Protein AF-A0A9D1SQT2-F1 (afdb_monomer)

Secondary structure (DSSP, 8-state):
------------------SS-------PPPP---SHHHHHHH-HHHHHHHHHHHH-HHHHHHHHHHHIIIIIHHHHHHHSPP-SHHHHHHHHHHHHHHHHHHHHHHHHHHHHHHHHHHHHHHHHHSGGGT-SS--HHHHHTHHHHHHHHHHTTHHHHHHHHHHHHHHHHHHHHHHTTTTTT------HHHHHHHHTTS-------HHHHHHHHHHHHHTTSS--S---THHHHHHHHHHHHHHHHHHHTSHHHHHHHHHHHTSTTHHHHHHHHHHHHHHHHHHHHHHH-SSS-HHHHHHHHHHHHHHHHHHHHHHHHHHHHHHHHHHHHHHHHHHH-TTS-HHHHHHHHHHHHHHHHHHHHHHIIIIIHHHHHHHHHHHHHHHHS-------

Organism: NCBI:txid2840847

Mean predicted aligned error: 13.87 Å

Radius of gyration: 27.88 Å; Cα contacts (8 Å, |Δi|>4): 348; chains: 1; bounding box: 62×75×118 Å

pLDDT: mean 70.18, std 19.58, range [29.12, 94.06]

Nearest PDB structures (foldseek):
  8hqm-assembly1_R  TM=2.296E-01  e=1.657E+00  Escherichia coli
  6ada-assembly2_B  TM=1.272E-01  e=4.805E+00  Escherichia coli K-12
  4lou-assembly1_A  TM=1.145E-01  e=8.722E+00  Escherichia coli K-12

Solvent-accessible surface area (backbone atoms only — not comparable to full-atom values): 22038 Å² total; per-residue (Å²): 139,88,89,82,89,84,91,79,85,89,78,90,80,84,85,84,76,71,92,59,93,66,80,81,74,81,64,77,77,78,64,83,60,80,50,71,69,44,46,47,54,68,29,69,67,54,48,52,47,24,45,42,30,52,74,37,53,66,54,38,46,27,51,54,45,24,51,43,24,58,44,56,46,36,53,56,53,69,71,54,83,61,91,46,74,65,50,46,52,52,47,48,52,52,35,25,42,31,32,25,47,14,56,48,43,34,52,52,40,52,70,49,46,52,50,40,48,51,3,52,50,51,25,72,75,44,34,73,82,33,29,89,56,90,49,64,63,50,70,79,34,44,70,60,46,52,56,54,64,56,52,67,54,56,74,74,47,43,66,57,54,40,49,54,26,65,67,44,21,59,61,43,25,52,75,69,65,64,40,87,75,75,80,71,90,71,48,76,66,60,48,50,71,63,46,58,47,47,105,64,78,75,59,76,66,60,67,64,58,48,51,51,51,49,49,61,50,47,70,69,55,80,61,95,59,97,67,68,70,68,59,67,50,48,54,52,21,48,51,41,16,41,53,53,19,56,50,57,50,32,72,66,48,42,51,46,52,61,58,43,66,73,37,82,66,37,65,52,52,46,56,45,51,50,50,46,50,49,39,51,51,52,35,52,48,42,69,69,25,87,75,55,57,76,85,54,35,58,40,52,34,46,30,43,52,51,26,43,51,53,30,47,56,51,36,60,66,46,44,63,60,44,47,57,52,43,54,57,44,46,55,50,36,46,68,58,45,76,85,52,55,66,70,60,45,55,41,36,51,47,10,52,65,52,43,46,47,47,53,42,48,50,44,31,59,75,52,51,23,27,66,68,31,36,68,55,24,51,55,53,35,49,69,75,52,65,70,78,92,77,79,132

Sequence (392 aa):
MTKNNNNRNANQTTAGVNPSGRLSFKANPMPIAKTFGEKMAVNKYFNKFLDILADNSLIADALIALGLTTIARPASIYVIPAKDEQEKKKNNYQVAHSIATGVLGLATTIAVAEPIKRGVKKLMKNPEKYMKNDASYIKNNERVFKETAGRLHQPIFLPLRAALTIMIVKPILESLGLSKDGHATISAQDKAKMDFSFMSFKGLNEKKTFNRFTNINSSAQKNNKNVAFKGAGSAVTEGIAKGVGKIADTKGFRKFIEWFKEKNQWFPHLIAAESLWLSGFYMQQTAKSKKIEKDQKLPMILNQGITAVLCTIGAYKLDGVINKKLDKYKDVYKRMNPQLEEKVMNRRLTGIRLLGPIVIFTTIYRFVGPVLVTPIANKISEMIEPHNKKAA

Structure (mmCIF, N/CA/C/O backbone):
data_AF-A0A9D1SQT2-F1
#
_entry.id   AF-A0A9D1SQT2-F1
#
loop_
_atom_site.group_PDB
_atom_site.id
_atom_site.type_symbol
_atom_site.label_atom_id
_atom_site.label_alt_id
_atom_site.label_comp_id
_atom_site.label_asym_id
_atom_site.label_entity_id
_atom_site.label_seq_id
_atom_site.pdbx_PDB_ins_code
_atom_site.Cartn_x
_atom_site.Cartn_y
_atom_site.Cartn_z
_atom_site.occupancy
_atom_site.B_iso_or_equiv
_atom_site.auth_seq_id
_atom_site.auth_comp_id
_atom_site.auth_asym_id
_atom_site.auth_atom_id
_atom_site.pdbx_PDB_model_num
ATOM 1 N N . MET A 1 1 ? 9.260 -40.947 -79.589 1.00 34.09 1 MET A N 1
ATOM 2 C CA . MET A 1 1 ? 10.348 -40.958 -78.586 1.00 34.09 1 MET A CA 1
ATOM 3 C C . MET A 1 1 ? 10.305 -39.657 -77.795 1.00 34.09 1 MET A C 1
ATOM 5 O O . MET A 1 1 ? 9.955 -38.628 -78.349 1.00 34.09 1 MET A O 1
ATOM 9 N N . THR A 1 2 ? 10.556 -39.762 -76.497 1.00 36.03 2 THR A N 1
ATOM 10 C CA . THR A 1 2 ? 10.296 -38.815 -75.398 1.00 36.03 2 THR A CA 1
ATOM 11 C C . THR A 1 2 ? 11.282 -37.632 -75.306 1.00 36.03 2 THR A C 1
ATOM 13 O O . THR A 1 2 ? 12.397 -37.750 -75.808 1.00 36.03 2 THR A O 1
ATOM 16 N N . LYS A 1 3 ? 10.898 -36.615 -74.495 1.00 32.19 3 LYS A N 1
ATOM 17 C CA . LYS A 1 3 ? 11.638 -35.452 -73.903 1.00 32.19 3 LYS A CA 1
ATOM 18 C C . LYS A 1 3 ? 11.310 -34.101 -74.584 1.00 32.19 3 LYS A C 1
ATOM 20 O O . LYS A 1 3 ? 11.238 -34.056 -75.796 1.00 32.19 3 LYS A O 1
ATOM 25 N N . ASN A 1 4 ? 11.112 -32.960 -73.907 1.00 30.66 4 ASN A N 1
ATOM 26 C CA . ASN A 1 4 ? 11.540 -32.522 -72.573 1.00 30.66 4 ASN A CA 1
ATOM 27 C C . ASN A 1 4 ? 10.753 -31.269 -72.081 1.00 30.66 4 ASN A C 1
ATOM 29 O O . ASN A 1 4 ? 10.160 -30.554 -72.880 1.00 30.66 4 ASN A O 1
ATOM 33 N N . ASN A 1 5 ? 10.833 -31.017 -70.767 1.00 39.19 5 ASN A N 1
ATOM 34 C CA . ASN A 1 5 ? 10.341 -29.887 -69.947 1.00 39.19 5 ASN A CA 1
ATOM 35 C C . ASN A 1 5 ? 10.488 -28.453 -70.509 1.00 39.19 5 ASN A C 1
ATOM 37 O O . ASN A 1 5 ? 11.503 -28.156 -71.132 1.00 39.19 5 ASN A O 1
ATOM 41 N N . ASN A 1 6 ? 9.603 -27.527 -70.076 1.00 34.88 6 ASN A N 1
ATOM 42 C CA . ASN A 1 6 ? 10.007 -26.322 -69.313 1.00 34.88 6 ASN A CA 1
ATOM 43 C C . ASN A 1 6 ? 8.846 -25.455 -68.766 1.00 34.88 6 ASN A C 1
ATOM 45 O O . ASN A 1 6 ? 7.962 -25.013 -69.491 1.00 34.88 6 ASN A O 1
ATOM 49 N N . ASN A 1 7 ? 8.953 -25.150 -67.467 1.00 38.16 7 ASN A N 1
ATOM 50 C CA . ASN A 1 7 ? 8.352 -24.027 -66.733 1.00 38.16 7 ASN A CA 1
ATOM 51 C C . ASN A 1 7 ? 8.722 -22.659 -67.348 1.00 38.16 7 ASN A C 1
ATOM 53 O O . ASN A 1 7 ? 9.878 -22.498 -67.740 1.00 38.16 7 ASN A O 1
ATOM 57 N N . ARG A 1 8 ? 7.812 -21.665 -67.273 1.00 35.09 8 ARG A N 1
ATOM 58 C CA . ARG A 1 8 ? 8.037 -20.218 -66.964 1.00 35.09 8 ARG A CA 1
ATOM 59 C C . ARG A 1 8 ? 6.774 -19.402 -67.299 1.00 35.09 8 ARG A C 1
ATOM 61 O O . ARG A 1 8 ? 6.302 -19.420 -68.424 1.00 35.09 8 ARG A O 1
ATOM 68 N N . ASN A 1 9 ? 6.121 -18.816 -66.294 1.00 34.44 9 ASN A N 1
ATOM 69 C CA . ASN A 1 9 ? 6.279 -17.411 -65.880 1.00 34.44 9 ASN A CA 1
ATOM 70 C C . ASN A 1 9 ? 5.961 -16.402 -66.994 1.00 34.44 9 ASN A C 1
ATOM 72 O O . ASN A 1 9 ? 6.855 -15.982 -67.727 1.00 34.44 9 ASN A O 1
ATOM 76 N N . ALA A 1 10 ? 4.704 -15.948 -67.035 1.00 33.97 10 ALA A N 1
ATOM 77 C CA . ALA A 1 10 ? 4.378 -14.644 -67.593 1.00 33.97 10 ALA A CA 1
ATOM 78 C C . ALA A 1 10 ? 4.720 -13.574 -66.546 1.00 33.97 10 ALA A C 1
ATOM 80 O O . ALA A 1 10 ? 4.290 -13.622 -65.394 1.00 33.97 10 ALA A O 1
ATOM 81 N N . ASN A 1 11 ? 5.586 -12.675 -66.979 1.00 33.03 11 ASN A N 1
ATOM 82 C CA . ASN A 1 11 ? 6.228 -11.595 -66.254 1.00 33.03 11 ASN A CA 1
ATOM 83 C C . ASN A 1 11 ? 5.443 -10.287 -66.501 1.00 33.03 11 ASN A C 1
ATOM 85 O O . ASN A 1 11 ? 4.679 -10.232 -67.459 1.00 33.03 11 ASN A O 1
ATOM 89 N N . GLN A 1 12 ? 5.763 -9.238 -65.726 1.00 34.06 12 GLN A N 1
ATOM 90 C CA . GLN A 1 12 ? 5.391 -7.810 -65.886 1.00 34.06 12 GLN A CA 1
ATOM 91 C C . GLN A 1 12 ? 4.057 -7.357 -65.250 1.00 34.06 12 GLN A C 1
ATOM 93 O O . GLN A 1 12 ? 3.039 -8.008 -65.412 1.00 34.06 12 GLN A O 1
ATOM 98 N N . THR A 1 13 ? 3.920 -6.232 -64.535 1.00 32.09 13 THR A N 1
ATOM 99 C CA . THR A 1 13 ? 4.807 -5.152 -64.049 1.00 32.09 13 THR A CA 1
ATOM 100 C C . THR A 1 13 ? 3.941 -4.219 -63.171 1.00 32.09 13 THR A C 1
ATOM 102 O O . THR A 1 13 ? 2.749 -4.087 -63.414 1.00 32.09 13 THR A O 1
ATOM 105 N N . THR A 1 14 ? 4.561 -3.588 -62.169 1.00 36.59 14 THR A N 1
ATOM 106 C CA . THR A 1 14 ? 4.275 -2.273 -61.539 1.00 36.59 14 THR A CA 1
ATOM 107 C C . THR A 1 14 ? 2.866 -1.633 -61.542 1.00 36.59 14 THR A C 1
ATOM 109 O O . THR A 1 14 ? 2.313 -1.299 -62.578 1.00 36.59 14 THR A O 1
ATOM 112 N N . ALA A 1 15 ? 2.440 -1.249 -60.327 1.00 40.41 15 ALA A N 1
ATOM 113 C CA . ALA A 1 15 ? 1.623 -0.074 -59.983 1.00 40.41 15 ALA A CA 1
ATOM 114 C C . ALA A 1 15 ? 0.219 0.061 -60.616 1.00 40.41 15 ALA A C 1
ATOM 116 O O . ALA A 1 15 ? 0.024 0.712 -61.635 1.00 40.41 15 ALA A O 1
ATOM 117 N N . GLY A 1 16 ? -0.791 -0.432 -59.891 1.00 32.84 16 GLY A N 1
ATOM 118 C CA . GLY A 1 16 ? -2.210 -0.155 -60.134 1.00 32.84 16 GLY A CA 1
ATOM 119 C C . GLY A 1 16 ? -2.819 0.642 -58.988 1.00 32.84 16 GLY A C 1
ATOM 120 O O . GLY A 1 16 ? -3.411 0.091 -58.067 1.00 32.84 16 GLY A O 1
ATOM 121 N N . VAL A 1 17 ? -2.585 1.945 -59.054 1.00 37.41 17 VAL A N 1
ATOM 122 C CA . VAL A 1 17 ? -3.322 3.055 -58.443 1.00 37.41 17 VAL A CA 1
ATOM 123 C C . VAL A 1 17 ? -4.770 2.686 -58.074 1.00 37.41 17 VAL A C 1
ATOM 125 O O . VAL A 1 17 ? -5.545 2.255 -58.923 1.00 37.41 17 VAL A O 1
ATOM 128 N N . ASN A 1 18 ? -5.155 2.904 -56.813 1.00 38.94 18 ASN A N 1
ATOM 129 C CA . ASN A 1 18 ? -6.562 2.927 -56.404 1.00 38.94 18 ASN A CA 1
ATOM 130 C C . ASN A 1 18 ? -7.262 4.089 -57.149 1.00 38.94 18 ASN A C 1
ATOM 132 O O . ASN A 1 18 ? -6.904 5.239 -56.889 1.00 38.94 18 ASN A O 1
ATOM 136 N N . PRO A 1 19 ? -8.241 3.848 -58.045 1.00 42.94 19 PRO A N 1
ATOM 137 C CA . PRO A 1 19 ? -8.846 4.901 -58.876 1.00 42.94 19 PRO A CA 1
ATOM 138 C C . PRO A 1 19 ? -9.731 5.874 -58.092 1.00 42.94 19 PRO A C 1
ATOM 140 O O . PRO A 1 19 ? -10.235 6.853 -58.632 1.00 42.94 19 PRO A O 1
ATOM 143 N N . SER A 1 20 ? -9.945 5.608 -56.807 1.00 49.06 20 SER A N 1
ATOM 144 C CA . SER A 1 20 ? -10.662 6.495 -55.911 1.00 49.06 20 SER A CA 1
ATOM 145 C C . SER A 1 20 ? -9.673 6.997 -54.870 1.00 49.06 20 SER A C 1
ATOM 147 O O . SER A 1 20 ? -9.204 6.225 -54.039 1.00 49.06 20 SER A O 1
ATOM 149 N N . GLY A 1 21 ? -9.339 8.289 -54.897 1.00 39.03 21 GLY A N 1
ATOM 150 C CA . GLY A 1 21 ? -8.445 8.963 -53.940 1.00 39.03 21 GLY A CA 1
ATOM 151 C C . GLY A 1 21 ? -8.939 8.973 -52.483 1.00 39.03 21 GLY A C 1
ATOM 152 O O . GLY A 1 21 ? -8.665 9.905 -51.733 1.00 39.03 21 GLY A O 1
ATOM 153 N N . ARG A 1 22 ? -9.688 7.957 -52.051 1.00 42.00 22 ARG A N 1
ATOM 154 C CA . ARG A 1 22 ? -10.016 7.706 -50.658 1.00 42.00 22 ARG A CA 1
ATOM 155 C C . ARG A 1 22 ? -8.834 6.997 -50.016 1.00 42.00 22 ARG A C 1
ATOM 157 O O . ARG A 1 22 ? -8.562 5.830 -50.289 1.00 42.00 22 ARG A O 1
ATOM 164 N N . LEU A 1 23 ? -8.148 7.731 -49.144 1.00 42.50 23 LEU A N 1
ATOM 165 C CA . LEU A 1 23 ? -7.239 7.200 -48.135 1.00 42.50 23 LEU A CA 1
ATOM 166 C C . LEU A 1 23 ? -7.848 5.926 -47.529 1.00 42.50 23 LEU A C 1
ATOM 168 O O . LEU A 1 23 ? -8.828 5.985 -46.786 1.00 42.50 23 LEU A O 1
ATOM 172 N N . SER A 1 24 ? -7.279 4.766 -47.859 1.00 42.69 24 SER A N 1
ATOM 173 C CA . SER A 1 24 ? -7.578 3.519 -47.161 1.00 42.69 24 SER A CA 1
ATOM 174 C C . SER A 1 24 ? -6.970 3.623 -45.765 1.00 42.69 24 SER A C 1
ATOM 176 O O . SER A 1 24 ? -5.855 3.159 -45.520 1.00 42.69 24 SER A O 1
ATOM 178 N N . PHE A 1 25 ? -7.704 4.224 -44.831 1.00 43.50 25 PHE A N 1
ATOM 179 C CA . PHE A 1 25 ? -7.442 4.046 -43.413 1.00 43.50 25 PHE A CA 1
ATOM 180 C C . PHE A 1 25 ? -7.734 2.582 -43.075 1.00 43.50 25 PHE A C 1
ATOM 182 O O . PHE A 1 25 ? -8.840 2.229 -42.674 1.00 43.50 25 PHE A O 1
ATOM 189 N N . LYS A 1 26 ? -6.727 1.711 -43.203 1.00 42.50 26 LYS A N 1
ATOM 190 C CA . LYS A 1 26 ? -6.687 0.436 -42.475 1.00 42.50 26 LYS A CA 1
ATOM 191 C C . LYS A 1 26 ? -6.470 0.748 -40.987 1.00 42.50 26 LYS A C 1
ATOM 193 O O . LYS A 1 26 ? -5.452 0.411 -40.395 1.00 42.50 26 LYS A O 1
ATOM 198 N N . ALA A 1 27 ? -7.428 1.437 -40.373 1.00 47.94 27 ALA A N 1
ATOM 199 C CA . ALA A 1 27 ? -7.622 1.313 -38.945 1.00 47.94 27 ALA A CA 1
ATOM 200 C C . ALA A 1 27 ? -8.193 -0.093 -38.754 1.00 47.94 27 ALA A C 1
ATOM 202 O O . ALA A 1 27 ? -9.289 -0.379 -39.235 1.00 47.94 27 ALA A O 1
ATOM 203 N N . ASN A 1 28 ? -7.433 -0.994 -38.126 1.00 50.25 28 ASN A N 1
ATOM 204 C CA . ASN A 1 28 ? -7.999 -2.264 -37.679 1.00 50.25 28 ASN A CA 1
ATOM 205 C C . ASN A 1 28 ? -9.301 -1.945 -36.925 1.00 50.25 28 ASN A C 1
ATOM 207 O O . ASN A 1 28 ? -9.256 -1.103 -36.020 1.00 50.25 28 ASN A O 1
ATOM 211 N N . PRO A 1 29 ? -10.450 -2.534 -37.305 1.00 54.84 29 PRO A N 1
ATOM 212 C CA . PRO A 1 29 ? -11.715 -2.217 -36.664 1.00 54.84 29 PRO A CA 1
ATOM 213 C C . PRO A 1 29 ? -11.562 -2.463 -35.165 1.00 54.84 29 PRO A C 1
ATOM 215 O O . PRO A 1 29 ? -11.158 -3.552 -34.751 1.00 54.84 29 PRO A O 1
ATOM 218 N N . MET A 1 30 ? -11.820 -1.433 -34.353 1.00 58.38 30 MET A N 1
ATOM 219 C CA . MET A 1 30 ? -11.756 -1.593 -32.905 1.00 58.38 30 MET A CA 1
ATOM 220 C C . MET A 1 30 ? -12.744 -2.694 -32.504 1.00 58.38 30 MET A C 1
ATOM 222 O O . MET A 1 30 ? -13.922 -2.608 -32.865 1.00 58.38 30 MET A O 1
ATOM 226 N N . PRO A 1 31 ? -12.292 -3.733 -31.785 1.00 67.88 31 PRO A N 1
ATOM 227 C CA . PRO A 1 31 ? -13.164 -4.831 -31.409 1.00 67.88 31 PRO A CA 1
ATOM 228 C C . PRO A 1 31 ? -14.316 -4.311 -30.541 1.00 67.88 31 PRO A C 1
ATOM 230 O O . PRO A 1 31 ? -14.115 -3.567 -29.580 1.00 67.88 31 PRO A O 1
ATOM 233 N N . ILE A 1 32 ? -15.542 -4.697 -30.897 1.00 76.44 32 ILE A N 1
ATOM 234 C CA . ILE A 1 32 ? -16.753 -4.297 -30.177 1.00 76.44 32 ILE A CA 1
ATOM 235 C C . ILE A 1 32 ? -16.772 -5.024 -28.829 1.00 76.44 32 ILE A C 1
ATOM 237 O O . ILE A 1 32 ? -16.873 -6.249 -28.777 1.00 76.44 32 ILE A O 1
ATOM 241 N N . ALA A 1 33 ? -16.684 -4.269 -27.734 1.00 81.69 33 ALA A N 1
ATOM 242 C CA . ALA A 1 33 ? -16.664 -4.815 -26.382 1.00 81.69 33 ALA A CA 1
ATOM 243 C C . ALA A 1 33 ? -18.050 -5.335 -25.958 1.00 81.69 33 ALA A C 1
ATOM 245 O O . ALA A 1 33 ? -18.971 -4.544 -25.738 1.00 81.69 33 ALA A O 1
ATOM 246 N N . LYS A 1 34 ? -18.201 -6.656 -25.794 1.00 84.12 34 LYS A N 1
ATOM 247 C CA . LYS A 1 34 ? -19.487 -7.284 -25.433 1.00 84.12 34 LYS A CA 1
ATOM 248 C C . LYS A 1 34 ? -19.519 -7.724 -23.974 1.00 84.12 34 LYS A C 1
ATOM 250 O O . LYS A 1 34 ? -20.492 -7.468 -23.265 1.00 84.12 34 LYS A O 1
ATOM 255 N N . THR A 1 35 ? -18.438 -8.334 -23.502 1.00 90.75 35 THR A N 1
ATOM 256 C CA . THR A 1 35 ? -18.327 -8.824 -22.120 1.00 90.75 35 THR A CA 1
ATOM 257 C C . THR A 1 35 ? -17.866 -7.731 -21.154 1.00 90.75 35 THR A C 1
ATOM 259 O O . THR A 1 35 ? -17.268 -6.734 -21.558 1.00 90.75 35 THR A O 1
ATOM 262 N N . PHE A 1 36 ? -18.095 -7.921 -19.849 1.00 87.44 36 PHE A N 1
ATOM 263 C CA . PHE A 1 36 ? -17.585 -7.001 -18.823 1.00 87.44 36 PHE A CA 1
ATOM 264 C C . PHE A 1 36 ? -16.061 -6.823 -18.914 1.00 87.44 36 PHE A C 1
ATOM 266 O O . PHE A 1 36 ? -15.575 -5.697 -18.876 1.00 87.44 36 PHE A O 1
ATOM 273 N N . GLY A 1 37 ? -15.307 -7.914 -19.102 1.00 86.50 37 GLY A N 1
ATOM 274 C CA . GLY A 1 37 ? -13.851 -7.854 -19.251 1.00 86.50 37 GLY A CA 1
ATOM 275 C C . GLY A 1 37 ? -13.420 -7.021 -20.460 1.00 86.50 37 GLY A C 1
ATOM 276 O O . GLY A 1 37 ? -12.551 -6.164 -20.348 1.00 86.50 37 GLY A O 1
ATOM 277 N N . GLU A 1 38 ? -14.074 -7.192 -21.603 1.00 90.81 38 GLU A N 1
ATOM 278 C CA . GLU A 1 38 ? -13.773 -6.390 -22.792 1.00 90.81 38 GLU A CA 1
ATOM 279 C C . GLU A 1 38 ? -14.127 -4.914 -22.595 1.00 90.81 38 GLU A C 1
ATOM 281 O O . GLU A 1 38 ? -13.336 -4.045 -22.958 1.00 90.81 38 GLU A O 1
ATOM 286 N N . LYS A 1 39 ? -15.270 -4.620 -21.956 1.00 91.00 39 LYS A N 1
ATOM 287 C CA . LYS A 1 39 ? -15.680 -3.247 -21.617 1.00 91.00 39 LYS A CA 1
ATOM 288 C C . LYS A 1 39 ? -14.673 -2.580 -20.684 1.00 91.00 39 LYS A C 1
ATOM 290 O O . LYS A 1 39 ? -14.337 -1.416 -20.877 1.00 91.00 39 LYS A O 1
ATOM 295 N N . MET A 1 40 ? -14.159 -3.319 -19.703 1.00 90.00 40 MET A N 1
ATOM 296 C CA . MET A 1 40 ? -13.106 -2.843 -18.806 1.00 90.00 40 MET A CA 1
ATOM 297 C C . MET A 1 40 ? -11.784 -2.615 -19.545 1.00 90.00 40 MET A C 1
ATOM 299 O O . MET A 1 40 ? -11.130 -1.603 -19.307 1.00 90.00 40 MET A O 1
ATOM 303 N N . ALA A 1 41 ? -11.410 -3.494 -20.478 1.00 90.25 41 ALA A N 1
ATOM 304 C CA . ALA A 1 41 ? -10.154 -3.395 -21.223 1.00 90.25 41 ALA A CA 1
ATOM 305 C C . ALA A 1 41 ? -10.061 -2.134 -22.100 1.00 90.25 41 ALA A C 1
ATOM 307 O O . ALA A 1 41 ? -8.973 -1.582 -22.274 1.00 90.25 41 ALA A O 1
ATOM 308 N N . VAL A 1 42 ? -11.192 -1.656 -22.624 1.00 90.88 42 VAL A N 1
ATOM 309 C CA . VAL A 1 42 ? -11.261 -0.415 -23.416 1.00 90.88 42 VAL A CA 1
ATOM 310 C C . VAL A 1 42 ? -11.594 0.822 -22.570 1.00 90.88 42 VAL A C 1
ATOM 312 O O . VAL A 1 42 ? -11.540 1.949 -23.060 1.00 90.88 42 VAL A O 1
ATOM 315 N N . ASN A 1 43 ? -11.914 0.653 -21.282 1.00 92.56 43 ASN A N 1
ATOM 316 C CA . ASN A 1 43 ? -12.335 1.753 -20.421 1.00 92.56 43 ASN A CA 1
ATOM 317 C C . ASN A 1 43 ? -11.168 2.707 -20.105 1.00 92.56 43 ASN A C 1
ATOM 319 O O . ASN A 1 43 ? -10.146 2.322 -19.534 1.00 92.56 43 ASN A O 1
ATOM 323 N N . LYS A 1 44 ? -11.349 3.996 -20.417 1.00 92.31 44 LYS A N 1
ATOM 324 C CA . LYS A 1 44 ? -10.333 5.045 -20.222 1.00 92.31 44 LYS A CA 1
ATOM 325 C C . LYS A 1 44 ? -9.905 5.216 -18.760 1.00 92.31 44 LYS A C 1
ATOM 327 O O . LYS A 1 44 ? -8.715 5.382 -18.493 1.00 92.31 44 LYS A O 1
ATOM 332 N N . TYR A 1 45 ? -10.844 5.176 -17.817 1.00 89.94 45 TYR A N 1
ATOM 333 C CA . TYR A 1 45 ? -10.549 5.333 -16.390 1.00 89.94 45 TYR A CA 1
ATOM 334 C C . TYR A 1 45 ? -9.836 4.110 -15.829 1.00 89.94 45 TYR A C 1
ATOM 336 O O . TYR A 1 45 ? -8.850 4.262 -15.111 1.00 89.94 45 TYR A O 1
ATOM 344 N N . PHE A 1 46 ? -10.270 2.908 -16.215 1.00 90.38 46 PHE A N 1
ATOM 345 C CA . PHE A 1 46 ? -9.582 1.676 -15.839 1.00 90.38 46 PHE A CA 1
ATOM 346 C C . PHE A 1 46 ? -8.156 1.640 -16.395 1.00 90.38 46 PHE A C 1
ATOM 348 O O . PHE A 1 46 ? -7.213 1.338 -15.674 1.00 90.38 46 PHE A O 1
ATOM 355 N N . ASN A 1 47 ? -7.969 2.050 -17.647 1.00 92.25 47 ASN A N 1
ATOM 356 C CA . ASN A 1 47 ? -6.652 2.151 -18.267 1.00 92.25 47 ASN A CA 1
ATOM 357 C C . ASN A 1 47 ? -5.740 3.160 -17.552 1.00 92.25 47 ASN A C 1
ATOM 359 O O . ASN A 1 47 ? -4.577 2.855 -17.292 1.00 92.25 47 ASN A O 1
ATOM 363 N N . LYS A 1 48 ? -6.277 4.320 -17.152 1.00 90.75 48 LYS A N 1
ATOM 364 C CA . LYS A 1 48 ? -5.550 5.289 -16.317 1.00 90.75 48 LYS A CA 1
ATOM 365 C C . LYS A 1 48 ? -5.205 4.708 -14.943 1.00 90.75 48 LYS A C 1
ATOM 367 O O . LYS A 1 48 ? -4.121 4.962 -14.427 1.00 90.75 48 LYS A O 1
ATOM 372 N N . PHE A 1 49 ? -6.097 3.913 -14.361 1.00 89.62 49 PHE A N 1
ATOM 373 C CA . PHE A 1 49 ? -5.841 3.218 -13.106 1.00 89.62 49 PHE A CA 1
ATOM 374 C C . PHE A 1 49 ? -4.737 2.157 -13.243 1.00 89.62 49 PHE A C 1
ATOM 376 O O . PHE A 1 49 ? -3.846 2.117 -12.401 1.00 89.62 49 PHE A O 1
ATOM 383 N N . LEU A 1 50 ? -4.720 1.369 -14.324 1.00 91.56 50 LEU A N 1
ATOM 384 C CA . LEU A 1 50 ? -3.626 0.435 -14.622 1.00 91.56 50 LEU A CA 1
ATOM 385 C C . LEU A 1 50 ? -2.283 1.154 -14.785 1.00 91.56 50 LEU A C 1
ATOM 387 O O . LEU A 1 50 ? -1.265 0.657 -14.303 1.00 91.56 50 LEU A O 1
ATOM 391 N N . ASP A 1 51 ? -2.283 2.325 -15.428 1.00 89.94 51 ASP A N 1
ATOM 392 C CA . ASP A 1 51 ? -1.093 3.167 -15.559 1.00 89.94 51 ASP A CA 1
ATOM 393 C C . ASP A 1 51 ? -0.601 3.642 -14.174 1.00 89.94 51 ASP A C 1
ATOM 395 O O . ASP A 1 51 ? 0.577 3.478 -13.854 1.00 89.94 51 ASP A O 1
ATOM 399 N N . ILE A 1 52 ? -1.501 4.132 -13.307 1.00 87.88 52 ILE A N 1
ATOM 400 C CA . ILE A 1 52 ? -1.174 4.501 -11.914 1.00 87.88 52 ILE A CA 1
ATOM 401 C C . ILE A 1 52 ? -0.614 3.303 -11.150 1.00 87.88 52 ILE A C 1
ATOM 403 O O . ILE A 1 52 ? 0.375 3.443 -10.438 1.00 87.88 52 ILE A O 1
ATOM 407 N N . LEU A 1 53 ? -1.226 2.132 -11.295 1.00 88.06 53 LEU A N 1
ATOM 408 C CA . LEU A 1 53 ? -0.869 0.932 -10.551 1.00 88.06 53 LEU A CA 1
ATOM 409 C C . LEU A 1 53 ? 0.498 0.376 -10.978 1.00 88.06 53 LEU A C 1
ATOM 411 O O . LEU A 1 53 ? 1.279 -0.040 -10.123 1.00 88.06 53 LEU A O 1
ATOM 415 N N . ALA A 1 54 ? 0.838 0.459 -12.266 1.00 86.69 54 ALA A N 1
ATOM 416 C CA . ALA A 1 54 ? 2.178 0.151 -12.764 1.00 86.69 54 ALA A CA 1
ATOM 417 C C . ALA A 1 54 ? 3.234 1.180 -12.311 1.00 86.69 54 ALA A C 1
ATOM 419 O O . ALA A 1 54 ? 4.387 0.834 -12.038 1.00 86.69 54 ALA A O 1
ATOM 420 N N . ASP A 1 55 ? 2.853 2.455 -12.217 1.00 83.56 55 ASP A N 1
ATOM 421 C CA . ASP A 1 55 ? 3.775 3.538 -11.892 1.00 83.56 55 ASP A CA 1
ATOM 422 C C . ASP A 1 55 ? 4.002 3.724 -10.388 1.00 83.56 55 ASP A C 1
ATOM 424 O O . ASP A 1 55 ? 5.104 4.119 -9.977 1.00 83.56 55 ASP A O 1
ATOM 428 N N . ASN A 1 56 ? 2.964 3.530 -9.580 1.00 83.31 56 ASN A N 1
ATOM 429 C CA . ASN A 1 56 ? 2.938 3.729 -8.138 1.00 83.31 56 ASN A CA 1
ATOM 430 C C . ASN A 1 56 ? 1.884 2.819 -7.481 1.00 83.31 56 ASN A C 1
ATOM 432 O O . ASN A 1 56 ? 0.745 3.223 -7.225 1.00 83.31 56 ASN A O 1
ATOM 436 N N . SER A 1 57 ? 2.306 1.597 -7.160 1.00 85.62 57 SER A N 1
ATOM 437 C CA . SER A 1 57 ? 1.468 0.583 -6.516 1.00 85.62 57 SER A CA 1
ATOM 438 C C . SER A 1 57 ? 0.875 1.045 -5.173 1.00 85.62 57 SER A C 1
ATOM 440 O O . SER A 1 57 ? -0.203 0.594 -4.805 1.00 85.62 57 SER A O 1
ATOM 442 N N . LEU A 1 58 ? 1.530 1.974 -4.462 1.00 83.38 58 LEU A N 1
ATOM 443 C CA . LEU A 1 58 ? 1.052 2.553 -3.198 1.00 83.38 58 LEU A CA 1
ATOM 444 C C . LEU A 1 58 ? -0.151 3.475 -3.389 1.00 83.38 58 LEU A C 1
ATOM 446 O O . LEU A 1 58 ? -1.117 3.394 -2.639 1.00 83.38 58 LEU A O 1
ATOM 450 N N . ILE A 1 59 ? -0.110 4.346 -4.401 1.00 85.06 59 ILE A N 1
ATOM 451 C CA . ILE A 1 59 ? -1.253 5.217 -4.715 1.00 85.06 59 ILE A CA 1
ATOM 452 C C . ILE A 1 59 ? -2.428 4.365 -5.195 1.00 85.06 59 ILE A C 1
ATOM 454 O O . ILE A 1 59 ? -3.563 4.612 -4.799 1.00 85.06 59 ILE A O 1
ATOM 458 N N . ALA A 1 60 ? -2.164 3.340 -6.007 1.00 87.00 60 ALA A N 1
ATOM 459 C CA . ALA A 1 60 ? -3.205 2.420 -6.441 1.00 87.00 60 ALA A CA 1
ATOM 460 C C . ALA A 1 60 ? -3.816 1.626 -5.278 1.00 87.00 60 ALA A C 1
ATOM 462 O O . ALA A 1 60 ? -5.038 1.517 -5.202 1.00 87.00 60 ALA A O 1
ATOM 463 N N . ASP A 1 61 ? -2.990 1.142 -4.346 1.00 84.50 61 ASP A N 1
ATOM 464 C CA . ASP A 1 61 ? -3.461 0.540 -3.098 1.00 84.50 61 ASP A CA 1
ATOM 465 C C . ASP A 1 61 ? -4.360 1.509 -2.312 1.00 84.50 61 ASP A C 1
ATOM 467 O O . ASP A 1 61 ? -5.464 1.150 -1.907 1.00 84.50 61 ASP A O 1
ATOM 471 N N . ALA A 1 62 ? -3.944 2.769 -2.162 1.00 83.81 62 ALA A N 1
ATOM 472 C CA . ALA A 1 62 ? -4.736 3.781 -1.470 1.00 83.81 62 ALA A CA 1
ATOM 473 C C . ALA A 1 62 ? -6.057 4.121 -2.187 1.00 83.81 62 ALA A C 1
ATOM 475 O O . ALA A 1 62 ? -7.052 4.395 -1.520 1.00 83.81 62 ALA A O 1
ATOM 476 N N . LEU A 1 63 ? -6.102 4.070 -3.523 1.00 86.31 63 LEU A N 1
ATOM 477 C CA . LEU A 1 63 ? -7.335 4.239 -4.304 1.00 86.31 63 LEU A CA 1
ATOM 478 C C . LEU A 1 63 ? -8.301 3.062 -4.115 1.00 86.31 63 LEU A C 1
ATOM 480 O O . LEU A 1 63 ? -9.498 3.279 -3.934 1.00 86.31 63 LEU A O 1
ATOM 484 N N . ILE A 1 64 ? -7.794 1.825 -4.113 1.00 86.50 64 ILE A N 1
ATOM 485 C CA . ILE A 1 64 ? -8.603 0.636 -3.797 1.00 86.50 64 ILE A CA 1
ATOM 486 C C . ILE A 1 64 ? -9.134 0.747 -2.364 1.00 86.50 64 ILE A C 1
ATOM 488 O O . ILE A 1 64 ? -10.323 0.546 -2.121 1.00 86.50 64 ILE A O 1
ATOM 492 N N . ALA A 1 65 ? -8.270 1.132 -1.422 1.00 82.69 65 ALA A N 1
ATOM 493 C CA . ALA A 1 65 ? -8.645 1.358 -0.033 1.00 82.69 65 ALA A CA 1
ATOM 494 C C . ALA A 1 65 ? -9.736 2.420 0.100 1.00 82.69 65 ALA A C 1
ATOM 496 O O . ALA A 1 65 ? -10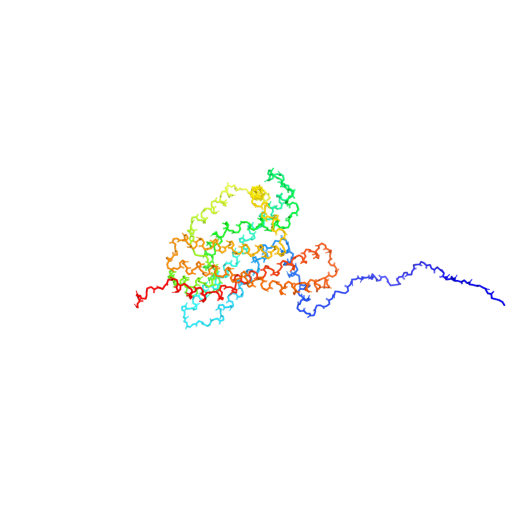.670 2.224 0.874 1.00 82.69 65 ALA A O 1
ATOM 497 N N . LEU A 1 66 ? -9.644 3.519 -0.658 1.00 85.44 66 LEU A N 1
ATOM 498 C CA . LEU A 1 66 ? -10.667 4.557 -0.686 1.00 85.44 66 LEU A CA 1
ATOM 499 C C . LEU A 1 66 ? -12.016 3.954 -1.080 1.00 85.44 66 LEU A C 1
ATOM 501 O O . LEU A 1 66 ? -12.951 4.059 -0.302 1.00 85.44 66 LEU A O 1
ATOM 505 N N . GLY A 1 67 ? -12.102 3.247 -2.211 1.00 81.06 67 GLY A N 1
ATOM 506 C CA . GLY A 1 67 ? -13.355 2.611 -2.639 1.00 81.06 67 GLY A CA 1
ATOM 507 C C . GLY A 1 67 ? -13.927 1.639 -1.598 1.00 81.06 67 GLY A C 1
ATOM 508 O O . GLY A 1 67 ? -15.121 1.665 -1.305 1.00 81.06 67 GLY A O 1
ATOM 509 N N . LEU A 1 68 ? -13.076 0.821 -0.973 1.00 81.25 68 LEU A N 1
ATOM 510 C CA . LEU A 1 68 ? -13.509 -0.102 0.081 1.00 81.25 68 LEU A CA 1
ATOM 511 C C . LEU A 1 68 ? -14.024 0.626 1.33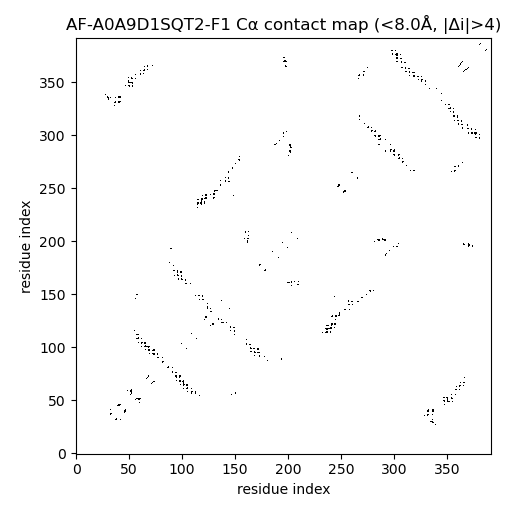1 1.00 81.25 68 LEU A C 1
ATOM 513 O O . LEU A 1 68 ? -15.000 0.198 1.938 1.00 81.25 68 LEU A O 1
ATOM 517 N N . THR A 1 69 ? -13.381 1.722 1.723 1.00 78.62 69 THR A N 1
ATOM 518 C CA . THR A 1 69 ? -13.693 2.451 2.964 1.00 78.62 69 THR A CA 1
ATOM 519 C C . THR A 1 69 ? -14.795 3.493 2.804 1.00 78.62 69 THR A C 1
ATOM 521 O O . THR A 1 69 ? -15.454 3.813 3.792 1.00 78.62 69 THR A O 1
ATOM 524 N N . THR A 1 70 ? -15.039 4.008 1.600 1.00 79.56 70 THR A N 1
ATOM 525 C CA . THR A 1 70 ? -16.111 4.980 1.344 1.00 79.56 70 THR A CA 1
ATOM 526 C C . THR A 1 70 ? -17.384 4.345 0.804 1.00 79.56 70 THR A C 1
ATOM 528 O O . THR A 1 70 ? -18.449 4.924 0.980 1.00 79.56 70 THR A O 1
ATOM 531 N N . ILE A 1 71 ? -17.297 3.164 0.180 1.00 81.00 71 ILE A N 1
ATOM 532 C CA . ILE A 1 71 ? -18.453 2.489 -0.425 1.00 81.00 71 ILE A CA 1
ATOM 533 C C . ILE A 1 71 ? -18.733 1.166 0.284 1.00 81.00 71 ILE A C 1
ATOM 535 O O . ILE A 1 71 ? -19.743 1.043 0.970 1.00 81.00 71 ILE A O 1
ATOM 539 N N . ALA A 1 72 ? -17.839 0.180 0.151 1.00 74.88 72 ALA A N 1
ATOM 540 C CA . ALA A 1 72 ? -18.128 -1.192 0.579 1.00 74.88 72 ALA A CA 1
ATOM 541 C C . ALA A 1 72 ? -18.378 -1.298 2.091 1.00 74.88 72 ALA A C 1
ATOM 543 O O . ALA A 1 72 ? -19.335 -1.936 2.532 1.00 74.88 72 ALA A O 1
ATOM 544 N N . ARG A 1 73 ? -17.540 -0.639 2.895 1.00 70.50 73 ARG A N 1
ATOM 545 C CA . ARG A 1 73 ? -17.651 -0.655 4.354 1.00 70.50 73 ARG A CA 1
ATOM 546 C C . ARG A 1 73 ? -18.877 0.104 4.865 1.00 70.50 73 ARG A C 1
ATOM 548 O O . ARG A 1 73 ? -19.629 -0.508 5.617 1.00 70.50 73 ARG A O 1
ATOM 555 N N . PRO A 1 74 ? -19.154 1.350 4.442 1.00 73.75 74 PRO A N 1
ATOM 556 C CA . PRO A 1 74 ? -20.408 2.010 4.784 1.00 73.75 74 PRO A CA 1
ATOM 557 C C . PRO A 1 74 ? -21.646 1.216 4.372 1.00 73.75 74 PRO A C 1
ATOM 559 O O . PRO A 1 74 ? -22.543 1.044 5.190 1.00 73.75 74 PRO A O 1
ATOM 562 N N . ALA A 1 75 ? -21.666 0.656 3.157 1.00 71.19 75 ALA A N 1
ATOM 563 C CA . ALA A 1 75 ? -22.770 -0.187 2.705 1.00 71.19 75 ALA A CA 1
ATOM 564 C C . ALA A 1 75 ? -22.976 -1.396 3.630 1.00 71.19 75 ALA A C 1
ATOM 566 O O . ALA A 1 75 ? -24.099 -1.684 4.024 1.00 71.19 75 ALA A O 1
ATOM 567 N N . SER A 1 76 ? -21.892 -2.056 4.044 1.00 65.44 76 SER A N 1
ATOM 568 C CA . SER A 1 76 ? -21.966 -3.208 4.955 1.00 65.44 76 SER A CA 1
ATOM 569 C C . SER A 1 76 ? -22.485 -2.834 6.342 1.00 65.44 76 SER A C 1
ATOM 571 O O . SER A 1 76 ? -23.235 -3.600 6.935 1.00 65.44 76 SER A O 1
ATOM 573 N N . ILE A 1 77 ? -22.121 -1.652 6.849 1.00 65.38 77 ILE A N 1
ATOM 574 C CA . ILE A 1 77 ? -22.613 -1.146 8.137 1.00 65.38 77 ILE A CA 1
ATOM 575 C C . ILE A 1 77 ? -24.119 -0.857 8.061 1.00 65.38 77 ILE A C 1
ATOM 577 O O . ILE A 1 77 ? -24.847 -1.206 8.984 1.00 65.38 77 ILE A O 1
ATOM 581 N N . TYR A 1 78 ? -24.601 -0.268 6.962 1.00 63.84 78 TYR A N 1
ATOM 582 C CA . TYR A 1 78 ? -26.025 0.048 6.794 1.00 63.84 78 TYR A CA 1
ATOM 583 C C . TYR A 1 78 ? -26.920 -1.172 6.542 1.00 63.84 78 TYR A C 1
ATOM 585 O O . TYR A 1 78 ? -28.123 -1.088 6.769 1.00 63.84 78 TYR A O 1
ATOM 593 N N . VAL A 1 79 ? -26.358 -2.300 6.099 1.00 62.75 79 VAL A N 1
ATOM 594 C CA . VAL A 1 79 ? -27.104 -3.563 5.947 1.00 62.75 79 VAL A CA 1
ATOM 595 C C . VAL A 1 79 ? -27.441 -4.194 7.305 1.00 62.75 79 VAL A C 1
ATOM 597 O O . VAL A 1 79 ? -28.396 -4.963 7.396 1.00 62.75 79 VAL A O 1
ATOM 600 N N . ILE A 1 80 ? -26.701 -3.869 8.371 1.00 58.81 80 ILE A N 1
ATOM 601 C CA . ILE A 1 80 ? -26.983 -4.376 9.718 1.00 58.81 80 ILE A CA 1
ATOM 602 C C . ILE A 1 80 ? -28.114 -3.530 10.337 1.00 58.81 80 ILE A C 1
ATOM 604 O O . ILE A 1 80 ? -27.924 -2.325 10.533 1.00 58.81 80 ILE A O 1
ATOM 608 N N . PRO A 1 81 ? -29.284 -4.118 10.659 1.00 51.16 81 PRO A N 1
ATOM 609 C CA . PRO A 1 81 ? -30.405 -3.372 11.221 1.00 51.16 81 PRO A CA 1
ATOM 610 C C . PRO A 1 81 ? -30.053 -2.847 12.618 1.00 51.16 81 PRO A C 1
ATOM 612 O O . PRO A 1 81 ? -29.694 -3.624 13.501 1.00 51.16 81 PRO A O 1
ATOM 615 N N . ALA A 1 82 ? -30.165 -1.530 12.813 1.00 62.81 82 ALA A N 1
ATOM 616 C CA . ALA A 1 82 ? -30.001 -0.897 14.120 1.00 62.81 82 ALA A CA 1
ATOM 617 C C . ALA A 1 82 ? -31.283 -1.075 14.942 1.00 62.81 82 ALA A C 1
ATOM 619 O O . ALA A 1 82 ? -32.366 -0.714 14.475 1.00 62.81 82 ALA A O 1
ATOM 620 N N . LYS A 1 83 ? -31.162 -1.638 16.146 1.00 62.72 83 LYS A N 1
ATOM 621 C CA . LYS A 1 83 ? -32.299 -1.928 17.032 1.00 62.72 83 LYS A CA 1
ATOM 622 C C . LYS A 1 83 ? -32.713 -0.722 17.870 1.00 62.72 83 LYS A C 1
ATOM 624 O O . LYS A 1 83 ? -33.869 -0.633 18.271 1.00 62.72 83 LYS A O 1
ATOM 629 N N . ASP A 1 84 ? -31.790 0.202 18.114 1.00 71.00 84 ASP A N 1
ATOM 630 C CA . ASP A 1 84 ? -32.008 1.394 18.923 1.00 71.00 84 ASP A CA 1
ATOM 631 C C . ASP A 1 84 ? -31.317 2.642 18.337 1.00 71.00 84 ASP A C 1
ATOM 633 O O . ASP A 1 84 ? -30.486 2.603 17.419 1.00 71.00 84 ASP A O 1
ATOM 637 N N . GLU A 1 85 ? -31.686 3.805 18.873 1.00 69.44 85 GLU A N 1
ATOM 638 C CA . GLU A 1 85 ? -31.126 5.089 18.448 1.00 69.44 85 GLU A CA 1
ATOM 639 C C . GLU A 1 85 ? -29.625 5.195 18.770 1.00 69.44 85 GLU A C 1
ATOM 641 O O . GLU A 1 85 ? -28.878 5.887 18.074 1.00 69.44 85 GLU A O 1
ATOM 646 N N . GLN A 1 86 ? -29.153 4.472 19.792 1.00 64.38 86 GLN A N 1
ATOM 647 C CA . GLN A 1 86 ? -27.737 4.423 20.142 1.00 64.38 86 GLN A CA 1
ATOM 648 C C . GLN A 1 86 ? -26.919 3.619 19.122 1.00 64.38 86 GLN A C 1
ATOM 650 O O . GLN A 1 86 ? -25.876 4.107 18.685 1.00 64.38 86 GLN A O 1
ATOM 655 N N . GLU A 1 87 ? -27.367 2.443 18.675 1.00 63.09 87 GLU A N 1
ATOM 656 C CA . GLU A 1 87 ? -26.731 1.684 17.587 1.00 63.09 87 GLU A CA 1
ATOM 657 C C . GLU A 1 87 ? -26.729 2.478 16.287 1.00 63.09 87 GLU A C 1
ATOM 659 O O . GLU A 1 87 ? -25.715 2.508 15.588 1.00 63.09 87 GLU A O 1
ATOM 664 N N . LYS A 1 88 ? -27.804 3.215 15.993 1.00 67.25 88 LYS A N 1
ATOM 665 C CA . LYS A 1 88 ? -27.850 4.097 14.820 1.00 67.25 88 LYS A CA 1
ATOM 666 C C . LYS A 1 88 ? -26.757 5.174 14.874 1.00 67.25 88 LYS A C 1
ATOM 668 O O . LYS A 1 88 ? -26.050 5.391 13.886 1.00 67.25 88 LYS A O 1
ATOM 673 N N . LYS A 1 89 ? -26.542 5.795 16.041 1.00 70.25 89 LYS A N 1
ATOM 674 C CA . LYS A 1 89 ? -25.451 6.767 16.271 1.00 70.25 89 LYS A CA 1
ATOM 675 C C . LYS A 1 89 ? -24.073 6.116 16.127 1.00 70.25 89 LYS A C 1
ATOM 677 O O . LYS A 1 89 ? -23.182 6.681 15.486 1.00 70.25 89 LYS A O 1
ATOM 682 N N . LYS A 1 90 ? -23.902 4.906 16.664 1.00 64.00 90 LYS A N 1
ATOM 683 C CA . LYS A 1 90 ? -22.660 4.122 16.552 1.00 64.00 90 LYS A CA 1
ATOM 684 C C . LYS A 1 90 ? -22.346 3.767 15.097 1.00 64.00 90 LYS A C 1
ATOM 686 O O . LYS A 1 90 ? -21.200 3.921 14.675 1.00 64.00 90 LYS A O 1
ATOM 691 N N . ASN A 1 91 ? -23.344 3.358 14.320 1.00 65.31 91 ASN A N 1
ATOM 692 C CA . ASN A 1 91 ? -23.200 3.034 12.901 1.00 65.31 91 ASN A CA 1
ATOM 693 C C . ASN A 1 91 ? -22.802 4.273 12.088 1.00 65.31 91 ASN A C 1
ATOM 695 O O . ASN A 1 91 ? -21.845 4.219 11.316 1.00 65.31 91 ASN A O 1
ATOM 699 N N . ASN A 1 92 ? -23.440 5.420 12.337 1.00 69.56 92 ASN A N 1
ATOM 700 C CA . ASN A 1 92 ? -23.094 6.684 11.680 1.00 69.56 92 ASN A CA 1
ATOM 701 C C . ASN A 1 92 ? -21.653 7.135 11.985 1.00 69.56 92 ASN A C 1
ATOM 703 O O . ASN A 1 92 ? -20.926 7.543 11.075 1.00 69.56 92 ASN A O 1
ATOM 707 N N . TYR A 1 93 ? -21.199 7.002 13.238 1.00 69.06 93 TYR A N 1
ATOM 708 C CA . TYR A 1 93 ? -19.802 7.269 13.599 1.00 69.06 93 TYR A CA 1
ATOM 709 C C . TYR A 1 93 ? -18.832 6.346 12.851 1.00 69.06 93 TYR A C 1
ATOM 711 O O . TYR A 1 93 ? -17.817 6.810 12.331 1.00 69.06 93 TYR A O 1
ATOM 719 N N . GLN A 1 94 ? -19.144 5.051 12.754 1.00 67.06 94 GLN A N 1
ATOM 720 C CA . GLN A 1 94 ? -18.308 4.081 12.044 1.00 67.06 94 GLN A CA 1
ATOM 721 C C . GLN A 1 94 ? -18.232 4.357 10.539 1.00 67.06 94 GLN A C 1
ATOM 723 O O . GLN A 1 94 ? -17.158 4.224 9.950 1.00 67.06 94 GLN A O 1
ATOM 728 N N . VAL A 1 95 ? -19.335 4.788 9.924 1.00 70.00 95 VAL A N 1
ATOM 729 C CA . VAL A 1 95 ? -19.376 5.217 8.519 1.00 70.00 95 VAL A CA 1
ATOM 730 C C . VAL A 1 95 ? -18.464 6.422 8.300 1.00 70.00 95 VAL A C 1
ATOM 732 O O . VAL A 1 95 ? -17.583 6.377 7.439 1.00 70.00 95 VAL A O 1
ATOM 735 N N . ALA A 1 96 ? -18.605 7.470 9.114 1.00 68.19 96 ALA A N 1
ATOM 736 C CA . ALA A 1 96 ? -17.775 8.664 8.986 1.00 68.19 96 ALA A CA 1
ATOM 737 C C . ALA A 1 96 ? -16.297 8.387 9.279 1.00 68.19 96 ALA A C 1
ATOM 739 O O . ALA A 1 96 ? -15.424 8.873 8.561 1.00 68.19 96 ALA A O 1
ATOM 740 N N . HIS A 1 97 ? -16.001 7.562 10.287 1.00 70.75 97 HIS A N 1
ATOM 741 C CA . HIS A 1 97 ? -14.642 7.116 10.571 1.00 70.75 97 HIS A CA 1
ATOM 742 C C . HIS A 1 97 ? -14.061 6.327 9.390 1.00 70.75 97 HIS A C 1
ATOM 744 O O . HIS A 1 97 ? -12.926 6.568 8.983 1.00 70.75 97 HIS A O 1
ATOM 750 N N . SER A 1 98 ? -14.842 5.431 8.783 1.00 74.12 98 SER A N 1
ATOM 751 C CA . SER A 1 98 ? -14.424 4.683 7.597 1.00 74.12 98 SER A CA 1
ATOM 752 C C . SER A 1 98 ? -14.088 5.625 6.436 1.00 74.12 98 SER A C 1
ATOM 754 O O . SER A 1 98 ? -12.974 5.579 5.913 1.00 74.12 98 SER A O 1
ATOM 756 N N . ILE A 1 99 ? -14.981 6.558 6.100 1.00 77.88 99 ILE A N 1
ATOM 757 C CA . ILE A 1 99 ? -14.752 7.550 5.039 1.00 77.88 99 ILE A CA 1
ATOM 758 C C . ILE A 1 99 ? -13.505 8.398 5.339 1.00 77.88 99 ILE A C 1
ATOM 760 O O . ILE A 1 99 ? -12.650 8.565 4.466 1.00 77.88 99 ILE A O 1
ATOM 764 N N . ALA A 1 100 ? -13.343 8.857 6.584 1.00 70.69 100 ALA A N 1
ATOM 765 C CA . ALA A 1 100 ? -12.174 9.611 7.035 1.00 70.69 100 ALA A CA 1
ATOM 766 C C . ALA A 1 100 ? -10.864 8.845 6.800 1.00 70.69 100 ALA A C 1
ATOM 768 O O . ALA A 1 100 ? -9.917 9.396 6.233 1.00 70.69 100 ALA A O 1
ATOM 769 N N . THR A 1 101 ? -10.815 7.563 7.190 1.00 70.81 101 THR A N 1
ATOM 770 C CA . THR A 1 101 ? -9.618 6.719 7.020 1.00 70.81 101 THR A CA 1
ATOM 771 C C . THR A 1 101 ? -9.237 6.535 5.550 1.00 70.81 101 THR A C 1
ATOM 773 O O . THR A 1 101 ? -8.044 6.485 5.227 1.00 70.81 101 THR A O 1
ATOM 776 N N . GLY A 1 102 ? -10.235 6.459 4.664 1.00 73.38 102 GLY A N 1
ATOM 777 C CA . GLY A 1 102 ? -10.062 6.349 3.220 1.00 73.38 102 GLY A CA 1
ATOM 778 C C . GLY A 1 102 ? -9.511 7.623 2.602 1.00 73.38 102 GLY A C 1
ATOM 779 O O . GLY A 1 102 ? -8.456 7.601 1.963 1.00 73.38 102 GLY A O 1
ATOM 780 N N . VAL A 1 103 ? -10.196 8.745 2.835 1.00 78.12 103 VAL A N 1
ATOM 781 C CA . VAL A 1 103 ? -9.848 10.052 2.258 1.00 78.12 103 VAL A CA 1
ATOM 782 C C . VAL A 1 103 ? -8.467 10.504 2.723 1.00 78.12 103 VAL A C 1
ATOM 784 O O . VAL A 1 103 ? -7.608 10.814 1.893 1.00 78.12 103 VAL A O 1
ATOM 787 N N . LEU A 1 104 ? -8.194 10.473 4.032 1.00 77.31 104 LEU A N 1
ATOM 788 C CA . LEU A 1 104 ? -6.855 10.803 4.528 1.00 77.31 104 LEU A CA 1
ATOM 789 C C . LEU A 1 104 ? -5.822 9.776 4.131 1.00 77.31 104 LEU A C 1
ATOM 791 O O . LEU A 1 104 ? -4.666 10.134 3.918 1.00 77.31 104 LEU A O 1
ATOM 795 N N . GLY A 1 105 ? -6.213 8.511 4.027 1.00 74.00 105 GLY A N 1
ATOM 796 C CA . GLY A 1 105 ? -5.328 7.475 3.540 1.00 74.00 105 GLY A CA 1
ATOM 797 C C . GLY A 1 105 ? -4.787 7.786 2.160 1.00 74.00 105 GLY A C 1
ATOM 798 O O . GLY A 1 105 ? -3.574 7.747 1.957 1.00 74.00 105 GLY A O 1
ATOM 799 N N . LEU A 1 106 ? -5.668 8.174 1.244 1.00 80.50 106 LEU A N 1
ATOM 800 C CA . LEU A 1 106 ? -5.275 8.604 -0.087 1.00 80.50 106 LEU A CA 1
ATOM 801 C C . LEU A 1 106 ? -4.462 9.902 -0.049 1.00 80.50 106 LEU A C 1
ATOM 803 O O . LEU A 1 106 ? -3.378 9.941 -0.626 1.00 80.50 106 LEU A O 1
ATOM 807 N N . ALA A 1 107 ? -4.931 10.932 0.660 1.00 77.62 107 ALA A N 1
ATOM 808 C CA . ALA A 1 107 ? -4.258 12.232 0.711 1.00 77.62 107 ALA A CA 1
ATOM 809 C C . ALA A 1 107 ? -2.831 12.132 1.277 1.00 77.62 107 ALA A C 1
ATOM 811 O O . ALA A 1 107 ? -1.879 12.628 0.674 1.00 77.62 107 ALA A O 1
ATOM 812 N N . THR A 1 108 ? -2.663 11.430 2.402 1.00 75.00 108 THR A N 1
ATOM 813 C CA . THR A 1 108 ? -1.347 11.195 3.015 1.00 75.00 108 THR A CA 1
ATOM 814 C C . THR A 1 108 ? -0.456 10.346 2.113 1.00 75.00 108 THR A C 1
ATOM 816 O O . THR A 1 108 ? 0.718 10.669 1.947 1.00 75.00 108 THR A O 1
ATOM 819 N N . THR A 1 109 ? -1.005 9.314 1.464 1.00 80.12 109 THR A N 1
ATOM 820 C CA . THR A 1 109 ? -0.236 8.481 0.530 1.00 80.12 109 THR A CA 1
ATOM 821 C C . THR A 1 109 ? 0.221 9.282 -0.684 1.00 80.12 109 THR A C 1
ATOM 823 O O . THR A 1 109 ? 1.378 9.166 -1.061 1.00 80.12 109 THR A O 1
ATOM 826 N N . ILE A 1 110 ? -0.618 10.134 -1.278 1.00 80.44 110 ILE A N 1
ATOM 827 C CA . ILE A 1 110 ? -0.211 10.995 -2.402 1.00 80.44 110 ILE A CA 1
ATOM 828 C C . ILE A 1 110 ? 0.891 11.964 -1.957 1.00 80.44 110 ILE A C 1
ATOM 830 O O . ILE A 1 110 ? 1.939 12.038 -2.602 1.00 80.44 110 ILE A O 1
ATOM 834 N N . ALA A 1 111 ? 0.692 12.651 -0.827 1.00 78.81 111 ALA A N 1
ATOM 835 C CA . ALA A 1 111 ? 1.637 13.639 -0.311 1.00 78.81 111 ALA A CA 1
ATOM 836 C C . ALA A 1 111 ? 3.016 13.040 0.018 1.00 78.81 111 ALA A C 1
ATOM 838 O O . ALA A 1 111 ? 4.036 13.704 -0.156 1.00 78.81 111 ALA A O 1
ATOM 839 N N . VAL A 1 112 ? 3.057 11.785 0.476 1.00 80.62 112 VAL A N 1
ATOM 840 C CA . VAL A 1 112 ? 4.288 11.132 0.943 1.00 80.62 112 VAL A CA 1
ATOM 841 C C . VAL A 1 112 ? 4.912 10.222 -0.122 1.00 80.62 112 VAL A C 1
ATOM 843 O O . VAL A 1 112 ? 6.124 10.268 -0.346 1.00 80.62 112 VAL A O 1
ATOM 846 N N . ALA A 1 113 ? 4.117 9.419 -0.833 1.00 81.38 113 ALA A N 1
ATOM 847 C CA . ALA A 1 113 ? 4.628 8.434 -1.786 1.00 81.38 113 ALA A CA 1
ATOM 848 C C . ALA A 1 113 ? 5.256 9.083 -3.025 1.00 81.38 113 ALA A C 1
ATOM 850 O O . ALA A 1 113 ? 6.191 8.520 -3.594 1.00 81.38 113 ALA A O 1
ATOM 851 N N . GLU A 1 114 ? 4.786 10.257 -3.460 1.00 82.06 114 GLU A N 1
ATOM 852 C CA . GLU A 1 114 ? 5.363 10.943 -4.620 1.00 82.06 114 GLU A CA 1
ATOM 853 C C . GLU A 1 114 ? 6.802 11.435 -4.386 1.00 82.06 114 GLU A C 1
ATOM 855 O O . GLU A 1 114 ? 7.685 11.048 -5.166 1.00 82.06 114 GLU A O 1
ATOM 860 N N . PRO A 1 115 ? 7.094 12.235 -3.339 1.00 83.56 115 PRO A N 1
ATOM 861 C CA . PRO A 1 115 ? 8.467 12.601 -2.997 1.00 83.56 115 PRO A CA 1
ATOM 862 C C . PRO A 1 115 ? 9.356 11.379 -2.766 1.00 83.56 115 PRO A C 1
ATOM 864 O O . PRO A 1 115 ? 10.497 11.357 -3.227 1.00 83.56 115 PRO A O 1
ATOM 867 N N . ILE A 1 116 ? 8.828 10.329 -2.131 1.00 85.12 116 ILE A N 1
ATOM 868 C CA . ILE A 1 116 ? 9.594 9.106 -1.878 1.00 85.12 116 ILE A CA 1
ATOM 869 C C . ILE A 1 116 ? 9.946 8.385 -3.165 1.00 85.12 116 ILE A C 1
ATOM 871 O O . ILE A 1 116 ? 11.116 8.091 -3.396 1.00 85.12 116 ILE A O 1
ATOM 875 N N . LYS A 1 117 ? 8.975 8.175 -4.054 1.00 85.62 117 LYS A N 1
ATOM 876 C CA . LYS A 1 117 ? 9.211 7.591 -5.377 1.00 85.62 117 LYS A CA 1
ATOM 877 C C . LYS A 1 117 ? 10.278 8.371 -6.141 1.00 85.62 117 LYS A C 1
ATOM 879 O O . LYS A 1 117 ? 11.136 7.764 -6.780 1.00 85.62 117 LYS A O 1
ATOM 884 N N . ARG A 1 118 ? 10.234 9.707 -6.098 1.00 86.94 118 ARG A N 1
ATOM 885 C CA . ARG A 1 118 ? 11.241 10.560 -6.748 1.00 86.94 118 ARG A CA 1
ATOM 886 C C . ARG A 1 118 ? 12.620 10.394 -6.101 1.00 86.94 118 ARG A C 1
ATOM 888 O O . ARG A 1 118 ? 13.589 10.247 -6.837 1.00 86.94 118 ARG A O 1
ATOM 895 N N . GLY A 1 119 ? 12.707 10.350 -4.770 1.00 87.62 119 GLY A N 1
ATOM 896 C CA . GLY A 1 119 ? 13.955 10.109 -4.034 1.00 87.62 119 GLY A CA 1
ATOM 897 C C . GLY A 1 119 ? 14.562 8.728 -4.306 1.00 87.62 119 GLY A C 1
ATOM 898 O O . GLY A 1 119 ? 15.738 8.633 -4.642 1.00 87.62 119 GLY A O 1
ATOM 899 N N . VAL A 1 120 ? 13.751 7.667 -4.277 1.00 89.75 120 VAL A N 1
ATOM 900 C CA . VAL A 1 120 ? 14.168 6.295 -4.623 1.00 89.75 120 VAL A CA 1
ATOM 901 C C . VAL A 1 120 ? 14.664 6.229 -6.069 1.00 89.75 120 VAL A C 1
ATOM 903 O O . VAL A 1 120 ? 15.744 5.706 -6.322 1.00 89.75 120 VAL A O 1
ATOM 906 N N . LYS A 1 121 ? 13.945 6.838 -7.024 1.00 90.19 121 LYS A N 1
ATOM 907 C CA . LYS A 1 121 ? 14.413 6.936 -8.418 1.00 90.19 121 LYS A CA 1
ATOM 908 C C . LYS A 1 121 ? 15.720 7.720 -8.544 1.00 90.19 121 LYS A C 1
ATOM 910 O O . LYS A 1 121 ? 16.545 7.376 -9.383 1.00 90.19 121 LYS A O 1
ATOM 915 N N . LYS A 1 122 ? 15.903 8.784 -7.755 1.00 90.81 122 LYS A N 1
ATOM 916 C CA . LYS A 1 122 ? 17.136 9.584 -7.748 1.00 90.81 122 LYS A CA 1
ATOM 917 C C . LYS A 1 122 ? 18.328 8.741 -7.299 1.00 90.81 122 LYS A C 1
ATOM 919 O O . LYS A 1 122 ? 19.362 8.777 -7.956 1.00 90.81 122 LYS A O 1
ATOM 924 N N . LEU A 1 123 ? 18.137 7.934 -6.255 1.00 91.25 123 LEU A N 1
ATOM 925 C CA . LEU A 1 123 ? 19.115 6.952 -5.804 1.00 91.25 123 LEU A CA 1
ATOM 926 C C . LEU A 1 123 ? 19.408 5.913 -6.885 1.00 91.25 123 LEU A C 1
ATOM 928 O O . LEU A 1 123 ? 20.562 5.721 -7.228 1.00 91.25 123 LEU A O 1
ATOM 932 N N . MET A 1 124 ? 18.390 5.290 -7.480 1.00 91.75 124 MET A N 1
ATOM 933 C CA . MET A 1 124 ? 18.599 4.248 -8.498 1.00 91.75 124 MET A CA 1
ATOM 934 C C . MET A 1 124 ? 19.343 4.757 -9.740 1.00 91.75 124 MET A C 1
ATOM 936 O O . MET A 1 124 ? 20.090 4.006 -10.358 1.00 91.75 124 MET A O 1
ATOM 940 N N . LYS A 1 125 ? 19.153 6.031 -10.106 1.00 91.31 125 LYS A N 1
ATOM 941 C CA . LYS A 1 125 ? 19.860 6.662 -11.229 1.00 91.31 125 LYS A CA 1
ATOM 942 C C . LYS A 1 125 ? 21.337 6.922 -10.945 1.00 91.31 125 LYS A C 1
ATOM 944 O O . LYS A 1 125 ? 22.130 6.887 -11.876 1.00 91.31 125 LYS A O 1
ATOM 949 N N . ASN A 1 126 ? 21.693 7.228 -9.700 1.00 90.69 126 ASN A N 1
ATOM 950 C CA . ASN A 1 126 ? 23.072 7.504 -9.309 1.00 90.69 126 ASN A CA 1
ATOM 951 C C . ASN A 1 126 ? 23.365 6.913 -7.920 1.00 90.69 126 ASN A C 1
ATOM 953 O O . ASN A 1 126 ? 23.470 7.660 -6.946 1.00 90.69 126 ASN A O 1
ATOM 957 N N . PRO A 1 127 ? 23.429 5.577 -7.798 1.00 89.19 127 PRO A N 1
ATOM 958 C CA . PRO A 1 127 ? 23.481 4.924 -6.495 1.00 89.19 127 PRO A CA 1
ATOM 959 C C . PRO A 1 127 ? 24.818 5.155 -5.783 1.00 89.19 127 PRO A C 1
ATOM 961 O O . PRO A 1 127 ? 24.825 5.317 -4.567 1.00 89.19 127 PRO A O 1
ATOM 964 N N . GLU A 1 128 ? 25.912 5.301 -6.533 1.00 89.12 128 GLU A N 1
ATOM 965 C CA . GLU A 1 128 ? 27.262 5.610 -6.028 1.00 89.12 128 GLU A CA 1
ATOM 966 C C . GLU A 1 128 ? 27.320 6.936 -5.257 1.00 89.12 128 GLU A C 1
ATOM 968 O O . GLU A 1 128 ? 28.112 7.104 -4.336 1.00 89.12 128 GLU A O 1
ATOM 973 N N . LYS A 1 129 ? 26.425 7.881 -5.568 1.00 91.25 129 LYS A N 1
ATOM 974 C CA . LYS A 1 129 ? 26.307 9.133 -4.812 1.00 91.25 129 LYS A CA 1
ATOM 975 C C . LYS A 1 129 ? 25.701 8.939 -3.413 1.00 91.25 129 LYS A C 1
ATOM 977 O O . LYS A 1 129 ? 25.920 9.766 -2.526 1.00 91.25 129 LYS A O 1
ATOM 982 N N . TYR A 1 130 ? 24.877 7.911 -3.220 1.00 90.00 130 TYR A N 1
ATOM 983 C CA . TYR A 1 130 ? 24.057 7.732 -2.013 1.00 90.00 130 TYR A CA 1
ATOM 984 C C . TYR A 1 130 ? 24.437 6.501 -1.184 1.00 90.00 130 TYR A C 1
ATOM 986 O O . TYR A 1 130 ? 23.929 6.349 -0.072 1.00 90.00 130 TYR A O 1
ATOM 994 N N . MET A 1 131 ? 25.315 5.646 -1.703 1.00 90.31 131 MET A N 1
ATOM 995 C CA . MET A 1 131 ? 25.787 4.412 -1.080 1.00 90.31 131 MET A CA 1
ATOM 996 C C . MET A 1 131 ? 27.306 4.343 -1.151 1.00 90.31 131 MET A C 1
ATOM 998 O O . MET A 1 131 ? 27.897 4.830 -2.109 1.00 90.31 131 MET A O 1
ATOM 1002 N N . LYS A 1 132 ? 27.931 3.739 -0.138 1.00 86.00 132 LYS A N 1
ATOM 1003 C CA . LYS A 1 132 ? 29.386 3.561 -0.099 1.00 86.00 132 LYS A CA 1
ATOM 1004 C C . LYS A 1 132 ? 29.818 2.196 -0.621 1.00 86.00 132 LYS A C 1
ATOM 1006 O O . LYS A 1 132 ? 30.920 2.071 -1.141 1.00 86.00 132 LYS A O 1
ATOM 1011 N N . ASN A 1 133 ? 28.977 1.180 -0.455 1.00 83.25 133 ASN A N 1
ATOM 1012 C CA . ASN A 1 133 ? 29.257 -0.183 -0.880 1.00 83.25 133 ASN A CA 1
ATOM 1013 C C . ASN A 1 133 ? 28.660 -0.468 -2.265 1.00 83.25 133 ASN A C 1
ATOM 1015 O O . ASN A 1 133 ? 27.967 0.359 -2.856 1.00 83.25 133 ASN A O 1
ATOM 1019 N N . ASP A 1 134 ? 28.932 -1.672 -2.768 1.00 82.44 134 ASP A N 1
ATOM 1020 C CA . ASP A 1 134 ? 28.525 -2.138 -4.093 1.00 82.44 134 ASP A CA 1
ATOM 1021 C C . ASP A 1 134 ? 27.045 -1.847 -4.412 1.00 82.44 134 ASP A C 1
ATOM 1023 O O . ASP A 1 134 ? 26.115 -2.422 -3.840 1.00 82.44 134 ASP A O 1
ATOM 1027 N N . ALA A 1 135 ? 26.865 -0.941 -5.371 1.00 85.25 135 ALA A N 1
ATOM 1028 C CA . ALA A 1 135 ? 25.590 -0.452 -5.866 1.00 85.25 135 ALA A CA 1
ATOM 1029 C C . ALA A 1 135 ? 25.009 -1.295 -7.017 1.00 85.25 135 ALA A C 1
ATOM 1031 O O . ALA A 1 135 ? 23.871 -1.058 -7.441 1.00 85.25 135 ALA A O 1
ATOM 1032 N N . SER A 1 136 ? 25.758 -2.272 -7.543 1.00 84.88 136 SER A N 1
ATOM 1033 C CA . SER A 1 136 ? 25.344 -3.077 -8.701 1.00 84.88 136 SER A CA 1
ATOM 1034 C C . SER A 1 136 ? 24.062 -3.868 -8.428 1.00 84.88 136 SER A C 1
ATOM 1036 O O . SER A 1 136 ? 23.210 -3.995 -9.311 1.00 84.88 136 SER A O 1
ATOM 1038 N N . TYR A 1 137 ? 23.848 -4.304 -7.179 1.00 86.19 137 TYR A N 1
ATOM 1039 C CA . TYR A 1 137 ? 22.647 -5.046 -6.801 1.00 86.19 137 TYR A CA 1
ATOM 1040 C C . TYR A 1 137 ? 21.366 -4.216 -6.977 1.00 86.19 137 TYR A C 1
ATOM 1042 O O . TYR A 1 137 ? 20.309 -4.788 -7.223 1.00 86.19 137 TYR A O 1
ATOM 1050 N N . ILE A 1 138 ? 21.422 -2.883 -6.899 1.00 86.69 138 ILE A N 1
ATOM 1051 C CA . ILE A 1 138 ? 20.237 -2.046 -7.128 1.00 86.69 138 ILE A CA 1
ATOM 1052 C C . ILE A 1 138 ? 19.817 -2.098 -8.590 1.00 86.69 138 ILE A C 1
ATOM 1054 O O . ILE A 1 138 ? 18.628 -2.236 -8.870 1.00 86.69 138 ILE A O 1
ATOM 1058 N N . LYS A 1 139 ? 20.783 -2.032 -9.514 1.00 84.38 139 LYS A N 1
ATOM 1059 C CA . LYS A 1 139 ? 20.523 -2.147 -10.955 1.00 84.38 139 LYS A CA 1
ATOM 1060 C C . LYS A 1 139 ? 19.989 -3.541 -11.289 1.00 84.38 139 LYS A C 1
ATOM 1062 O O . LYS A 1 139 ? 18.954 -3.662 -11.934 1.00 84.38 139 LYS A O 1
ATOM 1067 N N . ASN A 1 140 ? 20.620 -4.581 -10.744 1.00 86.38 140 ASN A N 1
ATOM 1068 C CA . ASN A 1 140 ? 20.220 -5.973 -10.971 1.00 86.38 140 ASN A CA 1
ATOM 1069 C C . ASN A 1 140 ? 18.835 -6.310 -10.387 1.00 86.38 140 ASN A C 1
ATOM 1071 O O . ASN A 1 140 ? 18.193 -7.257 -10.831 1.00 86.38 140 ASN A O 1
ATOM 1075 N N . ASN A 1 141 ? 18.363 -5.534 -9.405 1.00 87.00 141 ASN A N 1
ATOM 1076 C CA . ASN A 1 141 ? 17.119 -5.786 -8.675 1.00 87.00 141 ASN A CA 1
ATOM 1077 C C . ASN A 1 141 ? 16.152 -4.598 -8.715 1.00 87.00 141 ASN A C 1
ATOM 1079 O O . ASN A 1 141 ? 15.346 -4.435 -7.796 1.00 87.00 141 ASN A O 1
ATOM 1083 N N . GLU A 1 142 ? 16.207 -3.776 -9.768 1.00 86.19 142 GLU A N 1
ATOM 1084 C CA . GLU A 1 142 ? 15.542 -2.465 -9.835 1.00 86.19 142 GLU A CA 1
ATOM 1085 C C . GLU A 1 142 ? 14.069 -2.523 -9.409 1.00 86.19 142 GLU A C 1
ATOM 1087 O O . GLU A 1 142 ? 13.622 -1.717 -8.591 1.00 86.19 142 GLU A O 1
ATOM 1092 N N . ARG A 1 143 ? 13.309 -3.505 -9.905 1.00 84.88 143 ARG A N 1
ATOM 1093 C CA . ARG A 1 143 ? 11.879 -3.621 -9.596 1.00 84.88 143 ARG A CA 1
ATOM 1094 C C . ARG A 1 143 ? 11.617 -3.958 -8.125 1.00 84.88 143 ARG A C 1
ATOM 1096 O O . ARG A 1 143 ? 10.767 -3.323 -7.505 1.00 84.88 143 ARG A O 1
ATOM 1103 N N . VAL A 1 144 ? 12.333 -4.941 -7.579 1.00 87.25 144 VAL A N 1
ATOM 1104 C CA . VAL A 1 144 ? 12.174 -5.397 -6.187 1.00 87.25 144 VAL A CA 1
ATOM 1105 C C . VAL A 1 144 ? 12.634 -4.307 -5.226 1.00 87.25 144 VAL A C 1
ATOM 1107 O O . VAL A 1 144 ? 11.934 -3.979 -4.271 1.00 87.25 144 VAL A O 1
ATOM 1110 N N . PHE A 1 145 ? 13.777 -3.690 -5.523 1.00 90.69 145 PHE A N 1
ATOM 1111 C CA . PHE A 1 145 ? 14.312 -2.576 -4.756 1.00 90.69 145 PHE A CA 1
ATOM 1112 C C . PHE A 1 145 ? 13.343 -1.392 -4.737 1.00 90.69 145 PHE A C 1
ATOM 1114 O O . PHE A 1 145 ? 13.007 -0.896 -3.664 1.00 90.69 145 PHE A O 1
ATOM 1121 N N . LYS A 1 146 ? 12.852 -0.960 -5.908 1.00 89.44 146 LYS A N 1
ATOM 1122 C CA . LYS A 1 146 ? 11.946 0.188 -6.039 1.00 89.44 146 LYS A CA 1
ATOM 1123 C C . LYS A 1 146 ? 10.681 0.018 -5.198 1.00 89.44 146 LYS A C 1
ATOM 1125 O O . LYS A 1 146 ? 10.291 0.956 -4.503 1.00 89.44 146 LYS A O 1
ATOM 1130 N N . GLU A 1 147 ? 10.039 -1.148 -5.270 1.00 87.31 147 GLU A N 1
ATOM 1131 C CA . GLU A 1 147 ? 8.802 -1.411 -4.526 1.00 87.31 147 GLU A CA 1
ATOM 1132 C C . GLU A 1 147 ? 9.065 -1.509 -3.017 1.00 87.31 147 GLU A C 1
ATOM 1134 O O . GLU A 1 147 ? 8.383 -0.844 -2.239 1.00 87.31 147 GLU A O 1
ATOM 1139 N N . THR A 1 148 ? 10.096 -2.250 -2.598 1.00 87.88 148 THR A N 1
ATOM 1140 C CA . THR A 1 148 ? 10.454 -2.397 -1.178 1.00 87.88 148 THR A CA 1
ATOM 1141 C C . THR A 1 148 ? 10.857 -1.060 -0.555 1.00 87.88 148 THR A C 1
ATOM 1143 O O . THR A 1 148 ? 10.290 -0.644 0.454 1.00 87.88 148 THR A O 1
ATOM 1146 N N . ALA A 1 149 ? 11.798 -0.338 -1.173 1.00 87.88 149 ALA A N 1
ATOM 1147 C CA . ALA A 1 149 ? 12.280 0.947 -0.671 1.00 87.88 149 ALA A CA 1
ATOM 1148 C C . ALA A 1 149 ? 11.173 2.011 -0.654 1.00 87.88 149 ALA A C 1
ATOM 1150 O O . ALA A 1 149 ? 11.100 2.822 0.270 1.00 87.88 149 ALA A O 1
ATOM 1151 N N . GLY A 1 150 ? 10.273 1.984 -1.644 1.00 85.50 150 GLY A N 1
ATOM 1152 C CA . GLY A 1 150 ? 9.112 2.869 -1.700 1.00 85.50 150 GLY A CA 1
ATOM 1153 C C . GLY A 1 150 ? 8.142 2.682 -0.530 1.00 85.50 150 GLY A C 1
ATOM 1154 O O . GLY A 1 150 ? 7.491 3.646 -0.126 1.00 85.50 150 GLY A O 1
ATOM 1155 N N . ARG A 1 151 ? 8.075 1.479 0.052 1.00 85.81 151 ARG A N 1
ATOM 1156 C CA . ARG A 1 151 ? 7.145 1.096 1.129 1.00 85.81 151 ARG A CA 1
ATOM 1157 C C . ARG A 1 151 ? 7.696 1.299 2.548 1.00 85.81 151 ARG A C 1
ATOM 1159 O O . ARG A 1 151 ? 6.909 1.398 3.484 1.00 85.81 151 ARG A O 1
ATOM 1166 N N . LEU A 1 152 ? 9.010 1.494 2.717 1.00 82.75 152 LEU A N 1
ATOM 1167 C CA . LEU A 1 152 ? 9.674 1.641 4.031 1.00 82.75 152 LEU A CA 1
ATOM 1168 C C . LEU A 1 152 ? 9.103 2.746 4.932 1.00 82.75 152 LEU A C 1
ATOM 1170 O O . LEU A 1 152 ? 9.236 2.692 6.152 1.00 82.75 152 LEU A O 1
ATOM 1174 N N . HIS A 1 153 ? 8.493 3.773 4.346 1.00 79.06 153 HIS A N 1
ATOM 1175 C CA . HIS A 1 153 ? 7.993 4.919 5.094 1.00 79.06 153 HIS A CA 1
ATOM 1176 C C . HIS A 1 153 ? 6.673 4.664 5.814 1.00 79.06 153 HIS A C 1
ATOM 1178 O O . HIS A 1 153 ? 6.366 5.372 6.773 1.00 79.06 153 HIS A O 1
ATOM 1184 N N . GLN A 1 154 ? 5.870 3.701 5.356 1.00 76.06 154 GLN A N 1
ATOM 1185 C CA . GLN A 1 154 ? 4.504 3.541 5.847 1.00 76.06 154 GLN A CA 1
ATOM 1186 C C . GLN A 1 154 ? 4.402 3.451 7.380 1.00 76.06 154 GLN A C 1
ATOM 1188 O O . GLN A 1 154 ? 3.567 4.165 7.934 1.00 76.06 154 GLN A O 1
ATOM 1193 N N . PRO A 1 155 ? 5.259 2.693 8.099 1.00 69.62 155 PRO A N 1
ATOM 1194 C CA . PRO A 1 155 ? 5.185 2.587 9.558 1.00 69.62 155 PRO A CA 1
ATOM 1195 C C . PRO A 1 155 ? 5.506 3.904 10.276 1.00 69.62 155 PRO A C 1
ATOM 1197 O O . PRO A 1 155 ? 4.977 4.171 11.350 1.00 69.62 155 PRO A O 1
ATOM 1200 N N . ILE A 1 156 ? 6.351 4.747 9.675 1.00 72.38 156 ILE A N 1
ATOM 1201 C CA . ILE A 1 156 ? 6.789 6.031 10.244 1.00 72.38 156 ILE A CA 1
ATOM 1202 C C . ILE A 1 156 ? 5.627 7.028 10.260 1.00 72.38 156 ILE A C 1
ATOM 1204 O O . ILE A 1 156 ? 5.430 7.753 11.234 1.00 72.38 156 ILE A O 1
ATOM 1208 N N . PHE A 1 157 ? 4.840 7.052 9.184 1.00 70.94 157 PHE A N 1
ATOM 1209 C CA . PHE A 1 157 ? 3.703 7.964 9.035 1.00 70.94 157 PHE A CA 1
ATOM 1210 C C . PHE A 1 157 ? 2.405 7.411 9.619 1.00 70.94 157 PHE A C 1
ATOM 1212 O O . PHE A 1 157 ? 1.415 8.136 9.730 1.00 70.94 157 PHE A O 1
ATOM 1219 N N . LEU A 1 158 ? 2.415 6.148 10.033 1.00 66.94 158 LEU A N 1
ATOM 1220 C CA . LEU A 1 158 ? 1.261 5.444 10.561 1.00 66.94 158 LEU A CA 1
ATOM 1221 C C . LEU A 1 158 ? 0.642 6.148 11.794 1.00 66.94 158 LEU A C 1
ATOM 1223 O O . LEU A 1 158 ? -0.563 6.410 11.769 1.00 66.94 158 LEU A O 1
ATOM 1227 N N . PRO A 1 159 ? 1.424 6.592 12.806 1.00 65.81 159 PRO A N 1
ATOM 1228 C CA . PRO A 1 159 ? 0.899 7.379 13.926 1.00 65.81 159 PRO A CA 1
ATOM 1229 C C . PRO A 1 159 ? 0.294 8.729 13.509 1.00 65.81 159 PRO A C 1
ATOM 1231 O O . PRO A 1 159 ? -0.721 9.174 14.044 1.00 65.81 159 PRO A O 1
ATOM 1234 N N . LEU A 1 160 ? 0.917 9.408 12.546 1.00 67.12 160 LEU A N 1
ATOM 1235 C CA . LEU A 1 160 ? 0.441 10.707 12.076 1.00 67.12 160 LEU A CA 1
ATOM 1236 C C . LEU A 1 160 ? -0.895 10.563 11.337 1.00 67.12 160 LEU A C 1
ATOM 1238 O O . LEU A 1 160 ? -1.840 11.301 11.609 1.00 67.12 160 LEU A O 1
ATOM 1242 N N . ARG A 1 161 ? -0.983 9.577 10.438 1.00 65.06 161 ARG A N 1
ATOM 1243 C CA . ARG A 1 161 ? -2.199 9.256 9.683 1.00 65.06 161 ARG A CA 1
ATOM 1244 C C . ARG A 1 161 ? -3.368 8.934 10.615 1.00 65.06 161 ARG A C 1
ATOM 1246 O O . ARG A 1 161 ? -4.477 9.413 10.385 1.00 65.06 161 ARG A O 1
ATOM 1253 N N . ALA A 1 162 ? -3.113 8.175 11.677 1.00 63.44 162 ALA A N 1
ATOM 1254 C CA . ALA A 1 162 ? -4.095 7.868 12.711 1.00 63.44 162 ALA A CA 1
ATOM 1255 C C . ALA A 1 162 ? -4.668 9.122 13.386 1.00 63.44 162 ALA A C 1
ATOM 1257 O O . ALA A 1 162 ? -5.883 9.293 13.461 1.00 63.44 162 ALA A O 1
ATOM 1258 N N . ALA A 1 163 ? -3.794 10.020 13.847 1.00 61.91 163 ALA A N 1
ATOM 1259 C CA . ALA A 1 163 ? -4.206 11.236 14.543 1.00 61.91 163 ALA A CA 1
ATOM 1260 C C . ALA A 1 163 ? -5.043 12.158 13.641 1.00 61.91 163 ALA A C 1
ATOM 1262 O O . ALA A 1 163 ? -6.108 12.617 14.047 1.00 61.91 163 ALA A O 1
ATOM 1263 N N . LEU A 1 164 ? -4.601 12.366 12.395 1.00 65.12 164 LEU A N 1
ATOM 1264 C CA . LEU A 1 164 ? -5.340 13.172 11.419 1.00 65.12 164 LEU A CA 1
ATOM 1265 C C . LEU A 1 164 ? -6.716 12.575 11.112 1.00 65.12 164 LEU A C 1
ATOM 1267 O O . LEU A 1 164 ? -7.683 13.317 10.968 1.00 65.12 164 LEU A O 1
ATOM 1271 N N . THR A 1 165 ? -6.815 11.242 11.059 1.00 63.84 165 THR A N 1
ATOM 1272 C CA . THR A 1 165 ? -8.087 10.544 10.827 1.00 63.84 165 THR A CA 1
ATOM 1273 C C . THR A 1 165 ? -9.117 10.941 11.862 1.00 63.84 165 THR A C 1
ATOM 1275 O O . THR A 1 165 ? -10.190 11.404 11.492 1.00 63.84 165 THR A O 1
ATOM 1278 N N . ILE A 1 166 ? -8.766 10.832 13.142 1.00 63.69 166 ILE A N 1
ATOM 1279 C CA . ILE A 1 166 ? -9.656 11.171 14.256 1.00 63.69 166 ILE A CA 1
ATOM 1280 C C . ILE A 1 166 ? -10.111 12.634 14.169 1.00 63.69 166 ILE A C 1
ATOM 1282 O O . ILE A 1 166 ? -11.285 12.919 14.398 1.00 63.69 166 ILE A O 1
ATOM 1286 N N . MET A 1 167 ? -9.209 13.547 13.793 1.00 67.06 167 MET A N 1
ATOM 1287 C CA . MET A 1 167 ? -9.516 14.977 13.695 1.00 67.06 167 MET A CA 1
ATOM 1288 C C . MET A 1 167 ? -10.576 15.296 12.634 1.00 67.06 167 MET A C 1
ATOM 1290 O O . MET A 1 167 ? -11.412 16.165 12.866 1.00 67.06 167 MET A O 1
ATOM 1294 N N . ILE A 1 168 ? -10.570 14.604 11.490 1.00 70.56 168 ILE A N 1
ATOM 1295 C CA . ILE A 1 168 ? -11.500 14.918 10.394 1.00 70.56 168 ILE A CA 1
ATOM 1296 C C . ILE A 1 168 ? -12.824 14.145 10.455 1.00 70.56 168 ILE A C 1
ATOM 1298 O O . ILE A 1 168 ? -13.721 14.438 9.667 1.00 70.56 168 ILE A O 1
ATOM 1302 N N . VAL A 1 169 ? -12.974 13.180 11.375 1.00 67.88 169 VAL A N 1
ATOM 1303 C CA . VAL A 1 169 ? -14.234 12.425 11.521 1.00 67.88 169 VAL A CA 1
ATOM 1304 C C . VAL A 1 169 ? -15.403 13.368 11.794 1.00 67.88 169 VAL A C 1
ATOM 1306 O O . VAL A 1 169 ? -16.459 13.218 11.186 1.00 67.88 169 VAL A O 1
ATOM 1309 N N . LYS A 1 170 ? -15.217 14.355 12.682 1.00 69.88 170 LYS A N 1
ATOM 1310 C CA . LYS A 1 170 ? -16.271 15.309 13.052 1.00 69.88 170 LYS A CA 1
ATOM 1311 C C . LYS A 1 170 ? -16.730 16.167 11.854 1.00 69.88 170 LYS A C 1
ATOM 1313 O O . LYS A 1 170 ? -17.920 16.127 11.558 1.00 69.88 170 LYS A O 1
ATOM 1318 N N . PRO A 1 171 ? -15.831 16.837 11.107 1.00 75.12 171 PRO A N 1
ATOM 1319 C CA . PRO A 1 171 ? -16.199 17.508 9.860 1.00 75.12 171 PRO A CA 1
ATOM 1320 C C . PRO A 1 171 ? -16.941 16.610 8.860 1.00 75.12 171 PRO A C 1
ATOM 1322 O O . PRO A 1 171 ? -17.887 17.053 8.219 1.00 75.12 171 PRO A O 1
ATOM 1325 N N . ILE A 1 172 ? -16.548 15.336 8.738 1.00 71.12 172 ILE A N 1
ATOM 1326 C CA . ILE A 1 172 ? -17.219 14.394 7.832 1.00 71.12 172 ILE A CA 1
ATOM 1327 C C . ILE A 1 172 ? -18.643 14.087 8.308 1.00 71.12 172 ILE A C 1
ATOM 1329 O O . ILE A 1 172 ? -19.565 14.135 7.497 1.00 71.12 172 ILE A O 1
ATOM 1333 N N . LEU A 1 173 ? -18.842 13.828 9.605 1.00 69.12 173 LEU A N 1
ATOM 1334 C CA . LEU A 1 173 ? -20.174 13.613 10.188 1.00 69.12 173 LEU A CA 1
ATOM 1335 C C . LEU A 1 173 ? -21.115 14.786 9.907 1.00 69.12 173 LEU A C 1
ATOM 1337 O O . LEU A 1 173 ? -22.254 14.574 9.498 1.00 69.12 173 LEU A O 1
ATOM 1341 N N . GLU A 1 174 ? -20.624 16.008 10.101 1.00 75.81 174 GLU A N 1
ATOM 1342 C CA . GLU A 1 174 ? -21.378 17.237 9.847 1.00 75.81 174 GLU A CA 1
ATOM 1343 C C . GLU A 1 174 ? -21.691 17.404 8.356 1.00 75.81 174 GLU A C 1
ATOM 1345 O O . GLU A 1 174 ? -22.845 17.620 7.993 1.00 75.81 174 GLU A O 1
ATOM 1350 N N . SER A 1 175 ? -20.699 17.209 7.482 1.00 73.50 175 SER A N 1
ATOM 1351 C CA . SER A 1 175 ? -20.870 17.346 6.028 1.00 73.50 175 SER A CA 1
ATOM 1352 C C . SER A 1 175 ? -21.846 16.336 5.417 1.00 73.50 175 SER A C 1
ATOM 1354 O O . SER A 1 175 ? -22.495 16.634 4.419 1.00 73.50 175 SER A O 1
ATOM 1356 N N . LEU A 1 176 ? -21.968 15.148 6.015 1.00 74.50 176 LEU A N 1
ATOM 1357 C CA . LEU A 1 176 ? -22.869 14.091 5.554 1.00 74.50 176 LEU A CA 1
ATOM 1358 C C . LEU A 1 176 ? -24.270 14.193 6.178 1.00 74.50 176 LEU A C 1
ATOM 1360 O O . LEU A 1 176 ? -25.089 13.301 5.977 1.00 74.50 176 LEU A O 1
ATOM 1364 N N . GLY A 1 177 ? -24.546 15.237 6.971 1.00 68.69 177 GLY A N 1
ATOM 1365 C CA . GLY A 1 177 ? -25.816 15.375 7.689 1.00 68.69 177 GLY A CA 1
ATOM 1366 C C . GLY A 1 177 ? -26.046 14.283 8.741 1.00 68.69 177 GLY A C 1
ATOM 1367 O O . GLY A 1 177 ? -27.162 14.111 9.224 1.00 68.69 177 GLY A O 1
ATOM 1368 N N . LEU A 1 178 ? -24.990 13.552 9.114 1.00 68.25 178 LEU A N 1
ATOM 1369 C CA . LEU A 1 178 ? -25.012 12.488 10.121 1.00 68.25 178 LEU A CA 1
ATOM 1370 C C . LEU A 1 178 ? -24.871 13.047 11.551 1.00 68.25 178 LEU A C 1
ATOM 1372 O O . LEU A 1 178 ? -24.885 12.282 12.513 1.00 68.25 178 LEU A O 1
ATOM 1376 N N . SER A 1 179 ? -24.719 14.370 11.692 1.00 57.00 179 SER A N 1
ATOM 1377 C CA . SER A 1 179 ? -24.487 15.086 12.952 1.00 57.00 179 SER A CA 1
ATOM 1378 C C . SER A 1 179 ? -25.748 15.464 13.732 1.00 57.00 179 SER A C 1
ATOM 1380 O O . SER A 1 179 ? -25.608 15.991 14.835 1.00 57.00 179 SER A O 1
ATOM 1382 N N . LYS A 1 180 ? -26.960 15.199 13.215 1.00 50.62 180 LYS A N 1
ATOM 1383 C CA . LYS A 1 180 ? -28.215 15.643 13.857 1.00 50.62 180 LYS A CA 1
ATOM 1384 C C . LYS A 1 180 ? -28.463 15.103 15.275 1.00 50.62 180 LYS A C 1
ATOM 1386 O O . LYS A 1 180 ? -29.295 15.677 15.955 1.00 50.62 180 LYS A O 1
ATOM 1391 N N . ASP A 1 181 ? -27.667 14.150 15.768 1.00 45.94 181 ASP A N 1
ATOM 1392 C CA . ASP A 1 181 ? -27.706 13.679 17.166 1.00 45.94 181 ASP A CA 1
ATOM 1393 C C . ASP A 1 181 ? -26.308 13.619 17.821 1.00 45.94 181 ASP A C 1
ATOM 1395 O O . ASP A 1 181 ? -25.975 12.715 18.593 1.00 45.94 181 ASP A O 1
ATOM 1399 N N . GLY A 1 182 ? -25.435 14.562 17.457 1.00 43.56 182 GLY A N 1
ATOM 1400 C CA . GLY A 1 182 ? -23.998 14.553 17.736 1.00 43.56 182 GLY A CA 1
ATOM 1401 C C . GLY A 1 182 ? -23.556 15.042 19.117 1.00 43.56 182 GLY A C 1
ATOM 1402 O O . GLY A 1 182 ? -22.608 15.817 19.189 1.00 43.56 182 GLY A O 1
ATOM 1403 N N . HIS A 1 183 ? -24.161 14.571 20.207 1.00 44.06 183 HIS A N 1
ATOM 1404 C CA . HIS A 1 183 ? -23.545 14.651 21.538 1.00 44.06 183 HIS A CA 1
ATOM 1405 C C . HIS A 1 183 ? -23.765 13.352 22.314 1.00 44.06 183 HIS A C 1
ATOM 1407 O O . HIS A 1 183 ? -24.723 13.193 23.058 1.00 44.06 183 HIS A O 1
ATOM 1413 N N . ALA A 1 184 ? -22.821 12.425 22.185 1.00 39.72 184 ALA A N 1
ATOM 1414 C CA . ALA A 1 184 ? -22.544 11.478 23.251 1.00 39.72 184 ALA A CA 1
ATOM 1415 C C . ALA A 1 184 ? -21.033 11.273 23.318 1.00 39.72 184 ALA A C 1
ATOM 1417 O O . ALA A 1 184 ? -20.394 10.802 22.374 1.00 39.72 184 ALA A O 1
ATOM 1418 N N . THR A 1 185 ? -20.450 11.659 24.446 1.00 45.22 185 THR A N 1
ATOM 1419 C CA . THR A 1 185 ? -19.160 11.163 24.914 1.00 45.22 185 THR A CA 1
ATOM 1420 C C . THR A 1 185 ? -19.259 9.646 25.036 1.00 45.22 185 THR A C 1
ATOM 1422 O O . THR A 1 185 ? -19.619 9.124 26.084 1.00 45.22 185 THR A O 1
ATOM 1425 N N . ILE A 1 186 ? -18.995 8.929 23.941 1.00 44.25 186 ILE A N 1
ATOM 1426 C CA . ILE A 1 186 ? -18.904 7.467 23.963 1.00 44.25 186 ILE A CA 1
ATOM 1427 C C . ILE A 1 186 ? -17.785 7.114 24.948 1.00 44.25 186 ILE A C 1
ATOM 1429 O O . ILE A 1 186 ? -16.646 7.573 24.766 1.00 44.25 186 ILE A O 1
ATOM 1433 N N . SER A 1 187 ? -18.125 6.346 25.987 1.00 42.28 187 SER A N 1
ATOM 1434 C CA . SER A 1 187 ? -17.186 5.906 27.019 1.00 42.28 187 SER A CA 1
ATOM 1435 C C . SER A 1 187 ? -15.985 5.205 26.372 1.00 42.28 187 SER A C 1
ATOM 1437 O O . SER A 1 187 ? -16.073 4.638 25.274 1.00 42.28 187 SER A O 1
ATOM 1439 N N . ALA A 1 188 ? -14.817 5.267 27.015 1.00 41.50 188 ALA A N 1
ATOM 1440 C CA . ALA A 1 188 ? -13.608 4.642 26.479 1.00 41.50 188 ALA A CA 1
ATOM 1441 C C . ALA A 1 188 ? -13.802 3.132 26.218 1.00 41.50 188 ALA A C 1
ATOM 1443 O O . ALA A 1 188 ? -13.250 2.638 25.228 1.00 41.50 188 ALA A O 1
ATOM 1444 N N . GLN A 1 189 ? -14.655 2.491 27.028 1.00 34.81 189 GLN A N 1
ATOM 1445 C CA . GLN A 1 189 ? -15.066 1.086 26.988 1.00 34.81 189 GLN A CA 1
ATOM 1446 C C . GLN A 1 189 ? -15.990 0.742 25.817 1.00 34.81 189 GLN A C 1
ATOM 1448 O O . GLN A 1 189 ? -15.735 -0.227 25.100 1.00 34.81 189 GLN A O 1
ATOM 1453 N N . ASP A 1 190 ? -16.995 1.570 25.527 1.00 39.78 190 ASP A N 1
ATOM 1454 C CA . ASP A 1 190 ? -17.892 1.336 24.386 1.00 39.78 190 ASP A CA 1
ATOM 1455 C C . ASP A 1 190 ? -17.206 1.615 23.045 1.00 39.78 190 ASP A C 1
ATOM 1457 O O . ASP A 1 190 ? -17.441 0.917 22.057 1.00 39.78 190 ASP A O 1
ATOM 1461 N N . LYS A 1 191 ? -16.267 2.574 23.019 1.00 44.59 191 LYS A N 1
ATOM 1462 C CA . LYS A 1 191 ? -15.363 2.766 21.873 1.00 44.59 191 LYS A CA 1
ATOM 1463 C C . LYS A 1 191 ? -14.496 1.538 21.625 1.00 44.59 191 LYS A C 1
ATOM 1465 O O . LYS A 1 191 ? -14.289 1.186 20.473 1.00 44.59 191 LYS A O 1
ATOM 1470 N N . ALA A 1 192 ? -13.990 0.896 22.679 1.00 37.06 192 ALA A N 1
ATOM 1471 C CA . ALA A 1 192 ? -13.151 -0.286 22.535 1.00 37.06 192 ALA A CA 1
ATOM 1472 C C . ALA A 1 192 ? -13.943 -1.463 21.960 1.00 37.06 192 ALA A C 1
ATOM 1474 O O . ALA A 1 192 ? -13.486 -2.028 20.975 1.00 37.06 192 ALA A O 1
ATOM 1475 N N . LYS A 1 193 ? -15.157 -1.738 22.472 1.00 36.00 193 LYS A N 1
ATOM 1476 C CA . LYS A 1 193 ? -16.083 -2.762 21.942 1.00 36.00 193 LYS A CA 1
ATOM 1477 C C . LYS A 1 193 ? -16.469 -2.535 20.467 1.00 36.00 193 LYS A C 1
ATOM 1479 O O . LYS A 1 193 ? -16.606 -3.499 19.721 1.00 36.00 193 LYS A O 1
ATOM 1484 N N . MET A 1 194 ? -16.576 -1.278 20.025 1.00 39.09 194 MET A N 1
ATOM 1485 C CA . MET A 1 194 ? -16.846 -0.905 18.625 1.00 39.09 194 MET A CA 1
ATOM 1486 C C . MET A 1 194 ? -15.608 -0.911 17.707 1.00 39.09 194 MET A C 1
ATOM 1488 O O . MET A 1 194 ? -15.731 -1.179 16.513 1.00 39.09 194 MET A O 1
ATOM 1492 N N . ASP A 1 195 ? -14.417 -0.619 18.236 1.00 40.28 195 ASP A N 1
ATOM 1493 C CA . ASP A 1 195 ? -13.150 -0.575 17.484 1.00 40.28 195 ASP A CA 1
ATOM 1494 C C . ASP A 1 195 ? -12.583 -1.981 17.179 1.00 40.28 195 ASP A C 1
ATOM 1496 O O . ASP A 1 195 ? -11.673 -2.110 16.357 1.00 40.28 195 ASP A O 1
ATOM 1500 N N . PHE A 1 196 ? -13.132 -3.049 17.779 1.00 34.84 196 PHE A N 1
ATOM 1501 C CA . PHE A 1 196 ? -12.713 -4.443 17.547 1.00 34.84 196 PHE A CA 1
ATOM 1502 C C . PHE A 1 196 ? -12.832 -4.908 16.100 1.00 34.84 196 PHE A C 1
ATOM 1504 O O . PHE A 1 196 ? -12.138 -5.841 15.697 1.00 34.84 196 PHE A O 1
ATOM 1511 N N . SER A 1 197 ? -13.703 -4.286 15.312 1.00 38.12 197 SER A N 1
ATOM 1512 C CA . SER A 1 197 ? -14.020 -4.802 13.988 1.00 38.12 197 SER A CA 1
ATOM 1513 C C . SER A 1 197 ? -13.089 -4.307 12.896 1.00 38.12 197 SER A C 1
ATOM 1515 O O . SER A 1 197 ? -13.250 -4.778 11.783 1.00 38.12 197 SER A O 1
ATOM 1517 N N . PHE A 1 198 ? -12.156 -3.374 13.128 1.00 44.06 198 PHE A N 1
ATOM 1518 C CA . PHE A 1 198 ? -11.344 -2.808 12.041 1.00 44.06 198 PHE A CA 1
ATOM 1519 C C . PHE A 1 198 ? -9.994 -2.290 12.544 1.00 44.06 198 PHE A C 1
ATOM 1521 O O . PHE A 1 198 ? -9.883 -1.905 13.699 1.00 44.06 198 PHE A O 1
ATOM 1528 N N . MET A 1 199 ? -8.965 -2.244 11.684 1.00 40.34 199 MET A N 1
ATOM 1529 C CA . MET A 1 199 ? -7.671 -1.584 11.954 1.00 40.34 199 MET A CA 1
ATOM 1530 C C . MET A 1 199 ? -7.853 -0.066 12.188 1.00 40.34 199 MET A C 1
ATOM 1532 O O . MET A 1 199 ? -7.482 0.766 11.362 1.00 40.34 199 MET A O 1
ATOM 1536 N N . SER A 1 200 ? -8.473 0.287 13.309 1.00 37.78 200 SER A N 1
ATOM 1537 C CA . SER A 1 200 ? -8.724 1.624 13.831 1.00 37.78 200 SER A CA 1
ATOM 1538 C C . SER A 1 200 ? -7.662 1.906 14.887 1.00 37.78 200 SER A C 1
ATOM 1540 O O . SER A 1 200 ? -7.424 1.110 15.796 1.00 37.78 200 SER A O 1
ATOM 1542 N N . PHE A 1 201 ? -6.949 3.018 14.731 1.00 35.03 201 PHE A N 1
ATOM 1543 C CA . PHE A 1 201 ? -5.941 3.443 15.692 1.00 35.03 201 PHE A CA 1
ATOM 1544 C C . PHE A 1 201 ? -6.585 4.204 16.843 1.00 35.03 201 PHE A C 1
ATOM 1546 O O . PHE A 1 201 ? -7.116 5.295 16.647 1.00 35.03 201 PHE A O 1
ATOM 1553 N N . LYS A 1 202 ? -6.378 3.718 18.066 1.00 32.56 202 LYS A N 1
ATOM 1554 C CA . LYS A 1 202 ? -6.572 4.498 19.291 1.00 32.56 202 LYS A CA 1
ATOM 1555 C C . LYS A 1 202 ? -5.228 4.591 20.019 1.00 32.56 202 LYS A C 1
ATOM 1557 O O . LYS A 1 202 ? -4.583 3.572 20.234 1.00 32.56 202 LYS A O 1
ATOM 1562 N N . GLY A 1 203 ? -4.784 5.795 20.406 1.00 34.97 203 GLY A N 1
ATOM 1563 C CA . GLY A 1 203 ? -3.704 5.913 21.406 1.00 34.97 203 GLY A CA 1
ATOM 1564 C C . GLY A 1 203 ? -2.607 6.969 21.246 1.00 34.97 203 GLY A C 1
ATOM 1565 O O . GLY A 1 203 ? -1.675 6.949 22.046 1.00 34.97 203 GLY A O 1
ATOM 1566 N N . LEU A 1 204 ? -2.667 7.912 20.302 1.00 33.88 204 LEU A N 1
ATOM 1567 C CA . LEU A 1 204 ? -1.626 8.948 20.204 1.00 33.88 204 LEU A CA 1
ATOM 1568 C C . LEU A 1 204 ? -1.971 10.228 20.963 1.00 33.88 204 LEU A C 1
ATOM 1570 O O . LEU A 1 204 ? -3.130 10.607 2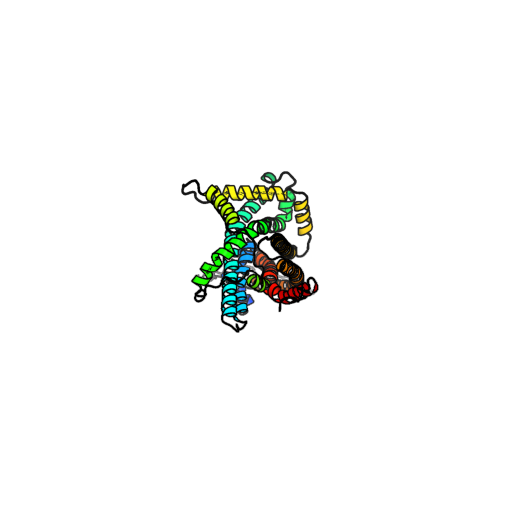1.127 1.00 33.88 204 LEU A O 1
ATOM 1574 N N . ASN A 1 205 ? -0.933 10.887 21.476 1.00 39.72 205 ASN A N 1
ATOM 1575 C CA . ASN A 1 205 ? -1.045 12.192 22.110 1.00 39.72 205 ASN A CA 1
ATOM 1576 C C . ASN A 1 205 ? -1.185 13.254 21.003 1.00 39.72 205 ASN A C 1
ATOM 1578 O O . ASN A 1 205 ? -0.195 13.772 20.481 1.00 39.72 205 ASN A O 1
ATOM 1582 N N . GLU A 1 206 ? -2.440 13.483 20.612 1.00 46.12 206 GLU A N 1
ATOM 1583 C CA . GLU A 1 206 ? -2.919 14.218 19.431 1.00 46.12 206 GLU A CA 1
ATOM 1584 C C . GLU A 1 206 ? -2.219 15.568 19.214 1.00 46.12 206 GLU A C 1
ATOM 1586 O O . GLU A 1 206 ? -1.811 15.889 18.100 1.00 46.12 206 GLU A O 1
ATOM 1591 N N . LYS A 1 207 ? -1.971 16.320 20.291 1.00 36.72 207 LYS A N 1
ATOM 1592 C CA . LYS A 1 207 ? -1.399 17.673 20.226 1.00 36.72 207 LYS A CA 1
ATOM 1593 C C . LYS A 1 207 ? 0.114 17.685 19.969 1.00 36.72 207 LYS A C 1
ATOM 1595 O O . LYS A 1 207 ? 0.615 18.536 19.245 1.00 36.72 207 LYS A O 1
ATOM 1600 N N . LYS A 1 208 ? 0.870 16.730 20.527 1.00 38.47 208 LYS A N 1
ATOM 1601 C CA . LYS A 1 208 ? 2.350 16.739 20.486 1.00 38.47 208 LYS A CA 1
ATOM 1602 C C . LYS A 1 208 ? 2.903 16.209 19.159 1.00 38.47 208 LYS A C 1
ATOM 1604 O O . LYS A 1 208 ? 3.912 16.713 18.672 1.00 38.47 208 LYS A O 1
ATOM 1609 N N . THR A 1 209 ? 2.234 15.222 18.561 1.00 37.03 209 THR A N 1
ATOM 1610 C CA . THR A 1 209 ? 2.597 14.673 17.241 1.00 37.03 209 THR A CA 1
ATOM 1611 C C . THR A 1 209 ? 2.219 15.639 16.118 1.00 37.03 209 THR A C 1
ATOM 1613 O O . THR A 1 209 ? 3.027 15.859 15.218 1.00 37.03 209 THR A O 1
ATOM 1616 N N . PHE A 1 210 ? 1.049 16.285 16.217 1.00 33.03 210 PHE A N 1
ATOM 1617 C CA . PHE A 1 210 ? 0.651 17.361 15.310 1.00 33.03 210 PHE A CA 1
ATOM 1618 C C . PHE A 1 210 ? 1.595 18.561 15.422 1.00 33.03 210 PHE A C 1
ATOM 1620 O O . PHE A 1 210 ? 2.120 18.983 14.404 1.00 33.03 210 PHE A O 1
ATOM 1627 N N . ASN A 1 211 ? 1.934 19.015 16.636 1.00 36.66 211 ASN A N 1
ATOM 1628 C CA . ASN A 1 211 ? 2.888 20.115 16.827 1.00 36.66 211 ASN A CA 1
ATOM 1629 C C . ASN A 1 211 ? 4.296 19.799 16.300 1.00 36.66 211 ASN A C 1
ATOM 1631 O O . ASN A 1 211 ? 4.995 20.698 15.855 1.00 36.66 211 ASN A O 1
ATOM 1635 N N . ARG A 1 212 ? 4.736 18.533 16.308 1.00 36.84 212 ARG A N 1
ATOM 1636 C CA . ARG A 1 212 ? 5.993 18.142 15.645 1.00 36.84 212 ARG A CA 1
ATOM 1637 C C . ARG A 1 212 ? 5.881 18.201 14.123 1.00 36.84 212 ARG A C 1
ATOM 1639 O O . ARG A 1 212 ? 6.816 18.664 13.488 1.00 36.84 212 ARG A O 1
ATOM 1646 N N . PHE A 1 213 ? 4.764 17.771 13.540 1.00 31.55 213 PHE A N 1
ATOM 1647 C CA . PHE A 1 213 ? 4.540 17.839 12.093 1.00 31.55 213 PHE A CA 1
ATOM 1648 C C . PHE A 1 213 ? 4.341 19.276 11.598 1.00 31.55 213 PHE A C 1
ATOM 1650 O O . PHE A 1 213 ? 4.962 19.673 10.615 1.00 31.55 213 PHE A O 1
ATOM 1657 N N . THR A 1 214 ? 3.542 20.080 12.304 1.00 33.91 214 THR A N 1
ATOM 1658 C CA . THR A 1 214 ? 3.424 21.509 12.026 1.00 33.91 214 THR A CA 1
ATOM 1659 C C . THR A 1 214 ? 4.751 22.195 12.264 1.00 33.91 214 THR A C 1
ATOM 1661 O O . THR A 1 214 ? 5.128 22.951 11.404 1.00 33.91 214 THR A O 1
ATOM 1664 N N . ASN A 1 215 ? 5.553 21.876 13.283 1.00 35.31 215 ASN A N 1
ATOM 1665 C CA . ASN A 1 215 ? 6.894 22.464 13.398 1.00 35.31 215 ASN A CA 1
ATOM 1666 C C . ASN A 1 215 ? 7.849 22.039 12.269 1.00 35.31 215 ASN A C 1
ATOM 1668 O O . ASN A 1 215 ? 8.670 22.856 11.863 1.00 35.31 215 ASN A O 1
ATOM 1672 N N . ILE A 1 216 ? 7.735 20.822 11.721 1.00 34.62 216 ILE A N 1
ATOM 1673 C CA . ILE A 1 216 ? 8.495 20.373 10.535 1.00 34.62 216 ILE A CA 1
ATOM 1674 C C . ILE A 1 216 ? 8.036 21.114 9.261 1.00 34.62 216 ILE A C 1
ATOM 1676 O O . ILE A 1 216 ? 8.868 21.461 8.429 1.00 34.62 216 ILE A O 1
ATOM 1680 N N . ASN A 1 217 ? 6.741 21.424 9.125 1.00 31.50 217 ASN A N 1
ATOM 1681 C CA . ASN A 1 217 ? 6.212 22.223 8.008 1.00 31.50 217 ASN A CA 1
ATOM 1682 C C . ASN A 1 217 ? 6.390 23.742 8.202 1.00 31.50 217 ASN A C 1
ATOM 1684 O O . ASN A 1 217 ? 6.666 24.455 7.247 1.00 31.50 217 ASN A O 1
ATOM 1688 N N . SER A 1 218 ? 6.315 24.248 9.428 1.00 30.66 218 SER A N 1
ATOM 1689 C CA . SER A 1 218 ? 6.468 25.659 9.800 1.00 30.66 218 SER A CA 1
ATOM 1690 C C . SER A 1 218 ? 7.930 26.094 9.759 1.00 30.66 218 SER A C 1
ATOM 1692 O O . SER A 1 218 ? 8.214 27.246 9.443 1.00 30.66 218 SER A O 1
ATOM 1694 N N . SER A 1 219 ? 8.879 25.179 9.994 1.00 30.12 219 SER A N 1
ATOM 1695 C CA . SER A 1 219 ? 10.296 25.429 9.687 1.00 30.12 219 SER A CA 1
ATOM 1696 C C . SER A 1 219 ? 10.579 25.455 8.178 1.00 30.12 219 SER A C 1
ATOM 1698 O O . SER A 1 219 ? 11.558 26.071 7.767 1.00 30.12 219 SER A O 1
ATOM 1700 N N . ALA A 1 220 ? 9.683 24.914 7.341 1.00 36.31 220 ALA A N 1
ATOM 1701 C CA . ALA A 1 220 ? 9.685 25.130 5.891 1.00 36.31 220 ALA A CA 1
ATOM 1702 C C . ALA A 1 220 ? 8.918 26.399 5.453 1.00 36.31 220 ALA A C 1
ATOM 1704 O O . ALA A 1 220 ? 9.025 26.802 4.297 1.00 36.31 220 ALA A O 1
ATOM 1705 N N . GLN A 1 221 ? 8.183 27.056 6.360 1.00 32.41 221 GLN A N 1
ATOM 1706 C CA . GLN A 1 221 ? 7.294 28.184 6.049 1.00 32.41 221 GLN A CA 1
ATOM 1707 C C . GLN A 1 221 ? 7.838 29.552 6.504 1.00 32.41 221 GLN A C 1
ATOM 1709 O O . GLN A 1 221 ? 7.199 30.578 6.290 1.00 32.41 221 GLN A O 1
ATOM 1714 N N . LYS A 1 222 ? 9.047 29.606 7.080 1.00 32.25 222 LYS A N 1
ATOM 1715 C CA . LYS A 1 222 ? 9.659 30.855 7.571 1.00 32.25 222 LYS A CA 1
ATOM 1716 C C . LYS A 1 222 ? 10.401 31.685 6.513 1.00 32.25 222 LYS A C 1
ATOM 1718 O O . LYS A 1 222 ? 11.214 32.522 6.876 1.00 32.25 222 LYS A O 1
ATOM 1723 N N . ASN A 1 223 ? 10.114 31.491 5.226 1.00 30.83 223 ASN A N 1
ATOM 1724 C CA . ASN A 1 223 ? 10.572 32.390 4.166 1.00 30.83 223 ASN A CA 1
ATOM 1725 C C . ASN A 1 223 ? 9.443 32.646 3.171 1.00 30.83 223 ASN A C 1
ATOM 1727 O O . ASN A 1 223 ? 9.165 31.845 2.281 1.00 30.83 223 ASN A O 1
ATOM 1731 N N . ASN A 1 224 ? 8.799 33.795 3.351 1.00 33.88 224 ASN A N 1
ATOM 1732 C CA . ASN A 1 224 ? 7.721 34.304 2.522 1.00 33.88 224 ASN A CA 1
ATOM 1733 C C . ASN A 1 224 ? 8.299 34.859 1.206 1.00 33.88 224 ASN A C 1
ATOM 1735 O O . ASN A 1 224 ? 8.428 36.064 1.006 1.00 33.88 224 ASN A O 1
ATOM 1739 N N . LYS A 1 225 ? 8.715 33.962 0.313 1.00 29.66 225 LYS A N 1
ATOM 1740 C CA . LYS A 1 225 ? 8.890 34.254 -1.113 1.00 29.66 225 LYS A CA 1
ATOM 1741 C C . LYS A 1 225 ? 8.115 33.197 -1.879 1.00 29.66 225 LYS A C 1
ATOM 1743 O O . LYS A 1 225 ? 8.138 32.034 -1.496 1.00 29.66 225 LYS A O 1
ATOM 1748 N N . ASN A 1 226 ? 7.435 33.597 -2.948 1.00 36.94 226 ASN A N 1
ATOM 1749 C CA . ASN A 1 226 ? 6.837 32.690 -3.924 1.00 36.94 226 ASN A CA 1
ATOM 1750 C C . ASN A 1 226 ? 7.916 31.729 -4.450 1.00 36.94 226 ASN A C 1
ATOM 1752 O O . ASN A 1 226 ? 8.622 32.040 -5.407 1.00 36.94 226 ASN A O 1
ATOM 1756 N N . VAL A 1 227 ? 8.093 30.574 -3.804 1.00 31.80 227 VAL A N 1
ATOM 1757 C CA . VAL A 1 227 ? 9.034 29.554 -4.258 1.00 31.80 227 VAL A CA 1
ATOM 1758 C C . VAL A 1 227 ? 8.233 28.533 -5.037 1.00 31.80 227 VAL A C 1
ATOM 1760 O O . VAL A 1 227 ? 7.510 27.711 -4.475 1.00 31.80 227 VAL A O 1
ATOM 1763 N N . ALA A 1 228 ? 8.383 28.568 -6.358 1.00 29.12 228 ALA A N 1
ATOM 1764 C CA . ALA A 1 228 ? 8.031 27.436 -7.189 1.00 29.12 228 ALA A CA 1
ATOM 1765 C C . ALA A 1 228 ? 8.598 26.158 -6.542 1.00 29.12 228 ALA A C 1
ATOM 1767 O O . ALA A 1 228 ? 9.790 26.078 -6.227 1.00 29.12 228 ALA A O 1
ATOM 1768 N N . PHE A 1 229 ? 7.743 25.149 -6.370 1.00 36.12 229 PHE A N 1
ATOM 1769 C CA . PHE A 1 229 ? 7.991 23.846 -5.728 1.00 36.12 229 PHE A CA 1
ATOM 1770 C C . PHE A 1 229 ? 9.205 23.043 -6.267 1.00 36.12 229 PHE A C 1
ATOM 1772 O O . PHE A 1 229 ? 9.453 21.916 -5.836 1.00 36.12 229 PHE A O 1
ATOM 1779 N N . LYS A 1 230 ? 9.985 23.592 -7.206 1.00 40.78 230 LYS A N 1
ATOM 1780 C CA . LYS A 1 230 ? 11.204 23.000 -7.770 1.00 40.78 230 LYS A CA 1
ATOM 1781 C C . LYS A 1 230 ? 12.392 22.996 -6.791 1.00 40.78 230 LYS A C 1
ATOM 1783 O O . LYS A 1 230 ? 13.164 22.041 -6.819 1.00 40.78 230 LYS A O 1
ATOM 1788 N N . GLY A 1 231 ? 12.528 23.993 -5.908 1.00 38.72 231 GLY A N 1
ATOM 1789 C CA . GLY A 1 231 ? 13.671 24.110 -4.980 1.00 38.72 231 GLY A CA 1
ATOM 1790 C C . GLY A 1 231 ? 13.560 23.223 -3.732 1.00 38.72 231 GLY A C 1
ATOM 1791 O O . GLY A 1 231 ? 14.384 22.334 -3.514 1.00 38.72 231 GLY A O 1
ATOM 1792 N N . ALA A 1 232 ? 12.491 23.399 -2.947 1.00 49.91 232 ALA A N 1
ATOM 1793 C CA . ALA A 1 232 ? 12.238 22.613 -1.733 1.00 49.91 232 ALA A CA 1
ATOM 1794 C C . ALA A 1 232 ? 12.020 21.115 -2.032 1.00 49.91 232 ALA A C 1
ATOM 1796 O O . ALA A 1 232 ? 12.515 20.249 -1.309 1.00 49.91 232 ALA A O 1
ATOM 1797 N N . GLY A 1 233 ? 11.369 20.788 -3.157 1.00 60.69 233 GLY A N 1
ATOM 1798 C CA . GLY A 1 233 ? 11.184 19.403 -3.600 1.00 60.69 233 GLY A CA 1
ATOM 1799 C C . GLY A 1 233 ? 12.499 18.684 -3.933 1.00 60.69 233 GLY A C 1
ATOM 1800 O O . GLY A 1 233 ? 12.622 17.480 -3.699 1.00 60.69 233 GLY A O 1
ATOM 1801 N N . SER A 1 234 ? 13.515 19.403 -4.425 1.00 71.06 234 SER A N 1
ATOM 1802 C CA . SER A 1 234 ? 14.842 18.833 -4.700 1.00 71.06 234 SER A CA 1
ATOM 1803 C C . SER A 1 234 ? 15.570 18.440 -3.412 1.00 71.06 234 SER A C 1
ATOM 1805 O O . SER A 1 234 ? 16.107 17.336 -3.331 1.00 71.06 234 SER A O 1
ATOM 1807 N N . ALA A 1 235 ? 15.525 19.292 -2.383 1.00 80.38 235 ALA A N 1
ATOM 1808 C CA . ALA A 1 235 ? 16.143 19.018 -1.085 1.00 80.38 235 ALA A CA 1
ATOM 1809 C C . ALA A 1 235 ? 15.453 17.859 -0.347 1.00 80.38 235 ALA A C 1
ATOM 1811 O O . ALA A 1 235 ? 16.128 16.970 0.170 1.00 80.38 235 ALA A O 1
ATOM 1812 N N . VAL A 1 236 ? 14.115 17.811 -0.367 1.00 79.69 236 VAL A N 1
ATOM 1813 C CA . VAL A 1 236 ? 13.344 16.701 0.220 1.00 79.69 236 VAL A CA 1
ATOM 1814 C C . VAL A 1 236 ? 13.667 15.382 -0.485 1.00 79.69 236 VAL A C 1
ATOM 1816 O O . VAL A 1 236 ? 13.990 14.392 0.168 1.00 79.69 236 VAL A O 1
ATOM 1819 N N . THR A 1 237 ? 13.645 15.358 -1.820 1.00 84.94 237 THR A N 1
ATOM 1820 C CA . THR A 1 237 ? 13.973 14.140 -2.584 1.00 84.94 237 THR A CA 1
ATOM 1821 C C . THR A 1 237 ? 15.437 13.725 -2.436 1.00 84.94 237 THR A C 1
ATOM 1823 O O . THR A 1 237 ? 15.723 12.531 -2.429 1.00 84.94 237 THR A O 1
ATOM 1826 N N . GLU A 1 238 ? 16.360 14.676 -2.261 1.00 87.62 238 GLU A N 1
ATOM 1827 C CA . GLU A 1 238 ? 17.767 14.417 -1.934 1.00 87.62 238 GLU A CA 1
ATOM 1828 C C . GLU A 1 238 ? 17.929 13.804 -0.539 1.00 87.62 238 GLU A C 1
ATOM 1830 O O . GLU A 1 238 ? 18.661 12.830 -0.379 1.00 87.62 238 GLU A O 1
ATOM 1835 N N . GLY A 1 239 ? 17.233 14.340 0.466 1.00 86.19 239 GLY A N 1
ATOM 1836 C CA . GLY A 1 239 ? 17.231 13.799 1.825 1.00 86.19 239 GLY A CA 1
ATOM 1837 C C . GLY A 1 239 ? 16.676 12.377 1.870 1.00 86.19 239 GLY A C 1
ATOM 1838 O O . GLY A 1 239 ? 17.280 11.500 2.488 1.00 86.19 239 GLY A O 1
ATOM 1839 N N . ILE A 1 240 ? 15.585 12.119 1.142 1.00 87.56 240 ILE A N 1
ATOM 1840 C CA . ILE A 1 240 ? 15.027 10.771 0.995 1.00 87.56 240 ILE A CA 1
ATOM 1841 C C . ILE A 1 240 ? 16.028 9.846 0.300 1.00 87.56 240 ILE A C 1
ATOM 1843 O O . ILE A 1 240 ? 16.265 8.748 0.794 1.00 87.56 240 ILE A O 1
ATOM 1847 N N . ALA A 1 241 ? 16.645 10.279 -0.803 1.00 89.38 241 ALA A N 1
ATOM 1848 C CA . ALA A 1 241 ? 17.651 9.483 -1.503 1.00 89.38 241 ALA A CA 1
ATOM 1849 C C . ALA A 1 241 ? 18.828 9.124 -0.580 1.00 89.38 241 ALA A C 1
ATOM 1851 O O . ALA A 1 241 ? 19.230 7.969 -0.535 1.00 89.38 241 ALA A O 1
ATOM 1852 N N . LYS A 1 242 ? 19.322 10.066 0.235 1.00 90.69 242 LYS A N 1
ATOM 1853 C CA . LYS A 1 242 ? 20.368 9.798 1.238 1.00 90.69 242 LYS A CA 1
ATOM 1854 C C . LYS A 1 242 ? 19.904 8.830 2.330 1.00 90.69 242 LYS A C 1
ATOM 1856 O O . LYS A 1 242 ? 20.652 7.935 2.705 1.00 90.69 242 LYS A O 1
ATOM 1861 N N . GLY A 1 243 ? 18.691 9.005 2.856 1.00 88.50 243 GLY A N 1
ATOM 1862 C CA . GLY A 1 243 ? 18.138 8.145 3.906 1.00 88.50 243 GLY A CA 1
ATOM 1863 C C . GLY A 1 243 ? 17.921 6.709 3.430 1.00 8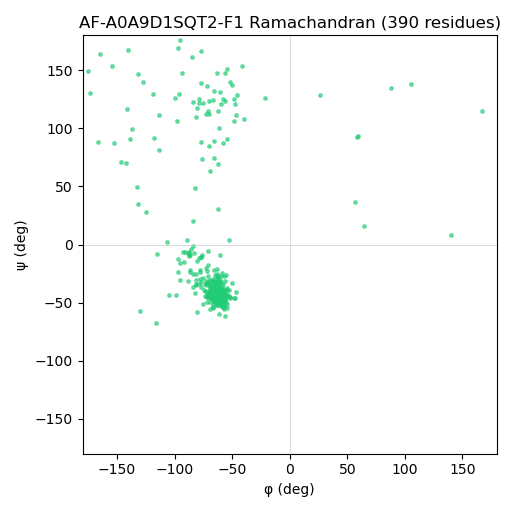8.50 243 GLY A C 1
ATOM 1864 O O . GLY A 1 243 ? 18.392 5.771 4.068 1.00 88.50 243 GLY A O 1
ATOM 1865 N N . VAL A 1 244 ? 17.276 6.544 2.272 1.00 89.31 244 VAL A N 1
ATOM 1866 C CA . VAL A 1 244 ? 17.110 5.238 1.619 1.00 89.31 244 VAL A CA 1
ATOM 1867 C C . VAL A 1 244 ? 18.470 4.661 1.236 1.00 89.31 244 VAL A C 1
ATOM 1869 O O . VAL A 1 244 ? 18.676 3.473 1.435 1.00 89.31 244 VAL A O 1
ATOM 1872 N N . GLY A 1 245 ? 19.410 5.489 0.772 1.00 89.62 245 GLY A N 1
ATOM 1873 C CA . GLY A 1 245 ? 20.789 5.103 0.463 1.00 89.62 245 GLY A CA 1
ATOM 1874 C C . GLY A 1 245 ? 21.489 4.463 1.645 1.00 89.62 245 GLY A C 1
ATOM 1875 O O . GLY A 1 245 ? 21.971 3.348 1.524 1.00 89.62 245 GLY A O 1
ATOM 1876 N N . LYS A 1 246 ? 21.432 5.088 2.825 1.00 91.12 246 LYS A N 1
ATOM 1877 C CA . LYS A 1 246 ? 21.995 4.513 4.057 1.00 91.12 246 LYS 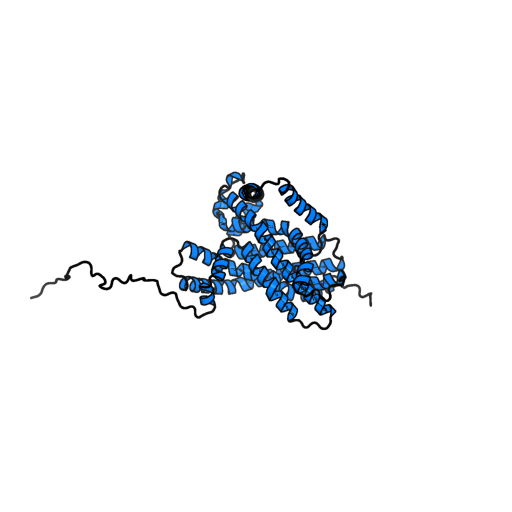A CA 1
ATOM 1878 C C . LYS A 1 246 ? 21.391 3.157 4.417 1.00 91.12 246 LYS A C 1
ATOM 1880 O O . LYS A 1 246 ? 22.119 2.283 4.869 1.00 91.12 246 LYS A O 1
ATOM 1885 N N . ILE A 1 247 ? 20.081 2.978 4.232 1.00 89.56 247 ILE A N 1
ATOM 1886 C CA . ILE A 1 247 ? 19.411 1.691 4.484 1.00 89.56 247 ILE A CA 1
ATOM 1887 C C . ILE A 1 247 ? 19.844 0.660 3.435 1.00 89.56 247 ILE A C 1
ATOM 1889 O O . ILE A 1 247 ? 20.211 -0.460 3.787 1.00 89.56 247 ILE A O 1
ATOM 1893 N N . ALA A 1 248 ? 19.850 1.058 2.163 1.00 89.19 248 ALA A N 1
ATOM 1894 C CA . ALA A 1 248 ? 20.276 0.249 1.030 1.00 89.19 248 ALA A CA 1
ATOM 1895 C C . ALA A 1 248 ? 21.742 -0.192 1.132 1.00 89.19 248 ALA A C 1
ATOM 1897 O O . ALA A 1 248 ? 22.098 -1.271 0.668 1.00 89.19 248 ALA A O 1
ATOM 1898 N N . ASP A 1 249 ? 22.582 0.614 1.770 1.00 89.88 249 ASP A N 1
ATOM 1899 C CA . ASP A 1 249 ? 24.000 0.334 1.978 1.00 89.88 249 ASP A CA 1
ATOM 1900 C C . ASP A 1 249 ? 24.250 -0.708 3.085 1.00 89.88 249 ASP A C 1
ATOM 1902 O O . ASP A 1 249 ? 25.371 -1.185 3.265 1.00 89.88 249 ASP A O 1
ATOM 1906 N N . THR A 1 250 ? 23.216 -1.093 3.846 1.00 92.00 250 THR A N 1
ATOM 1907 C CA . THR A 1 250 ? 23.352 -2.109 4.895 1.00 92.00 250 THR A CA 1
ATOM 1908 C C . THR A 1 250 ? 23.402 -3.524 4.317 1.00 92.00 250 THR A C 1
ATOM 1910 O O . THR A 1 250 ? 22.604 -3.904 3.455 1.00 92.00 250 THR A O 1
ATOM 1913 N N . LYS A 1 251 ? 24.283 -4.368 4.877 1.00 90.50 251 LYS A N 1
ATOM 1914 C CA . LYS A 1 251 ? 24.372 -5.799 4.525 1.00 90.50 251 LYS A CA 1
ATOM 1915 C C . LYS A 1 251 ? 23.026 -6.518 4.683 1.00 90.50 251 LYS A C 1
ATOM 1917 O O . LYS A 1 251 ? 22.700 -7.381 3.875 1.00 90.50 251 LYS A O 1
ATOM 1922 N N . GLY A 1 252 ? 22.247 -6.162 5.708 1.00 89.12 252 GLY A N 1
ATOM 1923 C CA . GLY A 1 252 ? 20.937 -6.760 5.976 1.00 89.12 252 GLY A CA 1
ATOM 1924 C C . GLY A 1 252 ? 19.911 -6.451 4.887 1.00 89.12 252 GLY A C 1
ATOM 1925 O O . GLY A 1 252 ? 19.276 -7.369 4.375 1.00 89.12 252 GLY A O 1
ATOM 1926 N N . PHE A 1 253 ? 19.787 -5.183 4.482 1.00 89.38 253 PHE A N 1
ATOM 1927 C CA . PHE A 1 253 ? 18.847 -4.803 3.428 1.00 89.38 253 PHE A CA 1
ATOM 1928 C C . PHE A 1 253 ? 19.246 -5.381 2.070 1.00 89.38 253 PHE A C 1
ATOM 1930 O O . PHE A 1 253 ? 18.392 -5.886 1.346 1.00 89.38 253 PHE A O 1
ATOM 1937 N N . ARG A 1 254 ? 20.546 -5.387 1.748 1.00 90.12 254 ARG A N 1
ATOM 1938 C CA . ARG A 1 254 ? 21.052 -6.038 0.536 1.00 90.12 254 ARG A CA 1
ATOM 1939 C C . ARG A 1 254 ? 20.689 -7.524 0.498 1.00 90.12 254 ARG A C 1
ATOM 1941 O O . ARG A 1 254 ? 20.053 -7.959 -0.458 1.00 90.12 254 ARG A O 1
ATOM 1948 N N . LYS A 1 255 ? 21.027 -8.275 1.557 1.00 89.69 255 LYS A N 1
ATOM 1949 C CA . LYS A 1 255 ? 20.684 -9.703 1.674 1.00 89.69 255 LYS A CA 1
ATOM 1950 C C . LYS A 1 255 ? 19.183 -9.930 1.567 1.00 89.69 255 LYS A C 1
ATOM 1952 O O . LYS A 1 255 ? 18.764 -10.877 0.914 1.00 89.69 255 LYS A O 1
ATOM 1957 N N . PHE A 1 256 ? 18.379 -9.056 2.173 1.00 89.31 256 PHE A N 1
ATOM 1958 C CA . PHE A 1 256 ? 16.930 -9.118 2.048 1.00 89.31 256 PHE A CA 1
ATOM 1959 C C . PHE A 1 256 ? 16.495 -8.973 0.587 1.00 89.31 256 PHE A C 1
ATOM 1961 O O . PHE A 1 256 ? 15.797 -9.847 0.098 1.00 89.31 256 PHE A O 1
ATOM 1968 N N . ILE A 1 257 ? 16.934 -7.937 -0.135 1.00 90.38 257 ILE A N 1
ATOM 1969 C CA . ILE A 1 257 ? 16.557 -7.729 -1.544 1.00 90.38 257 ILE A CA 1
ATOM 1970 C C . ILE A 1 257 ? 17.001 -8.899 -2.433 1.00 90.38 257 ILE A C 1
ATOM 1972 O O . ILE A 1 257 ? 16.217 -9.363 -3.261 1.00 90.38 257 ILE A O 1
ATOM 1976 N N . GLU A 1 258 ? 18.231 -9.385 -2.258 1.00 89.19 258 GLU A N 1
ATOM 1977 C CA . GLU A 1 258 ? 18.776 -10.506 -3.031 1.00 89.19 258 GLU A CA 1
ATOM 1978 C C . GLU A 1 258 ? 18.046 -11.822 -2.742 1.00 89.19 258 GLU A C 1
ATOM 1980 O O . GLU A 1 258 ? 17.696 -12.525 -3.679 1.00 89.19 258 GLU A O 1
ATOM 1985 N N . TRP A 1 259 ? 17.728 -12.126 -1.483 1.00 88.69 259 TRP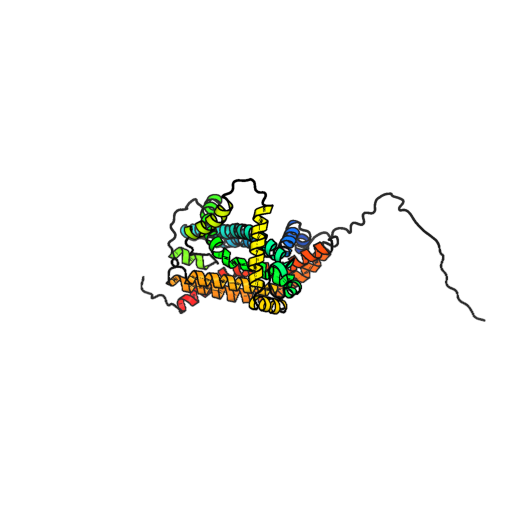 A N 1
ATOM 1986 C CA . TRP A 1 259 ? 16.908 -13.290 -1.125 1.00 88.69 259 TRP A CA 1
ATOM 1987 C C . TRP A 1 259 ? 15.465 -13.156 -1.626 1.00 88.69 259 TRP A C 1
ATOM 1989 O O . TRP A 1 259 ? 14.822 -14.128 -2.022 1.00 88.69 259 TRP A O 1
ATOM 1999 N N . PHE A 1 260 ? 14.933 -11.937 -1.594 1.00 87.31 260 PHE A N 1
ATOM 2000 C CA . PHE A 1 260 ? 13.533 -11.674 -1.874 1.00 87.31 260 PHE A CA 1
ATOM 2001 C C . PHE A 1 260 ? 13.211 -11.701 -3.369 1.00 87.31 260 PHE A C 1
ATOM 2003 O O . PHE A 1 260 ? 12.130 -12.150 -3.750 1.00 87.31 260 PHE A O 1
ATOM 2010 N N . LYS A 1 261 ? 14.155 -11.297 -4.233 1.00 84.62 261 LYS A N 1
ATOM 2011 C CA . LYS A 1 261 ? 13.999 -11.392 -5.697 1.00 84.62 261 LYS A CA 1
ATOM 2012 C C . LYS A 1 261 ? 13.820 -12.841 -6.174 1.00 84.62 261 LYS A C 1
ATOM 2014 O O . LYS A 1 261 ? 13.144 -13.068 -7.171 1.00 84.62 261 LYS A O 1
ATOM 2019 N N . GLU A 1 262 ? 14.452 -13.794 -5.485 1.00 85.38 262 GLU A N 1
ATOM 2020 C CA . GLU A 1 262 ? 14.501 -15.214 -5.859 1.00 85.38 262 GLU A CA 1
ATOM 2021 C C . GLU A 1 262 ? 13.194 -15.930 -5.519 1.00 85.38 262 GLU A C 1
ATOM 2023 O O . GLU A 1 262 ? 12.956 -17.058 -5.949 1.00 85.38 262 GLU A O 1
ATOM 2028 N N . LYS 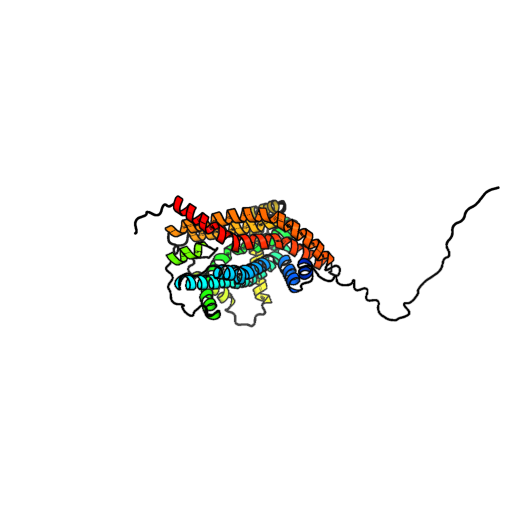A 1 263 ? 12.311 -15.278 -4.757 1.00 83.88 263 LYS A N 1
ATOM 2029 C CA . LYS A 1 263 ? 11.003 -15.829 -4.437 1.00 83.88 263 LYS A CA 1
ATOM 2030 C C . LYS A 1 263 ? 10.077 -15.712 -5.640 1.00 83.88 263 LYS A C 1
ATOM 2032 O O . LYS A 1 263 ? 9.749 -14.621 -6.115 1.00 83.88 263 LYS A O 1
ATOM 2037 N N . ASN A 1 264 ? 9.575 -16.862 -6.082 1.00 77.81 264 ASN A N 1
ATOM 2038 C CA . ASN A 1 264 ? 8.373 -16.912 -6.904 1.00 77.81 264 ASN A CA 1
ATOM 2039 C C . ASN A 1 264 ? 7.288 -16.074 -6.222 1.00 77.81 264 ASN A C 1
ATOM 2041 O O . ASN A 1 264 ? 7.145 -16.134 -5.009 1.00 77.81 264 ASN A O 1
ATOM 2045 N N . GLN A 1 265 ? 6.546 -15.267 -6.983 1.00 77.88 265 GLN A N 1
ATOM 2046 C CA . GLN A 1 265 ? 5.520 -14.384 -6.409 1.00 77.88 265 GLN A CA 1
ATOM 2047 C C . GLN A 1 265 ? 6.056 -13.404 -5.334 1.00 77.88 265 GLN A C 1
ATOM 2049 O O . GLN A 1 265 ? 5.351 -13.069 -4.382 1.00 77.88 265 GLN A O 1
ATOM 2054 N N . TRP A 1 266 ? 7.278 -12.874 -5.498 1.00 83.75 266 TRP A N 1
ATOM 2055 C CA . TRP A 1 266 ? 7.869 -11.890 -4.569 1.00 83.75 266 TRP A CA 1
ATOM 2056 C C . TRP A 1 266 ? 6.951 -10.698 -4.248 1.00 83.75 266 TRP A C 1
ATOM 2058 O O . TRP A 1 266 ? 6.979 -10.172 -3.141 1.00 83.75 266 TRP A O 1
ATOM 2068 N N . PHE A 1 267 ? 6.116 -10.253 -5.194 1.00 82.81 267 PHE A N 1
ATOM 2069 C CA . PHE A 1 267 ? 5.249 -9.096 -4.976 1.00 82.81 267 PHE A CA 1
ATOM 2070 C C . PHE A 1 267 ? 4.086 -9.399 -4.008 1.00 82.81 267 PHE A C 1
ATOM 2072 O O . PHE A 1 267 ? 3.948 -8.657 -3.039 1.00 82.81 267 PHE A O 1
ATOM 2079 N N . PRO A 1 268 ? 3.306 -10.489 -4.162 1.00 83.31 268 PRO A N 1
ATOM 2080 C CA . PRO A 1 268 ? 2.441 -11.000 -3.092 1.00 83.31 268 PRO A CA 1
ATOM 2081 C C . PRO A 1 268 ? 3.138 -11.126 -1.737 1.00 83.31 268 PRO A C 1
ATOM 2083 O O . PRO A 1 268 ? 2.614 -10.644 -0.733 1.00 83.31 268 PRO A O 1
ATOM 2086 N N . HIS A 1 269 ? 4.352 -11.689 -1.710 1.00 86.88 269 HIS A N 1
ATOM 2087 C CA . HIS A 1 269 ? 5.136 -11.774 -0.478 1.00 86.88 269 HIS A CA 1
ATOM 2088 C C . HIS A 1 269 ? 5.440 -10.395 0.122 1.00 86.88 269 HIS A C 1
ATOM 2090 O O . HIS A 1 269 ? 5.478 -10.261 1.343 1.00 86.88 269 HIS A O 1
ATOM 2096 N N . LEU A 1 270 ? 5.605 -9.360 -0.708 1.00 86.50 270 LEU A N 1
ATOM 2097 C CA . LEU A 1 270 ? 5.941 -8.008 -0.250 1.00 86.50 270 LEU A CA 1
ATOM 2098 C C . LEU A 1 270 ? 4.746 -7.383 0.439 1.00 86.50 270 LEU A C 1
ATOM 2100 O O . LEU A 1 270 ? 4.884 -6.817 1.517 1.00 86.50 270 LEU A O 1
ATOM 2104 N N . ILE A 1 271 ? 3.572 -7.528 -0.173 1.00 83.62 271 ILE A N 1
ATOM 2105 C CA . ILE A 1 271 ? 2.328 -7.018 0.393 1.00 83.62 271 ILE A CA 1
ATOM 2106 C C . ILE A 1 271 ? 1.963 -7.785 1.670 1.00 83.62 271 ILE A C 1
ATOM 2108 O O . ILE A 1 271 ? 1.529 -7.170 2.645 1.00 83.62 271 ILE A O 1
ATOM 2112 N N . ALA A 1 272 ? 2.199 -9.099 1.716 1.00 84.62 272 ALA A N 1
ATOM 2113 C CA . ALA A 1 272 ? 2.027 -9.896 2.930 1.00 84.62 272 ALA A CA 1
ATOM 2114 C C . ALA A 1 272 ? 2.970 -9.432 4.051 1.00 84.62 272 ALA A C 1
ATOM 2116 O O . ALA A 1 272 ? 2.520 -9.168 5.164 1.00 84.62 272 ALA A O 1
ATOM 2117 N N . ALA A 1 273 ? 4.265 -9.286 3.754 1.00 85.19 273 ALA A N 1
ATOM 2118 C CA . ALA A 1 273 ? 5.267 -8.830 4.712 1.00 85.19 273 ALA A CA 1
ATOM 2119 C C . ALA A 1 273 ? 4.960 -7.419 5.223 1.00 85.19 273 ALA A C 1
ATOM 2121 O O . ALA A 1 273 ? 5.025 -7.177 6.423 1.00 85.19 273 ALA A O 1
ATOM 2122 N N . GLU A 1 274 ? 4.559 -6.506 4.338 1.00 81.38 274 GLU A N 1
ATOM 2123 C CA . GLU A 1 274 ? 4.083 -5.173 4.709 1.00 81.38 274 GLU A CA 1
ATOM 2124 C C . GLU A 1 274 ? 2.860 -5.242 5.624 1.00 81.38 274 GLU A C 1
ATOM 2126 O O . GLU A 1 274 ? 2.818 -4.563 6.645 1.00 81.38 274 GLU A O 1
ATOM 2131 N N . SER A 1 275 ? 1.881 -6.084 5.301 1.00 79.25 275 SER A N 1
ATOM 2132 C CA . SER A 1 275 ? 0.661 -6.219 6.100 1.00 79.25 275 SER A CA 1
ATOM 2133 C C . SER A 1 275 ? 0.958 -6.779 7.495 1.00 79.25 275 SER A C 1
ATOM 2135 O O . SER A 1 275 ? 0.431 -6.275 8.489 1.00 79.25 275 SER A O 1
ATOM 2137 N N . LEU A 1 276 ? 1.848 -7.773 7.592 1.00 84.12 276 LEU A N 1
ATOM 2138 C CA . LEU A 1 276 ? 2.352 -8.304 8.862 1.00 84.12 276 LEU A CA 1
ATOM 2139 C C . LEU A 1 276 ? 3.138 -7.242 9.639 1.00 84.12 276 LEU A C 1
ATOM 2141 O O . LEU A 1 276 ? 2.935 -7.082 10.840 1.00 84.12 276 LEU A O 1
ATOM 2145 N N . TRP A 1 277 ? 3.992 -6.481 8.953 1.00 83.12 277 TRP A N 1
ATOM 2146 C CA . TRP A 1 277 ? 4.779 -5.402 9.542 1.00 83.12 277 TRP A CA 1
ATOM 2147 C C . TRP A 1 277 ? 3.877 -4.320 10.134 1.00 83.12 277 TRP A C 1
ATOM 2149 O O . TRP A 1 277 ? 4.037 -3.936 11.294 1.00 83.12 277 TRP A O 1
ATOM 2159 N N . LEU A 1 278 ? 2.901 -3.841 9.360 1.00 77.44 278 LEU A N 1
ATOM 2160 C CA . LEU A 1 278 ? 1.911 -2.874 9.819 1.00 77.44 278 LEU A CA 1
ATOM 2161 C C . LEU A 1 278 ? 1.159 -3.420 11.033 1.00 77.44 278 LEU A C 1
ATOM 2163 O O . LEU A 1 278 ? 1.111 -2.742 12.057 1.00 77.44 278 LEU A O 1
ATOM 2167 N N . SER A 1 279 ? 0.655 -4.655 10.957 1.00 77.94 279 SER A N 1
ATOM 2168 C CA . SER A 1 279 ? -0.060 -5.316 12.061 1.00 77.94 279 SER A CA 1
ATOM 2169 C C . SER A 1 279 ? 0.799 -5.413 13.326 1.00 77.94 279 SER A C 1
ATOM 2171 O O . SER A 1 279 ? 0.330 -5.104 14.419 1.00 77.94 279 SER A O 1
ATOM 2173 N N . GLY A 1 280 ? 2.086 -5.741 13.192 1.00 81.50 280 GLY A N 1
ATOM 2174 C CA . GLY A 1 280 ? 3.055 -5.722 14.290 1.00 81.50 280 GLY A CA 1
ATOM 2175 C C . GLY A 1 280 ? 3.190 -4.343 14.935 1.00 81.50 280 GLY A C 1
ATOM 217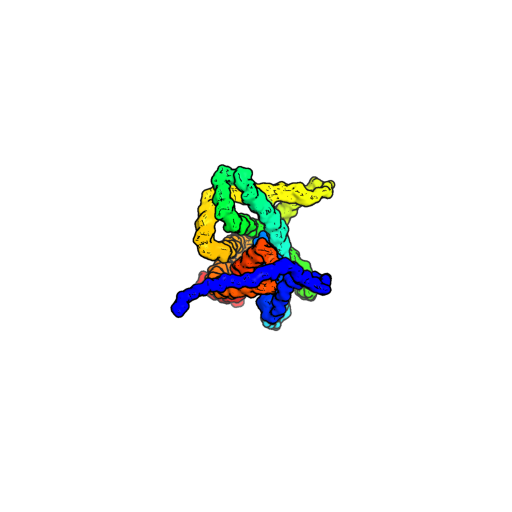6 O O . GLY A 1 280 ? 3.138 -4.218 16.159 1.00 81.50 280 GLY A O 1
ATOM 2177 N N . PHE A 1 281 ? 3.278 -3.288 14.120 1.00 79.38 281 PHE A N 1
ATOM 2178 C CA . PHE A 1 281 ? 3.286 -1.908 14.609 1.00 79.38 281 PHE A CA 1
ATOM 2179 C C . PHE A 1 281 ? 1.985 -1.537 15.335 1.00 79.38 281 PHE A C 1
ATOM 2181 O O . PHE A 1 281 ? 2.049 -0.875 16.374 1.00 79.38 281 PHE A O 1
ATOM 2188 N N . TYR A 1 282 ? 0.820 -1.971 14.842 1.00 73.75 282 TYR A N 1
ATOM 2189 C CA . TYR A 1 282 ? -0.466 -1.790 15.529 1.00 73.75 282 TYR A CA 1
ATOM 2190 C C . TYR A 1 282 ? -0.478 -2.483 16.895 1.00 73.75 282 TYR A C 1
ATOM 2192 O O . TYR A 1 282 ? -0.835 -1.861 17.898 1.00 73.75 282 TYR A O 1
ATOM 2200 N N . MET A 1 283 ? -0.047 -3.745 16.955 1.00 77.69 283 MET A N 1
ATOM 2201 C CA . MET A 1 283 ? 0.019 -4.514 18.200 1.00 77.69 283 MET A CA 1
ATOM 2202 C C . MET A 1 283 ? 0.964 -3.854 19.210 1.00 77.69 283 MET A C 1
ATOM 2204 O O . MET A 1 283 ? 0.600 -3.645 20.367 1.00 77.69 283 MET A O 1
ATOM 2208 N N . GLN A 1 284 ? 2.147 -3.425 18.764 1.00 78.19 284 GLN A N 1
ATOM 2209 C CA . GLN A 1 284 ? 3.119 -2.749 19.622 1.00 78.19 284 GLN A CA 1
ATOM 2210 C C . GLN A 1 284 ? 2.596 -1.402 20.145 1.00 78.19 284 GLN A C 1
ATOM 2212 O O . GLN A 1 284 ? 2.795 -1.074 21.317 1.00 78.19 284 GLN A O 1
ATOM 2217 N N . GLN A 1 285 ? 1.932 -0.611 19.296 1.00 73.62 285 GLN A N 1
ATOM 2218 C CA . GLN A 1 285 ? 1.314 0.650 19.714 1.00 73.62 285 GLN A CA 1
ATOM 2219 C C . GLN A 1 285 ? 0.186 0.418 20.721 1.00 73.62 285 GLN A C 1
ATOM 2221 O O . GLN A 1 285 ? 0.104 1.142 21.712 1.00 73.62 285 GLN A O 1
ATOM 2226 N N . THR A 1 286 ? -0.628 -0.618 20.510 1.00 70.75 286 THR A N 1
ATOM 2227 C CA . THR A 1 286 ? -1.705 -1.015 21.427 1.00 70.75 286 THR A CA 1
ATOM 2228 C C . THR A 1 286 ? -1.136 -1.380 22.797 1.00 70.75 286 THR A C 1
ATOM 2230 O O . THR A 1 286 ? -1.548 -0.812 23.811 1.00 70.75 286 THR A O 1
ATOM 2233 N N . ALA A 1 287 ? -0.103 -2.227 22.830 1.00 74.38 287 ALA A N 1
ATOM 2234 C CA . ALA A 1 287 ? 0.571 -2.626 24.064 1.00 74.38 287 ALA A CA 1
ATOM 2235 C C . ALA A 1 287 ? 1.124 -1.414 24.842 1.00 74.38 287 ALA A C 1
ATOM 2237 O O . ALA A 1 287 ? 0.896 -1.272 26.049 1.00 74.38 287 ALA A O 1
ATOM 2238 N N . LYS A 1 288 ? 1.799 -0.495 24.138 1.00 77.69 288 LYS A N 1
ATOM 2239 C CA . LYS A 1 288 ? 2.450 0.693 24.721 1.00 77.69 288 LYS A CA 1
ATOM 2240 C C . LYS A 1 288 ? 1.494 1.844 25.049 1.00 77.69 288 LYS A C 1
ATOM 2242 O O . LYS A 1 288 ? 1.904 2.797 25.713 1.00 77.69 288 LYS A O 1
ATOM 2247 N N . SER A 1 289 ? 0.245 1.798 24.590 1.00 68.88 289 SER A N 1
ATOM 2248 C CA . SER A 1 289 ? -0.705 2.893 24.783 1.00 68.88 289 SER A CA 1
ATOM 2249 C C . SER A 1 289 ? -1.055 3.080 26.260 1.00 68.88 289 SER A C 1
ATOM 2251 O O . SER A 1 289 ? -1.400 2.128 26.956 1.00 68.88 289 SER A O 1
ATOM 2253 N N . LYS A 1 290 ? -1.011 4.328 26.738 1.00 71.69 290 LYS A N 1
ATOM 2254 C CA . LYS A 1 290 ? -1.498 4.707 28.079 1.00 71.69 290 LYS A CA 1
ATOM 2255 C C . LYS A 1 290 ? -2.994 5.050 28.099 1.00 71.69 290 LYS A C 1
ATOM 2257 O O . LYS A 1 290 ? -3.550 5.228 29.171 1.00 71.69 290 LYS A O 1
ATOM 2262 N N . LYS A 1 291 ? -3.622 5.177 26.924 1.00 64.44 291 LYS A N 1
ATOM 2263 C CA . LYS A 1 291 ? -5.038 5.556 26.757 1.00 64.44 291 LYS A CA 1
ATOM 2264 C C . LYS A 1 291 ? -5.974 4.353 26.574 1.00 64.44 291 LYS A C 1
ATOM 2266 O O . LYS A 1 291 ? -7.183 4.542 26.560 1.00 64.44 291 LYS A O 1
ATOM 2271 N N . ILE A 1 292 ? -5.425 3.161 26.334 1.00 63.53 292 ILE A N 1
ATOM 2272 C CA . ILE A 1 292 ? -6.197 1.917 26.202 1.00 63.53 292 ILE A CA 1
ATOM 2273 C C . ILE A 1 292 ? -6.176 1.221 27.560 1.00 63.53 292 ILE A C 1
ATOM 2275 O O . ILE A 1 292 ? -5.098 1.063 28.144 1.00 63.53 292 ILE A O 1
ATOM 2279 N N . GLU A 1 293 ? -7.353 0.839 28.047 1.00 67.44 293 GLU A N 1
ATOM 2280 C CA . GLU A 1 293 ? -7.519 0.124 29.313 1.00 67.44 293 GLU A CA 1
ATOM 2281 C C . GLU A 1 293 ? -6.838 -1.249 29.246 1.00 67.44 293 GLU A C 1
ATOM 2283 O O . GLU A 1 293 ? -6.699 -1.835 28.172 1.00 67.44 293 GLU A O 1
ATOM 2288 N N . LYS A 1 294 ? -6.304 -1.730 30.375 1.00 71.88 294 LYS A N 1
ATOM 2289 C CA . LYS A 1 294 ? -5.418 -2.909 30.383 1.00 71.88 294 LYS A CA 1
ATOM 2290 C C . LYS A 1 294 ? -6.120 -4.174 29.876 1.00 71.88 294 LYS A C 1
ATOM 2292 O O . LYS A 1 294 ? -5.525 -4.887 29.075 1.00 71.88 294 LYS A O 1
ATOM 2297 N N . ASP A 1 295 ? -7.360 -4.378 30.294 1.00 69.31 295 ASP A N 1
ATOM 2298 C CA . ASP A 1 295 ? -8.267 -5.468 29.909 1.00 69.31 295 ASP A CA 1
ATOM 2299 C C . ASP A 1 295 ? -8.624 -5.459 28.412 1.00 69.31 295 ASP A C 1
ATOM 2301 O O . ASP A 1 295 ? -8.904 -6.495 27.825 1.00 69.31 295 ASP A O 1
ATOM 2305 N N . GLN A 1 296 ? -8.557 -4.301 27.751 1.00 63.78 296 GLN A N 1
ATOM 2306 C CA . GLN A 1 296 ? -8.849 -4.177 26.317 1.00 63.78 296 GLN A CA 1
ATOM 2307 C C . GLN A 1 296 ? -7.634 -4.456 25.428 1.00 63.78 296 GLN A C 1
ATOM 2309 O O . GLN A 1 296 ? -7.782 -4.776 24.246 1.00 63.78 296 GLN A O 1
ATOM 2314 N N . LYS A 1 297 ? -6.413 -4.329 25.961 1.00 69.44 297 LYS A N 1
ATOM 2315 C CA . LYS A 1 297 ? -5.186 -4.434 25.157 1.00 69.44 297 LYS A CA 1
ATOM 2316 C C . LYS A 1 297 ? -4.985 -5.822 24.572 1.00 69.44 297 LYS A C 1
ATOM 2318 O O . LYS A 1 297 ? -4.675 -5.926 23.386 1.00 69.44 297 LYS A O 1
ATOM 2323 N N . LEU A 1 298 ? -5.119 -6.862 25.392 1.00 72.69 298 LEU A N 1
ATOM 2324 C CA . LEU A 1 298 ? -4.909 -8.245 24.970 1.00 72.69 298 LEU A CA 1
ATOM 2325 C C . LEU A 1 298 ? -5.904 -8.659 23.868 1.00 72.69 298 LEU A C 1
ATOM 2327 O O . LEU A 1 298 ? -5.429 -9.046 22.796 1.00 72.69 298 LEU A O 1
ATOM 2331 N N . PRO A 1 299 ? -7.229 -8.480 24.036 1.00 66.00 299 PRO A N 1
ATOM 2332 C CA . PRO A 1 299 ? -8.195 -8.720 22.969 1.00 66.00 299 PRO A CA 1
ATOM 2333 C C . PRO A 1 299 ? -7.856 -7.992 21.654 1.00 66.00 299 PRO A C 1
ATOM 2335 O O . PRO A 1 299 ? -7.898 -8.583 20.575 1.00 66.00 299 PRO A O 1
ATOM 2338 N N . MET A 1 300 ? -7.474 -6.709 21.726 1.00 65.12 300 MET A N 1
ATOM 2339 C CA . MET A 1 300 ? -7.126 -5.913 20.542 1.00 65.12 300 MET A CA 1
ATOM 2340 C C . MET A 1 300 ? -5.868 -6.439 19.842 1.00 65.12 300 MET A C 1
ATOM 2342 O O . MET A 1 300 ? -5.833 -6.517 18.613 1.00 65.12 300 MET A O 1
ATOM 2346 N N . ILE A 1 301 ? -4.838 -6.811 20.605 1.00 74.12 301 ILE A N 1
ATOM 2347 C CA . ILE A 1 301 ? -3.602 -7.392 20.066 1.00 74.12 301 ILE A CA 1
ATOM 2348 C C . ILE A 1 301 ? -3.892 -8.746 19.415 1.00 74.12 301 ILE A C 1
ATOM 2350 O O . ILE A 1 301 ? -3.458 -8.972 18.286 1.00 74.12 301 ILE A O 1
ATOM 2354 N N . LEU A 1 302 ? -4.662 -9.614 20.078 1.00 70.56 302 LEU A N 1
ATOM 2355 C CA . LEU A 1 302 ? -5.051 -10.921 19.548 1.00 70.56 302 LEU A CA 1
ATOM 2356 C C . LEU A 1 302 ? -5.859 -10.783 18.262 1.00 70.56 302 LEU A C 1
ATOM 2358 O O . LEU A 1 302 ? -5.557 -11.454 17.280 1.00 70.56 302 LEU A O 1
ATOM 2362 N N . ASN A 1 303 ? -6.822 -9.865 18.222 1.00 70.06 303 ASN A N 1
ATOM 2363 C CA . ASN A 1 303 ? -7.599 -9.597 17.021 1.00 70.06 303 ASN A CA 1
ATOM 2364 C C . ASN A 1 303 ? -6.708 -9.180 15.841 1.00 70.06 303 ASN A C 1
ATOM 2366 O O . ASN A 1 303 ? -6.855 -9.713 14.741 1.00 70.06 303 ASN A O 1
ATOM 2370 N N . GLN A 1 304 ? -5.736 -8.288 16.065 1.00 73.19 304 GLN A N 1
ATOM 2371 C CA . GLN A 1 304 ? -4.785 -7.887 15.023 1.00 73.19 304 GLN A CA 1
ATOM 2372 C C . GLN A 1 304 ? -3.869 -9.040 14.599 1.00 73.19 304 GLN A C 1
ATOM 2374 O O . GLN A 1 304 ? -3.662 -9.243 13.405 1.00 73.19 304 GLN A O 1
ATOM 2379 N N . GLY A 1 305 ? -3.356 -9.823 15.550 1.00 78.69 305 GLY A N 1
ATOM 2380 C CA . GLY A 1 305 ? -2.491 -10.969 15.272 1.00 78.69 305 GLY A CA 1
ATOM 2381 C C . GLY A 1 305 ? -3.203 -12.070 14.484 1.00 78.69 305 GLY A C 1
ATOM 2382 O O . GLY A 1 305 ? -2.712 -12.504 13.442 1.00 78.69 305 GLY A O 1
ATOM 2383 N N . ILE A 1 306 ? -4.395 -12.474 14.929 1.00 77.88 306 ILE A N 1
ATOM 2384 C CA . ILE A 1 306 ? -5.217 -13.492 14.260 1.00 77.88 306 ILE A CA 1
ATOM 2385 C C . ILE A 1 306 ? -5.653 -12.991 12.883 1.00 77.88 306 ILE A C 1
ATOM 2387 O O . ILE A 1 306 ? -5.552 -13.738 11.910 1.00 77.88 306 ILE A O 1
ATOM 2391 N N . THR A 1 307 ? -6.067 -11.722 12.767 1.00 73.94 307 THR A N 1
ATOM 2392 C CA . THR A 1 307 ? -6.416 -11.123 11.470 1.00 73.94 307 THR A CA 1
ATOM 2393 C C . THR A 1 307 ? -5.226 -11.195 10.539 1.00 73.94 307 THR A C 1
ATOM 2395 O O . THR A 1 307 ? -5.363 -11.665 9.413 1.00 73.94 307 THR A O 1
ATOM 2398 N N . ALA A 1 308 ? -4.045 -10.800 11.010 1.00 81.12 308 ALA A N 1
ATOM 2399 C CA . ALA A 1 308 ? -2.844 -10.815 10.203 1.00 81.12 308 ALA A CA 1
ATOM 2400 C C . ALA A 1 308 ? -2.528 -12.229 9.692 1.00 81.12 308 ALA A C 1
ATOM 2402 O O . ALA A 1 308 ? -2.303 -12.400 8.495 1.00 81.12 308 ALA A O 1
ATOM 2403 N N . VAL A 1 309 ? -2.591 -13.253 10.549 1.00 83.88 309 VAL A N 1
ATOM 2404 C CA . VAL A 1 309 ? -2.332 -14.653 10.170 1.00 83.88 309 VAL A CA 1
ATOM 2405 C C . VAL A 1 309 ? -3.397 -15.195 9.212 1.00 83.88 309 VAL A C 1
ATOM 2407 O O . VAL A 1 309 ? -3.058 -15.665 8.123 1.00 83.88 309 VAL A O 1
ATOM 2410 N N . LEU A 1 310 ? -4.682 -15.103 9.567 1.00 79.19 310 LEU A N 1
ATOM 2411 C CA . LEU A 1 310 ? -5.772 -15.656 8.757 1.00 79.19 310 LEU A CA 1
ATOM 2412 C C . LEU A 1 310 ? -5.888 -14.956 7.402 1.00 79.19 310 LEU A C 1
ATOM 2414 O O . LEU A 1 310 ? -6.069 -15.623 6.382 1.00 79.19 310 LEU A O 1
ATOM 2418 N N . CYS A 1 311 ? -5.713 -13.634 7.362 1.00 81.25 311 CYS A N 1
ATOM 2419 C CA . CYS A 1 311 ? -5.703 -12.882 6.111 1.00 81.25 311 CYS A CA 1
ATOM 2420 C C . CYS A 1 311 ? -4.510 -13.252 5.236 1.00 81.25 311 CYS A C 1
ATOM 2422 O O . CYS A 1 311 ? -4.680 -13.365 4.025 1.00 81.25 311 CYS A O 1
ATOM 2424 N N . THR A 1 312 ? -3.333 -13.492 5.831 1.00 84.06 312 THR A N 1
ATOM 2425 C CA . THR A 1 312 ? -2.155 -13.967 5.089 1.00 84.06 312 THR A CA 1
ATOM 2426 C C . THR A 1 312 ? -2.490 -15.281 4.387 1.00 84.06 312 THR A C 1
ATOM 2428 O O . THR A 1 312 ? -2.353 -15.393 3.170 1.00 84.06 312 THR A O 1
ATOM 2431 N N . ILE A 1 313 ? -2.987 -16.266 5.142 1.00 85.00 313 ILE A N 1
ATOM 2432 C CA . ILE A 1 313 ? -3.321 -17.599 4.624 1.00 85.00 313 ILE A CA 1
ATOM 2433 C C . ILE A 1 313 ? -4.406 -17.506 3.544 1.00 85.00 313 ILE A C 1
ATOM 2435 O O . ILE A 1 313 ? -4.262 -18.087 2.466 1.00 85.00 313 ILE A O 1
ATOM 2439 N N . GLY A 1 314 ? -5.480 -16.761 3.815 1.00 82.44 314 GLY A N 1
ATOM 2440 C CA . GLY A 1 314 ? -6.575 -16.556 2.869 1.00 82.44 314 GLY A CA 1
ATOM 2441 C C . GLY A 1 314 ? -6.108 -15.888 1.576 1.00 82.44 314 GLY A C 1
ATOM 2442 O O . GLY A 1 314 ? -6.464 -16.341 0.488 1.00 82.44 314 GLY A O 1
ATOM 2443 N N . ALA A 1 315 ? -5.253 -14.869 1.677 1.00 82.12 315 ALA A N 1
ATOM 2444 C CA . ALA A 1 315 ? -4.712 -14.166 0.523 1.00 82.12 315 ALA A CA 1
ATOM 2445 C C . ALA A 1 315 ? -3.890 -15.091 -0.381 1.00 82.12 315 ALA A C 1
ATOM 2447 O O . ALA A 1 315 ? -4.134 -15.110 -1.585 1.00 82.12 315 ALA A O 1
ATOM 2448 N N . TYR A 1 316 ? -3.000 -15.922 0.173 1.00 83.56 316 TYR A N 1
ATOM 2449 C CA . TYR A 1 316 ? -2.235 -16.883 -0.635 1.00 83.56 316 TYR A CA 1
ATOM 2450 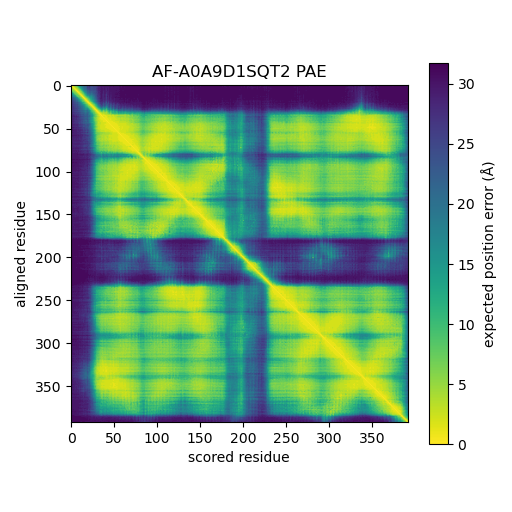C C . TYR A 1 316 ? -3.116 -17.948 -1.295 1.00 83.56 316 TYR A C 1
ATOM 2452 O O . TYR A 1 316 ? -2.856 -18.327 -2.437 1.00 83.56 316 TYR A O 1
ATOM 2460 N N . LYS A 1 317 ? -4.183 -18.406 -0.625 1.00 84.31 317 LYS A N 1
ATOM 2461 C CA . LYS A 1 317 ? -5.135 -19.353 -1.231 1.00 84.31 317 LYS A CA 1
ATOM 2462 C C . LYS A 1 317 ? -5.882 -18.739 -2.419 1.00 84.31 317 LYS A C 1
ATOM 2464 O O . LYS A 1 317 ? -6.106 -19.421 -3.417 1.00 84.31 317 LYS A O 1
ATOM 2469 N N . LEU A 1 318 ? -6.256 -17.461 -2.334 1.00 81.62 318 LEU A N 1
ATOM 2470 C CA . LEU A 1 318 ? -6.959 -16.769 -3.420 1.00 81.62 318 LEU A CA 1
ATOM 2471 C C . LEU A 1 318 ? -6.025 -16.270 -4.533 1.00 81.62 318 LEU A C 1
ATOM 2473 O O . LEU A 1 318 ? -6.472 -16.144 -5.675 1.00 81.62 318 LEU A O 1
ATOM 2477 N N . ASP A 1 319 ? -4.747 -16.027 -4.231 1.00 78.44 319 ASP A N 1
ATOM 2478 C CA . ASP A 1 319 ? -3.759 -15.497 -5.178 1.00 78.44 319 ASP A CA 1
ATOM 2479 C C . ASP A 1 319 ? -3.634 -16.375 -6.430 1.00 78.44 319 ASP A C 1
ATOM 2481 O O . ASP A 1 319 ? -3.753 -15.876 -7.548 1.00 78.44 319 ASP A O 1
ATOM 2485 N N . GLY A 1 320 ? -3.522 -17.699 -6.270 1.00 77.62 320 GLY A N 1
ATOM 2486 C CA . GLY A 1 320 ? -3.434 -18.625 -7.406 1.00 77.62 320 GLY A CA 1
ATOM 2487 C C . GLY A 1 320 ? -4.663 -18.588 -8.326 1.00 77.62 320 GLY A C 1
ATOM 2488 O O . GLY A 1 320 ? -4.536 -18.551 -9.554 1.00 77.62 320 GLY A O 1
ATOM 2489 N N . VAL A 1 321 ? -5.867 -18.536 -7.747 1.00 83.75 321 VAL A N 1
ATOM 2490 C CA . VAL A 1 321 ? -7.132 -18.500 -8.503 1.00 83.75 321 VAL A CA 1
ATOM 2491 C C . VAL A 1 321 ? -7.276 -17.185 -9.267 1.00 83.75 321 VAL A C 1
ATOM 2493 O O . VAL A 1 321 ? -7.684 -17.169 -10.433 1.00 83.75 321 VAL A O 1
ATOM 2496 N N . ILE A 1 322 ? -6.939 -16.071 -8.622 1.00 82.88 322 ILE A N 1
ATOM 2497 C CA . ILE A 1 322 ? -7.075 -14.737 -9.203 1.00 82.88 322 ILE A CA 1
ATOM 2498 C C . ILE A 1 322 ? -5.993 -14.488 -10.250 1.00 82.88 322 ILE A C 1
ATOM 2500 O O . ILE A 1 322 ? -6.322 -13.971 -11.316 1.00 82.88 322 ILE A O 1
ATOM 2504 N N . ASN A 1 323 ? -4.754 -14.929 -10.029 1.00 82.62 323 ASN A N 1
ATOM 2505 C CA . ASN A 1 323 ? -3.691 -14.830 -11.029 1.00 82.62 323 ASN A CA 1
ATOM 2506 C C . ASN A 1 323 ? -4.069 -15.564 -12.320 1.00 82.62 323 ASN A C 1
ATOM 2508 O O . ASN A 1 323 ? -3.963 -14.982 -13.396 1.00 82.62 323 ASN A O 1
ATOM 2512 N N . LYS A 1 324 ? -4.663 -16.763 -12.227 1.00 87.12 324 LYS A N 1
ATOM 2513 C CA . LYS A 1 324 ? -5.172 -17.487 -13.405 1.00 87.12 324 LYS A CA 1
ATOM 2514 C C . LYS A 1 324 ? -6.260 -16.706 -14.158 1.00 87.12 324 LYS A C 1
ATOM 2516 O O . LYS A 1 324 ? -6.307 -16.736 -15.388 1.00 87.12 324 LYS A O 1
ATOM 2521 N N . LYS A 1 325 ? -7.145 -15.997 -13.445 1.00 89.12 325 LYS A N 1
ATOM 2522 C CA . LYS A 1 325 ? -8.159 -15.122 -14.065 1.00 89.12 325 LYS A CA 1
ATOM 2523 C C . LYS A 1 325 ? -7.533 -13.873 -14.691 1.00 89.12 325 LYS A C 1
ATOM 2525 O O . LYS A 1 325 ? -7.952 -13.470 -15.773 1.00 89.12 325 LYS A O 1
ATOM 2530 N N . LEU A 1 326 ? -6.534 -13.282 -14.042 1.00 90.06 326 LEU A N 1
ATOM 2531 C CA . LEU A 1 326 ? -5.820 -12.112 -14.548 1.00 90.06 326 LEU A CA 1
ATOM 2532 C C . LEU A 1 326 ? -4.968 -12.440 -15.768 1.00 90.06 326 LEU A C 1
ATOM 2534 O O . LEU A 1 326 ? -4.883 -11.613 -16.667 1.00 90.06 326 LEU A O 1
ATOM 2538 N N . ASP A 1 327 ? -4.388 -13.635 -15.843 1.00 90.06 327 ASP A N 1
ATOM 2539 C CA . ASP A 1 327 ? -3.653 -14.079 -17.026 1.00 90.06 327 ASP A CA 1
ATOM 2540 C C . ASP A 1 327 ? -4.585 -14.206 -18.233 1.00 90.06 327 ASP A C 1
ATOM 2542 O O . ASP A 1 327 ? -4.323 -13.582 -19.258 1.00 90.06 327 ASP A O 1
ATOM 2546 N N . LYS A 1 328 ? -5.755 -14.841 -18.074 1.00 91.44 328 LYS A N 1
ATOM 2547 C CA . LYS A 1 328 ? -6.801 -14.826 -19.115 1.00 91.44 328 LYS A CA 1
ATOM 2548 C C . LYS A 1 328 ? -7.231 -13.402 -19.480 1.00 91.44 328 LYS A C 1
ATOM 2550 O O . LYS A 1 328 ? -7.483 -13.094 -20.643 1.00 91.44 328 LYS A O 1
ATOM 2555 N N . TYR A 1 329 ? -7.322 -12.516 -18.489 1.00 92.69 329 TYR A N 1
ATOM 2556 C CA . TYR A 1 329 ? -7.681 -11.121 -18.723 1.00 92.69 329 TYR A CA 1
ATOM 2557 C C . TYR A 1 329 ? -6.604 -10.346 -19.494 1.00 92.69 329 TYR A C 1
ATOM 2559 O O . TYR A 1 329 ? -6.953 -9.477 -20.286 1.00 92.69 329 TYR A O 1
ATOM 2567 N N . LYS A 1 330 ? -5.311 -10.659 -19.332 1.00 93.69 330 LYS A N 1
ATOM 2568 C CA . LYS A 1 330 ? -4.237 -10.061 -20.146 1.00 93.69 330 LYS A CA 1
ATOM 2569 C C . LYS A 1 330 ? -4.422 -10.378 -21.625 1.00 93.69 330 LYS A C 1
ATOM 2571 O O . LYS A 1 330 ? -4.201 -9.495 -22.449 1.00 93.69 330 LYS A O 1
ATOM 2576 N N . ASP A 1 331 ? -4.856 -11.590 -21.954 1.00 93.56 331 ASP A N 1
ATOM 2577 C CA . ASP A 1 331 ? -5.114 -11.979 -23.343 1.00 93.56 331 ASP A CA 1
ATOM 2578 C C . ASP A 1 331 ? -6.305 -11.209 -23.919 1.00 93.56 331 ASP A C 1
ATOM 2580 O O . ASP A 1 331 ? -6.216 -10.657 -25.017 1.00 93.56 331 ASP A O 1
ATOM 2584 N N . VAL A 1 332 ? -7.382 -11.061 -23.135 1.00 92.62 332 VAL A N 1
ATOM 2585 C CA . VAL A 1 332 ? -8.505 -10.172 -23.481 1.00 92.62 332 VAL A CA 1
ATOM 2586 C C . VAL A 1 332 ? -8.013 -8.736 -23.673 1.00 92.62 332 VAL A C 1
ATOM 2588 O O . VAL A 1 332 ? -8.359 -8.095 -24.660 1.00 92.62 332 VAL A O 1
ATOM 2591 N N . TYR A 1 333 ? -7.167 -8.234 -22.773 1.00 93.75 333 TYR A N 1
ATOM 2592 C CA . TYR A 1 333 ? -6.656 -6.869 -22.827 1.00 93.75 333 TYR A CA 1
ATOM 2593 C C . TYR A 1 333 ? -5.842 -6.601 -24.096 1.00 93.75 333 TYR A C 1
ATOM 2595 O O . TYR A 1 333 ? -6.077 -5.594 -24.766 1.00 93.75 333 TYR A O 1
ATOM 2603 N N . LYS A 1 334 ? -4.930 -7.518 -24.449 1.00 93.44 334 LYS A N 1
ATOM 2604 C CA . LYS A 1 334 ? -4.136 -7.458 -25.685 1.00 93.44 334 LYS A CA 1
ATOM 2605 C C . LYS A 1 334 ? -5.034 -7.471 -26.917 1.00 93.44 334 LYS A C 1
ATOM 2607 O O . LYS A 1 334 ? -4.890 -6.612 -27.780 1.00 93.44 334 LYS A O 1
ATOM 2612 N N . ARG A 1 335 ? -5.996 -8.400 -26.961 1.00 92.56 335 ARG A N 1
ATOM 2613 C CA . ARG A 1 335 ? -6.953 -8.531 -28.068 1.00 92.56 335 ARG A CA 1
ATOM 2614 C C . ARG A 1 335 ? -7.796 -7.275 -28.264 1.00 92.56 335 ARG A C 1
ATOM 2616 O O . ARG A 1 335 ? -8.090 -6.927 -29.398 1.00 92.56 335 ARG A O 1
ATOM 2623 N N . MET A 1 336 ? -8.192 -6.615 -27.176 1.00 91.12 336 MET A N 1
ATOM 2624 C CA . MET A 1 336 ? -9.028 -5.411 -27.226 1.00 91.12 336 MET A CA 1
ATOM 2625 C C . MET A 1 336 ? -8.252 -4.128 -27.534 1.00 91.12 336 MET A C 1
ATOM 2627 O O . MET A 1 336 ? -8.864 -3.111 -27.850 1.00 91.12 336 MET A O 1
ATOM 2631 N N . ASN A 1 337 ? -6.921 -4.160 -27.435 1.00 89.69 337 ASN A N 1
ATOM 2632 C CA . ASN A 1 337 ? -6.067 -2.993 -27.623 1.00 89.69 337 ASN A CA 1
ATOM 2633 C C . ASN A 1 337 ? -4.860 -3.270 -28.557 1.00 89.69 337 ASN A C 1
ATOM 2635 O O . ASN A 1 337 ? -3.729 -2.936 -28.188 1.00 89.69 337 ASN A O 1
ATOM 2639 N N . PRO A 1 338 ? -5.049 -3.871 -29.751 1.00 87.31 338 PRO A N 1
ATOM 2640 C CA . PRO A 1 338 ? -3.951 -4.237 -30.656 1.00 87.31 338 PRO A CA 1
ATOM 2641 C C . PRO A 1 338 ? -3.153 -3.032 -31.177 1.00 87.31 338 PRO A C 1
ATOM 2643 O O . PRO A 1 338 ? -2.017 -3.179 -31.608 1.00 87.31 338 PRO A O 1
ATOM 2646 N N . GLN A 1 339 ? -3.749 -1.842 -31.139 1.00 87.56 339 GLN A N 1
ATOM 2647 C CA . GLN A 1 339 ? -3.180 -0.580 -31.602 1.00 87.56 339 GLN A CA 1
ATOM 2648 C C . GLN A 1 339 ? -2.269 0.111 -30.578 1.00 87.56 339 GLN A C 1
ATOM 2650 O O . GLN A 1 339 ? -1.698 1.155 -30.883 1.00 87.56 339 GLN A O 1
ATOM 2655 N N . LEU A 1 340 ? -2.181 -0.393 -29.341 1.00 88.44 340 LEU A N 1
ATOM 2656 C CA . LEU A 1 340 ? -1.329 0.230 -28.330 1.00 88.44 340 LEU A CA 1
ATOM 2657 C C . LEU A 1 340 ? 0.145 -0.018 -28.638 1.00 88.44 340 LEU A C 1
ATOM 2659 O O . LEU A 1 340 ? 0.556 -1.149 -28.882 1.00 88.44 340 LEU A O 1
ATOM 2663 N N . GLU A 1 341 ? 0.948 1.035 -28.500 1.00 91.62 341 GLU A N 1
ATOM 2664 C CA . GLU A 1 341 ? 2.402 0.911 -28.477 1.00 91.62 341 GLU A CA 1
ATOM 2665 C C . GLU A 1 341 ? 2.845 -0.134 -27.448 1.00 91.62 341 GLU A C 1
ATOM 2667 O O . GLU A 1 341 ? 2.338 -0.178 -26.319 1.00 91.62 341 GLU A O 1
ATOM 2672 N N . GLU A 1 342 ? 3.854 -0.926 -27.808 1.00 90.69 342 GLU A N 1
ATOM 2673 C CA . GLU A 1 342 ? 4.351 -2.033 -26.989 1.00 90.69 342 GLU A CA 1
ATOM 2674 C C . GLU A 1 342 ? 4.725 -1.583 -25.568 1.00 90.69 342 GLU A C 1
ATOM 2676 O O . GLU A 1 342 ? 4.398 -2.236 -24.577 1.00 90.69 342 GLU A O 1
ATOM 2681 N N . LYS A 1 343 ? 5.329 -0.398 -25.439 1.00 90.56 343 LYS A N 1
ATOM 2682 C CA . LYS A 1 343 ? 5.690 0.192 -24.145 1.00 90.56 343 LYS A CA 1
ATOM 2683 C C . LYS A 1 343 ? 4.470 0.452 -23.258 1.00 90.56 343 LYS A C 1
ATOM 2685 O O . LYS A 1 343 ? 4.512 0.181 -22.055 1.00 90.56 343 LYS A O 1
ATOM 2690 N N . VAL A 1 344 ? 3.386 0.977 -23.831 1.00 91.25 344 VAL A N 1
ATOM 2691 C CA . VAL A 1 344 ? 2.136 1.250 -23.106 1.00 91.25 344 VAL A CA 1
ATOM 2692 C C . VAL A 1 344 ? 1.432 -0.061 -22.763 1.00 91.25 344 VAL A C 1
ATOM 2694 O O . VAL A 1 344 ? 0.977 -0.228 -21.630 1.00 91.25 344 VAL A O 1
ATOM 2697 N N . MET A 1 345 ? 1.411 -1.014 -23.698 1.00 94.06 345 MET A N 1
ATOM 2698 C CA . MET A 1 345 ? 0.887 -2.361 -23.476 1.00 94.06 345 MET A CA 1
ATOM 2699 C C . MET A 1 345 ? 1.608 -3.041 -22.304 1.00 94.06 345 MET A C 1
ATOM 2701 O O . MET A 1 345 ? 0.974 -3.406 -21.315 1.00 94.06 345 MET A O 1
ATOM 2705 N N . ASN A 1 346 ? 2.938 -3.128 -22.345 1.00 91.81 346 ASN A N 1
ATOM 2706 C CA . ASN A 1 346 ? 3.755 -3.758 -21.305 1.00 91.81 346 ASN A CA 1
ATOM 2707 C C . ASN A 1 346 ? 3.576 -3.085 -19.936 1.00 91.81 346 ASN A C 1
ATOM 2709 O O . ASN A 1 346 ? 3.480 -3.769 -18.908 1.00 91.81 346 ASN A O 1
ATOM 2713 N N . ARG A 1 347 ? 3.449 -1.750 -19.906 1.00 91.62 347 ARG A N 1
ATOM 2714 C CA . ARG A 1 347 ? 3.132 -1.007 -18.677 1.00 91.62 347 ARG A CA 1
ATOM 2715 C C . ARG A 1 347 ? 1.784 -1.436 -18.095 1.00 91.62 347 ARG A C 1
ATOM 2717 O O . ARG A 1 347 ? 1.705 -1.765 -16.914 1.00 91.62 347 ARG A O 1
ATOM 2724 N N . ARG A 1 348 ? 0.729 -1.495 -18.906 1.00 93.25 348 ARG A N 1
ATOM 2725 C CA . ARG A 1 348 ? -0.619 -1.851 -18.433 1.00 93.25 348 ARG A CA 1
ATOM 2726 C C . ARG A 1 348 ? -0.766 -3.327 -18.086 1.00 93.25 348 ARG A C 1
ATOM 2728 O O . ARG A 1 348 ? -1.413 -3.641 -17.091 1.00 93.25 348 ARG A O 1
ATOM 2735 N N . LEU A 1 349 ? -0.103 -4.226 -18.813 1.00 92.81 349 LEU A N 1
ATOM 2736 C CA . LEU A 1 349 ? -0.006 -5.646 -18.456 1.00 92.81 349 LEU A CA 1
ATOM 2737 C C . LEU A 1 349 ? 0.713 -5.847 -17.115 1.00 92.81 349 LEU A C 1
ATOM 2739 O O . LEU A 1 349 ? 0.320 -6.710 -16.324 1.00 92.81 349 LEU A O 1
ATOM 2743 N N . THR A 1 350 ? 1.726 -5.022 -16.827 1.00 89.44 350 THR A N 1
ATOM 2744 C CA . THR A 1 350 ? 2.349 -4.967 -15.498 1.00 89.44 350 THR A CA 1
ATOM 2745 C C . THR A 1 350 ? 1.334 -4.525 -14.448 1.00 89.44 350 THR A C 1
ATOM 2747 O O . THR A 1 350 ? 1.230 -5.178 -13.412 1.00 89.44 350 THR A O 1
ATOM 2750 N N . GLY A 1 351 ? 0.531 -3.496 -14.737 1.00 89.50 351 GLY A N 1
ATOM 2751 C CA . GLY A 1 351 ? -0.599 -3.098 -13.895 1.00 89.50 351 GLY A CA 1
ATOM 2752 C C . GLY A 1 351 ? -1.562 -4.261 -13.622 1.00 89.50 351 GLY A C 1
ATOM 2753 O O . GLY A 1 351 ? -1.816 -4.600 -12.473 1.00 89.50 351 GLY A O 1
ATOM 2754 N N . ILE A 1 352 ? -2.025 -4.969 -14.654 1.00 91.75 352 ILE A N 1
ATOM 2755 C CA . ILE A 1 352 ? -2.929 -6.123 -14.495 1.00 91.75 352 ILE A CA 1
ATOM 2756 C C . ILE A 1 352 ? -2.303 -7.205 -13.605 1.00 91.75 352 ILE A C 1
ATOM 2758 O O . ILE A 1 352 ? -2.986 -7.773 -12.759 1.00 91.75 352 ILE A O 1
ATOM 2762 N N . ARG A 1 353 ? -0.999 -7.473 -13.746 1.00 87.56 353 ARG A N 1
ATOM 2763 C CA . ARG A 1 353 ? -0.287 -8.441 -12.895 1.00 87.56 353 ARG A CA 1
ATOM 2764 C C . ARG A 1 353 ? -0.224 -8.006 -11.429 1.00 87.56 353 ARG A C 1
ATOM 2766 O O . ARG A 1 353 ? -0.303 -8.848 -10.546 1.00 87.56 353 ARG A O 1
ATOM 2773 N N . LEU A 1 354 ? -0.038 -6.716 -11.171 1.00 87.06 354 LEU A N 1
ATOM 2774 C CA . LEU A 1 354 ? 0.027 -6.165 -9.816 1.00 87.06 354 LEU A CA 1
ATOM 2775 C C . LEU A 1 354 ? -1.369 -6.006 -9.183 1.00 87.06 354 LEU A C 1
ATOM 2777 O O . LEU A 1 354 ? -1.480 -5.974 -7.960 1.00 87.06 354 LEU A O 1
ATOM 2781 N N . LEU A 1 355 ? -2.428 -5.933 -9.998 1.00 87.75 355 LEU A N 1
ATOM 2782 C CA . LEU A 1 355 ? -3.806 -5.726 -9.552 1.00 87.75 355 LEU A CA 1
ATOM 2783 C C . LEU A 1 355 ? -4.281 -6.816 -8.591 1.00 87.75 355 LEU A C 1
ATOM 2785 O O . LEU A 1 355 ? -4.842 -6.489 -7.553 1.00 87.75 355 LEU A O 1
ATOM 2789 N N . GLY A 1 356 ? -4.055 -8.089 -8.930 1.00 84.31 356 GLY A N 1
ATOM 2790 C CA . GLY A 1 356 ? -4.522 -9.230 -8.138 1.00 84.31 356 GLY A CA 1
ATOM 2791 C C . GLY A 1 356 ? -4.038 -9.170 -6.699 1.00 84.31 356 GLY A C 1
ATOM 2792 O O . GLY A 1 356 ? -4.866 -9.019 -5.805 1.00 84.31 356 GLY A O 1
ATOM 2793 N N . PRO A 1 357 ? -2.717 -9.185 -6.466 1.00 81.94 357 PRO A N 1
ATOM 2794 C CA . PRO A 1 357 ? -2.171 -9.142 -5.118 1.00 81.94 357 PRO A CA 1
ATOM 2795 C C . PRO A 1 357 ? -2.623 -7.898 -4.346 1.00 81.94 357 PRO A C 1
ATOM 2797 O O . PRO A 1 357 ? -3.051 -8.015 -3.205 1.00 81.94 357 PRO A O 1
ATOM 2800 N N . ILE A 1 358 ? -2.620 -6.711 -4.963 1.00 84.25 358 ILE A N 1
ATOM 2801 C CA . ILE A 1 358 ? -3.054 -5.493 -4.261 1.00 84.25 358 ILE A CA 1
ATOM 2802 C C . ILE A 1 358 ? -4.530 -5.599 -3.878 1.00 84.25 358 ILE A C 1
ATOM 2804 O O . ILE A 1 358 ? -4.865 -5.420 -2.717 1.00 84.25 358 ILE A O 1
ATOM 2808 N N . VAL A 1 359 ? -5.422 -5.940 -4.810 1.00 83.50 359 VAL A N 1
ATOM 2809 C CA . VAL A 1 359 ? -6.858 -6.053 -4.513 1.00 83.50 359 VAL A CA 1
ATOM 2810 C C . VAL A 1 359 ? -7.116 -7.124 -3.457 1.00 83.50 359 VAL A C 1
ATOM 2812 O O . VAL A 1 359 ? -7.880 -6.868 -2.531 1.00 83.50 359 VAL A O 1
ATOM 2815 N N . ILE A 1 360 ? -6.477 -8.291 -3.554 1.00 80.12 360 ILE A N 1
ATOM 2816 C CA . ILE A 1 360 ? -6.639 -9.401 -2.606 1.00 80.12 360 ILE A CA 1
ATOM 2817 C C . ILE A 1 360 ? -6.214 -8.972 -1.215 1.00 80.12 360 ILE A C 1
ATOM 2819 O O . ILE A 1 360 ? -7.024 -9.000 -0.295 1.00 80.12 360 ILE A O 1
ATOM 2823 N N . PHE A 1 361 ? -4.959 -8.566 -1.053 1.00 74.62 361 PHE A N 1
ATOM 2824 C CA . PHE A 1 361 ? -4.429 -8.258 0.265 1.00 74.62 361 PHE A CA 1
ATOM 2825 C C . PHE A 1 361 ? -5.133 -7.035 0.853 1.00 74.62 361 PHE A C 1
ATOM 2827 O O . PHE A 1 361 ? -5.526 -7.053 2.014 1.00 74.62 361 PHE A O 1
ATOM 2834 N N . THR A 1 362 ? -5.421 -6.016 0.051 1.00 76.06 362 THR A N 1
ATOM 2835 C CA . THR A 1 362 ? -6.120 -4.825 0.533 1.00 76.06 362 THR A CA 1
ATOM 2836 C C . THR A 1 362 ? -7.564 -5.112 0.917 1.00 76.06 362 THR A C 1
ATOM 2838 O O . THR A 1 362 ? -8.009 -4.659 1.968 1.00 76.06 362 THR A O 1
ATOM 2841 N N . THR A 1 363 ? -8.293 -5.900 0.128 1.00 75.12 363 THR A N 1
ATOM 2842 C CA . THR A 1 363 ? -9.684 -6.259 0.445 1.00 75.12 363 THR A CA 1
ATOM 2843 C C . THR A 1 363 ? -9.748 -7.221 1.623 1.00 75.12 363 THR A C 1
ATOM 2845 O O . THR A 1 363 ? -10.541 -7.026 2.540 1.00 75.12 363 THR A O 1
ATOM 2848 N N . ILE A 1 364 ? -8.888 -8.239 1.653 1.00 72.88 364 ILE A N 1
ATOM 2849 C CA . ILE A 1 364 ? -8.895 -9.220 2.734 1.00 72.88 364 ILE A CA 1
ATOM 2850 C C . ILE A 1 364 ? -8.481 -8.560 4.046 1.00 72.88 364 ILE A C 1
ATOM 2852 O O . ILE A 1 364 ? -9.231 -8.643 5.009 1.00 72.88 364 ILE A O 1
ATOM 2856 N N . TYR A 1 365 ? -7.357 -7.843 4.100 1.00 68.38 365 TYR A N 1
ATOM 2857 C CA . TYR A 1 365 ? -6.888 -7.265 5.363 1.00 68.38 365 TYR A CA 1
ATOM 2858 C C . TYR A 1 365 ? -7.711 -6.065 5.829 1.00 68.38 365 TYR A C 1
ATOM 2860 O O . TYR A 1 365 ? -7.851 -5.869 7.034 1.00 68.38 365 TYR A O 1
ATOM 2868 N N . ARG A 1 366 ? -8.240 -5.235 4.915 1.00 66.25 366 ARG A N 1
ATOM 2869 C CA . ARG A 1 366 ? -8.946 -3.998 5.305 1.00 66.25 366 ARG A CA 1
ATOM 2870 C C . ARG A 1 366 ? -10.462 -4.151 5.409 1.00 66.25 366 ARG A C 1
ATOM 2872 O O . ARG A 1 366 ? -11.093 -3.273 5.995 1.00 66.25 366 ARG A O 1
ATOM 2879 N N . PHE A 1 367 ? -11.041 -5.217 4.857 1.00 67.81 367 PHE A N 1
ATOM 2880 C CA . PHE A 1 367 ? -12.493 -5.401 4.820 1.00 67.81 367 PHE A CA 1
ATOM 2881 C C . PHE A 1 367 ? -12.939 -6.780 5.325 1.00 67.81 367 PHE A C 1
ATOM 2883 O O . PHE A 1 367 ? -13.687 -6.842 6.294 1.00 67.81 367 PHE A O 1
ATOM 2890 N N . VAL A 1 368 ? -12.463 -7.879 4.733 1.00 67.25 368 VAL A N 1
ATOM 2891 C CA . VAL A 1 368 ? -12.984 -9.230 5.042 1.00 67.25 368 VAL A CA 1
ATOM 2892 C C . VAL A 1 368 ? -12.496 -9.755 6.392 1.00 67.25 368 VAL A C 1
ATOM 2894 O O . VAL A 1 368 ? -13.284 -10.204 7.218 1.00 67.25 368 VAL A O 1
ATOM 2897 N N . GLY A 1 369 ? -11.187 -9.704 6.614 1.00 65.75 369 GLY A N 1
ATOM 2898 C CA . GLY A 1 369 ? -10.518 -10.222 7.798 1.00 65.75 369 GLY A CA 1
ATOM 2899 C C . GLY A 1 369 ? -11.093 -9.670 9.089 1.00 65.75 369 GLY A C 1
ATOM 2900 O O . GLY A 1 369 ? -11.535 -10.460 9.916 1.00 65.75 369 GLY A O 1
ATOM 2901 N N . PRO A 1 370 ? -11.162 -8.340 9.244 1.00 59.84 370 PRO A N 1
ATOM 2902 C CA . PRO A 1 370 ? -11.672 -7.757 10.470 1.00 59.84 370 PRO A CA 1
ATOM 2903 C C . PRO A 1 370 ? -13.119 -8.179 10.791 1.00 59.84 370 PRO A C 1
ATOM 2905 O O . PRO A 1 370 ? -13.415 -8.461 11.941 1.00 59.84 370 PRO A O 1
ATOM 2908 N N . VAL A 1 371 ? -13.992 -8.360 9.791 1.00 58.94 371 VAL A N 1
ATOM 2909 C CA . VAL A 1 371 ? -15.369 -8.854 10.006 1.00 58.94 371 VAL A CA 1
ATOM 2910 C C . VAL A 1 371 ? -15.400 -10.330 10.430 1.00 58.94 371 VAL A C 1
ATOM 2912 O O . VAL A 1 371 ? -16.179 -10.708 11.303 1.00 58.94 371 VAL A O 1
ATOM 2915 N N . LEU A 1 372 ? -14.557 -11.176 9.831 1.00 61.78 372 LEU A N 1
ATOM 2916 C CA . LEU A 1 372 ? -14.530 -12.616 10.124 1.00 61.78 372 LEU A CA 1
ATOM 2917 C C . LEU A 1 372 ? -13.800 -12.959 11.430 1.00 61.78 372 LEU A C 1
ATOM 2919 O O . LEU A 1 372 ? -14.107 -13.969 12.061 1.00 61.78 372 LEU A O 1
ATOM 2923 N N . VAL A 1 373 ? -12.807 -12.158 11.816 1.00 62.50 373 VAL A N 1
ATOM 2924 C CA . VAL A 1 373 ? -11.886 -12.481 12.914 1.00 62.50 373 VAL A CA 1
ATOM 2925 C C . VAL A 1 373 ? -12.416 -12.012 14.263 1.00 62.50 373 VAL A C 1
ATOM 2927 O O . VAL A 1 373 ? -12.174 -12.688 15.262 1.00 62.50 373 VAL A O 1
ATOM 2930 N N . THR A 1 374 ? -13.175 -10.915 14.315 1.00 58.28 374 THR A N 1
ATOM 2931 C CA . THR A 1 374 ? -13.663 -10.346 15.580 1.00 58.28 374 THR A CA 1
ATOM 2932 C C . THR A 1 374 ? -14.374 -11.358 16.491 1.00 58.28 374 THR A C 1
ATOM 2934 O O . THR A 1 374 ? -14.021 -11.420 17.670 1.00 58.28 374 THR A O 1
ATOM 2937 N N . PRO A 1 375 ? -15.297 -12.218 16.008 1.00 57.78 375 PRO A N 1
ATOM 2938 C CA . PRO A 1 375 ? -15.937 -13.218 16.868 1.00 57.78 375 PRO A CA 1
ATOM 2939 C C . PRO A 1 375 ? -14.955 -14.257 17.431 1.00 57.78 375 PRO A C 1
ATOM 2941 O O . PRO A 1 375 ? -15.129 -14.735 18.550 1.00 57.78 375 PRO A O 1
ATOM 2944 N N . ILE A 1 376 ? -13.920 -14.610 16.663 1.00 64.06 376 ILE A N 1
ATOM 2945 C CA . ILE A 1 376 ? -12.895 -15.590 17.051 1.00 64.06 376 ILE A CA 1
ATOM 2946 C C . ILE A 1 376 ? -11.966 -14.982 18.105 1.00 64.06 376 ILE A C 1
ATOM 2948 O O . ILE A 1 376 ? -11.672 -15.621 19.114 1.00 64.06 376 ILE A O 1
ATOM 2952 N N . ALA A 1 377 ? -11.536 -13.736 17.894 1.00 58.75 377 ALA A N 1
ATOM 2953 C CA . ALA A 1 377 ? -10.663 -13.022 18.815 1.00 58.75 377 ALA A CA 1
ATOM 2954 C C . ALA A 1 377 ? -11.314 -12.824 20.191 1.00 58.75 377 ALA A C 1
ATOM 2956 O O . ALA A 1 377 ? -10.655 -13.044 21.206 1.00 58.75 377 ALA A O 1
ATOM 2957 N N . ASN A 1 378 ? -12.610 -12.492 20.226 1.00 55.78 378 ASN A N 1
ATOM 2958 C CA . ASN A 1 378 ? -13.357 -12.341 21.476 1.00 55.78 378 ASN A CA 1
ATOM 2959 C C . ASN A 1 378 ? -13.417 -13.661 22.258 1.00 55.78 378 ASN A C 1
ATOM 2961 O O . ASN A 1 378 ? -13.050 -13.687 23.429 1.00 55.78 378 ASN A O 1
ATOM 2965 N N . LYS A 1 379 ? -13.759 -14.775 21.593 1.00 64.31 379 LYS A N 1
ATOM 2966 C CA . LYS A 1 379 ? -13.794 -16.103 22.230 1.00 64.31 379 LYS A CA 1
ATOM 2967 C C . LYS A 1 379 ? -12.442 -16.527 22.805 1.00 64.31 379 LYS A C 1
ATOM 2969 O O . LYS A 1 379 ? -12.390 -17.072 23.899 1.00 64.31 379 LYS A O 1
ATOM 2974 N N . ILE A 1 380 ? -11.349 -16.294 22.076 1.00 69.69 380 ILE A N 1
ATOM 2975 C CA . ILE A 1 380 ? -10.001 -16.645 22.549 1.00 69.69 380 ILE A CA 1
ATOM 2976 C C . ILE A 1 380 ? -9.598 -15.756 23.730 1.00 69.69 380 ILE A C 1
ATOM 2978 O O . ILE A 1 380 ? -9.010 -16.246 24.691 1.00 69.69 380 ILE A O 1
ATOM 2982 N N . SER A 1 381 ? -9.936 -14.466 23.688 1.00 58.47 381 SER A N 1
ATOM 2983 C CA . SER A 1 381 ? -9.642 -13.557 24.794 1.00 58.47 381 SER A CA 1
ATOM 2984 C C . SER A 1 381 ? -10.370 -13.953 26.079 1.00 58.47 381 SER A C 1
ATOM 2986 O O . SER A 1 381 ? -9.745 -13.960 27.134 1.00 58.47 381 SER A O 1
ATOM 2988 N N . GLU A 1 382 ? -11.647 -14.333 25.987 1.00 66.00 382 GLU A N 1
ATOM 2989 C CA . GLU A 1 382 ? -12.452 -14.809 27.124 1.00 66.00 382 GLU A CA 1
ATOM 2990 C C . GLU A 1 382 ? -11.900 -16.103 27.750 1.00 66.00 382 GLU A C 1
ATOM 2992 O O . GLU A 1 382 ? -12.098 -16.345 28.939 1.00 66.00 382 GLU A O 1
ATOM 2997 N N . MET A 1 383 ? -11.193 -16.933 26.971 1.00 71.44 383 MET A N 1
ATOM 2998 C CA . MET A 1 383 ? -10.526 -18.141 27.475 1.00 71.44 383 MET A CA 1
ATOM 2999 C C . MET A 1 383 ? -9.197 -17.843 28.181 1.00 71.44 383 MET A C 1
ATOM 3001 O O . MET A 1 383 ? -8.833 -18.561 29.109 1.00 71.44 383 MET A O 1
ATOM 3005 N N . ILE A 1 384 ? -8.452 -16.828 27.726 1.00 66.94 384 ILE A N 1
ATOM 3006 C CA . ILE A 1 384 ? -7.125 -16.482 28.265 1.00 66.94 384 ILE A CA 1
ATOM 3007 C C . ILE A 1 384 ? -7.250 -15.630 29.531 1.00 66.94 384 ILE A C 1
ATOM 3009 O O . ILE A 1 384 ? -6.535 -15.857 30.504 1.00 66.94 384 ILE A O 1
ATOM 3013 N N . GLU A 1 385 ? -8.169 -14.669 29.529 1.00 61.53 385 GLU A N 1
ATOM 3014 C CA . GLU A 1 385 ? -8.563 -13.914 30.712 1.00 61.53 385 GLU A CA 1
ATOM 3015 C C . GLU A 1 385 ? -10.046 -14.196 30.958 1.00 61.53 385 GLU A C 1
ATOM 3017 O O . GLU A 1 385 ? -10.896 -13.485 30.413 1.00 61.53 385 GLU A O 1
ATOM 3022 N N . PRO A 1 386 ? -10.401 -15.216 31.765 1.00 55.69 386 PRO A N 1
ATOM 3023 C CA . PRO A 1 386 ? -11.754 -15.300 32.276 1.00 55.69 386 PRO A CA 1
ATOM 3024 C C . PRO A 1 386 ? -11.955 -14.037 33.108 1.00 55.69 386 PRO A C 1
ATOM 3026 O O . PRO A 1 386 ? -11.448 -13.935 34.226 1.00 55.69 386 PRO A O 1
ATOM 3029 N N . HIS A 1 387 ? -12.624 -13.030 32.541 1.00 52.41 387 HIS A N 1
ATOM 3030 C CA . HIS A 1 387 ? -13.017 -11.848 33.290 1.00 52.41 387 HIS A CA 1
ATOM 3031 C C . HIS A 1 387 ? -13.645 -12.348 34.587 1.00 52.41 387 HIS A C 1
ATOM 3033 O O . HIS A 1 387 ? -14.591 -13.141 34.540 1.00 52.41 387 HIS A O 1
ATOM 3039 N N . ASN A 1 388 ? -13.084 -11.947 35.732 1.00 44.06 388 ASN A N 1
ATOM 3040 C CA . ASN A 1 388 ? -13.691 -12.203 37.028 1.00 44.06 388 ASN A CA 1
ATOM 3041 C C . ASN A 1 388 ? -15.155 -11.782 36.913 1.00 44.06 388 ASN A C 1
ATOM 3043 O O . ASN A 1 388 ? -15.459 -10.591 36.854 1.00 44.06 388 ASN A O 1
ATOM 3047 N N . LYS A 1 389 ? -16.057 -12.766 36.840 1.00 40.78 389 LYS A N 1
ATOM 3048 C CA . LYS A 1 389 ? -17.501 -12.577 36.934 1.00 40.78 389 LYS A CA 1
ATOM 3049 C C . LYS A 1 389 ? -17.807 -12.092 38.351 1.00 40.78 389 LYS A C 1
ATOM 3051 O O . LYS A 1 389 ? -18.251 -12.862 39.192 1.00 40.78 389 LYS A O 1
ATOM 3056 N N . LYS A 1 390 ? -17.498 -10.831 38.638 1.00 35.28 390 LYS A N 1
ATOM 3057 C CA . LYS A 1 390 ? -17.928 -10.082 39.819 1.00 35.28 390 LYS A CA 1
ATOM 3058 C C . LYS A 1 390 ? -18.115 -8.617 39.433 1.00 35.28 390 LYS A C 1
ATOM 3060 O O . LYS A 1 390 ? -17.320 -7.764 39.801 1.00 35.28 390 LYS A O 1
ATOM 3065 N N . ALA A 1 391 ? -19.165 -8.372 38.662 1.00 31.25 391 ALA A N 1
ATOM 3066 C CA . ALA A 1 391 ? -19.983 -7.165 38.724 1.00 31.25 391 ALA A CA 1
ATOM 3067 C C . ALA A 1 391 ? -21.248 -7.466 37.911 1.00 31.25 391 ALA A C 1
ATOM 3069 O O . ALA A 1 391 ? -21.257 -7.334 36.687 1.00 31.25 391 ALA A O 1
ATOM 3070 N N . ALA A 1 392 ? -22.234 -8.028 38.613 1.00 30.56 392 ALA A N 1
ATOM 3071 C CA . ALA A 1 392 ? -23.635 -7.946 38.226 1.00 30.56 392 ALA A CA 1
ATOM 3072 C C . ALA A 1 392 ? -24.123 -6.505 38.411 1.00 30.56 392 ALA A C 1
ATOM 3074 O O . ALA A 1 392 ? -23.539 -5.818 39.287 1.00 30.56 392 ALA A O 1
#

Foldseek 3Di:
DDDDDDDDDDDDDDDDDPPDPDDPPPPPPQDDQDDPLLCLLPDPVSLVLLLCCLLFVQLSLLVLLLCCLQPVQLVVLVVDDDPDPVSLLLSLLSSLLSNLLSVLSNVVSVVQLVLLLLLQVVCLVPVVVQAVDDPVLCVVLVPLLSVLSSLVCCLVCVLVSLLSSVVCSVVSCVVVVVCPPPDDPQPLVNVLVSPLLFLHDDFDPNVPVVVVVVVVVVVVVPDPDPDDPPPVSVVSSNVSNNVSSVVCNDPVVSVCSVVLVPDDPSLLVSLLVSLVVNLVSRLVSLVPGPSHDPLSNQLSNLLSVQLSVVLNVQLVVVLVVQQVVLVVSLVSSCSSCVPDDPVSSVSSNSSSNSVSSSSSSSCSSGPVSSNVRSVVSVVVSCVVDVPPPPDD